Protein AF-A0A8S0TJ21-F1 (afdb_monomer)

Structure (mmCIF, N/CA/C/O backbone):
data_AF-A0A8S0TJ21-F1
#
_entry.id   AF-A0A8S0TJ21-F1
#
loop_
_atom_site.group_PDB
_atom_site.id
_atom_site.type_symbol
_atom_site.label_atom_id
_atom_site.label_alt_id
_atom_site.label_comp_id
_atom_site.label_asym_id
_atom_site.label_entity_id
_atom_site.label_seq_id
_atom_site.pdbx_PDB_ins_code
_atom_site.Cartn_x
_atom_site.Cartn_y
_atom_site.Cartn_z
_atom_site.occupancy
_atom_site.B_iso_or_equiv
_atom_site.auth_seq_id
_atom_site.auth_comp_id
_atom_site.auth_asym_id
_atom_site.auth_atom_id
_atom_site.pdbx_PDB_model_num
ATOM 1 N N . MET A 1 1 ? -0.578 -26.290 17.311 1.00 53.50 1 MET A N 1
ATOM 2 C CA . MET A 1 1 ? -2.019 -26.282 16.979 1.00 53.50 1 MET A CA 1
ATOM 3 C C . MET A 1 1 ? -2.667 -27.636 17.236 1.00 53.50 1 MET A C 1
ATOM 5 O O . MET A 1 1 ? -3.526 -27.669 18.101 1.00 53.50 1 MET A O 1
ATOM 9 N N . ALA A 1 2 ? -2.191 -28.743 16.647 1.00 58.00 2 ALA A N 1
ATOM 10 C CA . ALA A 1 2 ? -2.696 -30.097 16.950 1.00 58.00 2 ALA A CA 1
ATOM 11 C C . ALA A 1 2 ? -2.722 -30.448 18.458 1.00 58.00 2 ALA A C 1
ATOM 13 O O . ALA A 1 2 ? -3.655 -31.076 18.941 1.00 58.00 2 ALA A O 1
ATOM 14 N N . GLU A 1 3 ? -1.736 -29.980 19.233 1.00 59.38 3 GLU A N 1
ATOM 15 C CA . GLU A 1 3 ? -1.714 -30.173 20.694 1.00 59.38 3 GLU A CA 1
ATOM 16 C C . GLU A 1 3 ? -2.837 -29.427 21.441 1.00 59.38 3 GLU A C 1
ATOM 18 O O . GLU A 1 3 ? -3.333 -29.936 22.439 1.00 59.38 3 GLU A O 1
ATOM 23 N N . ILE A 1 4 ? -3.242 -28.234 20.984 1.00 59.38 4 ILE A N 1
ATOM 24 C CA . ILE A 1 4 ? -4.300 -27.432 21.630 1.00 59.38 4 ILE A CA 1
ATOM 25 C C . ILE A 1 4 ? -5.657 -28.104 21.422 1.00 59.38 4 ILE A C 1
ATOM 27 O O . ILE A 1 4 ? -6.419 -28.273 22.369 1.00 59.38 4 ILE A O 1
ATOM 31 N N . GLU A 1 5 ? -5.923 -28.532 20.191 1.00 58.12 5 GLU A N 1
ATOM 32 C CA . GLU A 1 5 ? -7.154 -29.223 19.811 1.00 58.12 5 GLU A CA 1
ATOM 33 C C . GLU A 1 5 ? -7.263 -30.597 20.487 1.00 58.12 5 GLU A C 1
ATOM 35 O O . GLU A 1 5 ? -8.323 -30.963 20.986 1.00 58.12 5 GLU A O 1
ATOM 40 N N . SER A 1 6 ? -6.141 -31.316 20.623 1.00 67.81 6 SER A N 1
ATOM 41 C CA . SER A 1 6 ? -6.075 -32.565 21.389 1.00 67.81 6 SER A CA 1
ATOM 42 C C . SER A 1 6 ? -6.416 -32.365 22.868 1.00 67.81 6 SER A C 1
ATOM 44 O O . SER A 1 6 ? -7.160 -33.167 23.425 1.00 67.81 6 SER A O 1
ATOM 46 N N . ILE A 1 7 ? -5.895 -31.313 23.512 1.00 66.00 7 ILE A N 1
ATOM 47 C CA . ILE A 1 7 ? -6.175 -31.027 24.930 1.00 66.00 7 ILE A CA 1
ATOM 48 C C . ILE A 1 7 ? -7.625 -30.560 25.113 1.00 66.00 7 ILE A C 1
ATOM 50 O O . ILE A 1 7 ? -8.283 -30.984 26.060 1.00 66.00 7 ILE A O 1
ATOM 54 N N . ALA A 1 8 ? -8.145 -29.729 24.203 1.00 62.47 8 ALA A N 1
ATOM 55 C CA . ALA A 1 8 ? -9.540 -29.290 24.226 1.00 62.47 8 ALA A CA 1
ATOM 56 C C . ALA A 1 8 ? -10.514 -30.466 24.041 1.00 62.47 8 ALA A C 1
ATOM 58 O O . ALA A 1 8 ? -11.491 -30.565 24.781 1.00 62.47 8 ALA A O 1
ATOM 59 N N . ASN A 1 9 ? -10.215 -31.396 23.127 1.00 64.94 9 ASN A N 1
ATOM 60 C CA . ASN A 1 9 ? -10.995 -32.621 22.952 1.00 64.94 9 ASN A CA 1
ATOM 61 C C . ASN A 1 9 ? -10.909 -33.540 24.175 1.00 64.94 9 ASN A C 1
ATOM 63 O O . ASN A 1 9 ? -11.941 -34.025 24.628 1.00 64.94 9 ASN A O 1
ATOM 67 N N . GLU A 1 10 ? -9.725 -33.748 24.763 1.00 68.19 10 GLU A N 1
ATOM 68 C CA . GLU A 1 10 ? -9.590 -34.518 26.011 1.00 68.19 10 GLU A CA 1
ATOM 69 C C . GLU A 1 10 ? -10.404 -33.895 27.158 1.00 68.19 10 GLU A C 1
ATOM 71 O O . GLU A 1 10 ? -11.095 -34.607 27.888 1.00 68.19 10 GLU A O 1
ATOM 76 N N . ALA A 1 11 ? -10.375 -32.565 27.294 1.00 67.94 11 ALA A N 1
ATOM 77 C CA . ALA A 1 11 ? -11.152 -31.840 28.295 1.00 67.94 11 ALA A CA 1
ATOM 78 C C . ALA A 1 11 ? -12.664 -31.942 28.039 1.00 67.94 11 ALA A C 1
ATOM 80 O O . ALA A 1 11 ? -13.433 -32.170 28.971 1.00 67.94 11 ALA A O 1
ATOM 81 N N . GLY A 1 12 ? -13.090 -31.818 26.779 1.00 63.00 12 GLY A N 1
ATOM 82 C CA . GLY A 1 12 ? -14.484 -31.966 26.366 1.00 63.00 12 GLY A CA 1
ATOM 83 C C . GLY A 1 12 ? -15.019 -33.377 26.609 1.00 63.00 12 GLY A C 1
ATOM 84 O O . GLY A 1 12 ? -16.102 -33.530 27.167 1.00 63.00 12 GLY A O 1
ATOM 85 N N . ILE A 1 13 ? -14.237 -34.411 26.281 1.00 67.19 13 ILE A N 1
ATOM 86 C CA . ILE A 1 13 ? -14.570 -35.819 26.552 1.00 67.19 13 ILE A CA 1
ATOM 87 C C . ILE A 1 13 ? -14.679 -36.067 28.059 1.00 67.19 13 ILE A C 1
ATOM 89 O O . ILE A 1 13 ? -15.610 -36.741 28.504 1.00 67.19 13 ILE A O 1
ATOM 93 N N . PHE A 1 14 ? -13.762 -35.506 28.853 1.00 69.06 14 PHE A N 1
ATOM 94 C CA . PHE A 1 14 ? -13.806 -35.605 30.310 1.00 69.06 14 PHE A CA 1
ATOM 95 C C . PHE A 1 14 ? -15.063 -34.945 30.893 1.00 69.06 14 PHE A C 1
ATOM 97 O O . PHE A 1 14 ? -15.784 -35.588 31.652 1.00 69.06 14 PHE A O 1
ATOM 104 N N . LEU A 1 15 ? -15.375 -33.707 30.494 1.00 64.75 15 LEU A N 1
ATOM 105 C CA . LEU A 1 15 ? -16.576 -32.991 30.941 1.00 64.75 15 LEU A CA 1
ATOM 106 C C . LEU A 1 15 ? -17.855 -33.706 30.501 1.00 64.75 15 LEU A C 1
ATOM 108 O O . LEU A 1 15 ? -18.778 -33.856 31.297 1.00 64.75 15 LEU A O 1
ATOM 112 N N . HIS A 1 16 ? -17.900 -34.203 29.264 1.00 65.44 16 HIS A N 1
ATOM 113 C CA . HIS A 1 16 ? -19.043 -34.958 28.768 1.00 65.44 16 HIS A CA 1
ATOM 114 C C . HIS A 1 16 ? -19.255 -36.244 29.578 1.00 65.44 16 HIS A C 1
ATOM 116 O O . HIS A 1 16 ? -20.370 -36.555 29.987 1.00 65.44 16 HIS A O 1
ATOM 122 N N . SER A 1 17 ? -18.175 -36.971 29.865 1.00 66.69 17 SER A N 1
ATOM 123 C CA . SER A 1 17 ? -18.223 -38.185 30.688 1.00 66.69 17 SER A CA 1
ATOM 124 C C . SER A 1 17 ? -18.607 -37.887 32.139 1.00 66.69 17 SER A C 1
ATOM 126 O O . SER A 1 17 ? -19.263 -38.700 32.774 1.00 66.69 17 SER A O 1
ATOM 128 N N . PHE A 1 18 ? -18.229 -36.723 32.668 1.00 66.50 18 PHE A N 1
ATOM 129 C CA . PHE A 1 18 ? -18.562 -36.3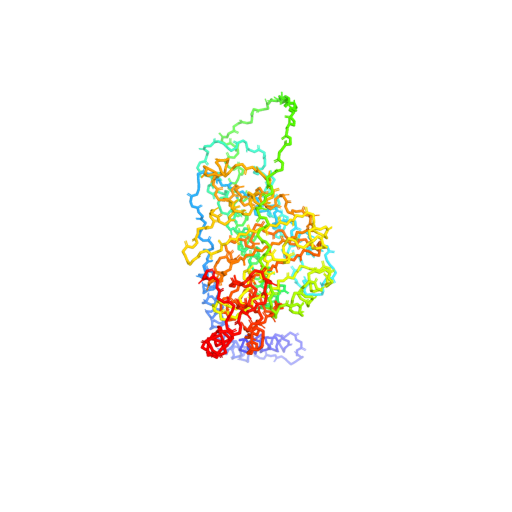06 34.028 1.00 66.50 18 PHE A CA 1
ATOM 130 C C . PHE A 1 18 ? -20.033 -35.894 34.181 1.00 66.50 18 PHE A C 1
ATOM 132 O O . PHE A 1 18 ? -20.670 -36.260 35.164 1.00 66.50 18 PHE A O 1
ATOM 139 N N . PHE A 1 19 ? -20.578 -35.141 33.220 1.00 60.53 19 PHE A N 1
ATOM 140 C CA . PHE A 1 19 ? -21.940 -34.603 33.309 1.00 60.53 19 PHE A CA 1
ATOM 141 C C . PHE A 1 19 ? -23.017 -35.515 32.712 1.00 60.53 19 PHE A C 1
ATOM 143 O O . PHE A 1 19 ? -24.170 -35.426 33.132 1.00 60.53 19 PHE A O 1
ATOM 150 N N . PHE A 1 20 ? -22.674 -36.370 31.741 1.00 62.91 20 PHE A N 1
ATOM 151 C CA . PHE A 1 20 ? -23.665 -37.107 30.947 1.00 62.91 20 PHE A CA 1
ATOM 152 C C . PHE A 1 20 ? -23.492 -38.631 30.949 1.00 62.91 20 PHE A C 1
ATOM 154 O O . PHE A 1 20 ? -24.367 -39.324 30.430 1.00 62.91 20 PHE A O 1
ATOM 161 N N . ALA A 1 21 ? -22.422 -39.188 31.533 1.00 60.91 21 ALA A N 1
ATOM 162 C CA . ALA A 1 21 ? -22.348 -40.635 31.731 1.00 60.91 21 ALA A CA 1
ATOM 163 C C . ALA A 1 21 ? -23.133 -41.036 32.991 1.00 60.91 21 ALA A C 1
ATOM 165 O O . ALA A 1 21 ? -22.921 -40.499 34.074 1.00 60.91 21 ALA A O 1
ATOM 166 N N . THR A 1 22 ? -24.043 -41.998 32.846 1.00 54.09 22 THR A N 1
ATOM 167 C CA . THR A 1 22 ? -24.952 -42.487 33.900 1.00 54.09 22 THR A CA 1
ATOM 168 C C . THR A 1 22 ? -24.270 -43.315 34.992 1.00 54.09 22 THR A C 1
ATOM 170 O O . THR A 1 22 ? -24.900 -43.642 35.997 1.00 54.09 22 THR A O 1
ATOM 173 N N . ASP A 1 23 ? -22.995 -43.659 34.817 1.00 56.41 23 ASP A N 1
ATOM 174 C CA . ASP A 1 23 ? -22.225 -44.392 35.812 1.00 56.41 23 ASP A CA 1
ATOM 175 C C . ASP A 1 23 ? -21.609 -43.412 36.807 1.00 56.41 23 ASP A C 1
ATOM 177 O O . ASP A 1 23 ? -20.805 -42.566 36.425 1.00 56.41 23 ASP A O 1
ATOM 181 N N . LEU A 1 24 ? -21.963 -43.560 38.089 1.00 55.12 24 LEU A N 1
ATOM 182 C CA . LEU A 1 24 ? -21.346 -42.886 39.236 1.00 55.12 24 LEU A CA 1
ATOM 183 C C . LEU A 1 24 ? -19.815 -42.868 39.091 1.00 55.12 24 LEU A C 1
ATOM 185 O O . LEU A 1 24 ? -19.124 -43.834 39.442 1.00 55.12 24 LEU A O 1
ATOM 189 N N . VAL A 1 25 ? -19.277 -41.771 38.557 1.00 55.53 25 VAL A N 1
ATOM 190 C CA . VAL A 1 25 ? -17.840 -41.570 38.422 1.00 55.53 25 VAL A CA 1
ATOM 191 C C . VAL A 1 25 ? -17.284 -41.488 39.842 1.00 55.53 25 VAL A C 1
ATOM 193 O O . VAL A 1 25 ? -17.475 -40.500 40.540 1.00 55.53 25 VAL A O 1
ATOM 196 N N . ARG A 1 26 ? -16.656 -42.573 40.312 1.00 59.22 26 ARG A N 1
ATOM 197 C CA . ARG A 1 26 ? -16.052 -42.635 41.652 1.00 59.22 26 ARG A CA 1
ATOM 198 C C . ARG A 1 26 ? -15.007 -41.520 41.785 1.00 59.22 26 ARG A C 1
ATOM 200 O O . ARG A 1 26 ? -14.168 -41.390 40.896 1.00 59.22 26 ARG A O 1
ATOM 207 N N . ASP A 1 27 ? -15.006 -40.799 42.908 1.00 58.28 27 ASP A N 1
ATOM 208 C CA . ASP A 1 27 ? -14.138 -39.636 43.190 1.00 58.28 27 ASP A CA 1
ATOM 209 C C . ASP A 1 27 ? -12.660 -39.814 42.790 1.00 58.28 27 ASP A C 1
ATOM 211 O O . ASP A 1 27 ? -12.021 -38.886 42.296 1.00 58.28 27 ASP A O 1
ATOM 215 N N . TRP A 1 28 ? -12.103 -41.021 42.934 1.00 58.34 28 TRP A N 1
ATOM 216 C CA . TRP A 1 28 ? -10.707 -41.296 42.579 1.00 58.34 28 TRP A CA 1
ATOM 217 C C . TRP A 1 28 ? -10.423 -41.233 41.066 1.00 58.34 28 TRP A C 1
ATOM 219 O O . TRP A 1 28 ? -9.338 -40.807 40.682 1.00 58.34 28 TRP A O 1
ATOM 229 N N . LYS A 1 29 ? -11.389 -41.579 40.199 1.00 63.69 29 LYS A N 1
ATOM 230 C CA . LYS A 1 29 ? -11.244 -41.459 38.733 1.00 63.69 29 LYS A CA 1
ATOM 231 C C . LYS A 1 29 ? -11.265 -40.001 38.277 1.00 63.69 29 LYS A C 1
ATOM 233 O O . LYS A 1 29 ? -10.591 -39.649 37.313 1.00 63.69 29 LYS A O 1
ATOM 238 N N . ILE A 1 30 ? -12.016 -39.150 38.981 1.00 65.81 30 ILE A N 1
ATOM 239 C CA . ILE A 1 30 ? -12.027 -37.697 38.758 1.00 65.81 30 ILE A CA 1
ATOM 240 C C . ILE A 1 30 ? -10.676 -37.115 39.157 1.00 65.81 30 ILE A C 1
ATOM 242 O O . ILE A 1 30 ? -10.076 -36.378 38.379 1.00 65.81 30 ILE A O 1
ATOM 246 N N . ALA A 1 31 ? -10.169 -37.487 40.335 1.00 69.88 31 ALA A N 1
ATOM 247 C CA . ALA A 1 31 ? -8.860 -37.047 40.803 1.00 69.88 31 ALA A CA 1
ATOM 248 C C . ALA A 1 31 ? -7.735 -37.471 39.844 1.00 69.88 31 ALA A C 1
ATOM 250 O O . ALA A 1 31 ? -6.866 -36.661 39.529 1.00 69.88 31 ALA A O 1
ATOM 251 N N . GLU A 1 32 ? -7.778 -38.699 39.325 1.00 74.19 32 GLU A N 1
ATOM 252 C CA . GLU A 1 32 ? -6.797 -39.207 38.363 1.00 74.19 32 GLU A CA 1
ATOM 253 C C . GLU A 1 32 ? -6.872 -38.464 37.019 1.00 74.19 32 GLU A C 1
ATOM 255 O O . GLU A 1 32 ? -5.859 -37.949 36.542 1.00 74.19 32 GLU A O 1
ATOM 260 N N . ALA A 1 33 ? -8.068 -38.300 36.447 1.00 70.88 33 ALA A N 1
ATOM 261 C CA . ALA A 1 33 ? -8.246 -37.564 35.197 1.00 70.88 33 ALA A CA 1
ATOM 262 C C . ALA A 1 33 ? -7.849 -36.082 35.325 1.00 70.88 33 ALA A C 1
ATOM 264 O O . ALA A 1 33 ? -7.155 -35.548 34.456 1.00 70.88 33 ALA A O 1
ATOM 265 N N . LEU A 1 34 ? -8.205 -35.426 36.436 1.00 74.38 34 LEU A N 1
ATOM 266 C CA . LEU A 1 34 ? -7.764 -34.063 36.738 1.00 74.38 34 LEU A CA 1
ATOM 267 C C . LEU A 1 34 ? -6.248 -33.991 36.949 1.00 74.38 34 LEU A C 1
ATOM 269 O O . LEU A 1 34 ? -5.635 -33.022 36.505 1.00 74.38 34 LEU A O 1
ATOM 273 N N . SER A 1 35 ? -5.621 -35.007 37.553 1.00 78.94 35 SER A N 1
ATOM 274 C CA . SER A 1 35 ? -4.162 -35.049 37.736 1.00 78.94 35 SER A CA 1
ATOM 275 C C . SER A 1 35 ? -3.398 -35.098 36.407 1.00 78.94 35 SER A C 1
ATOM 277 O O . SER A 1 35 ? -2.283 -34.587 36.328 1.00 78.94 35 SER A O 1
ATOM 279 N N . VAL A 1 36 ? -4.018 -35.635 35.348 1.00 76.38 36 VAL A N 1
ATOM 280 C CA . VAL A 1 36 ? -3.468 -35.674 33.983 1.00 76.38 36 VAL A CA 1
ATOM 281 C C . VAL A 1 36 ? -3.810 -34.405 33.193 1.00 76.38 36 VAL A C 1
ATOM 283 O O . VAL A 1 36 ? -2.950 -33.859 32.497 1.00 76.38 36 VAL A O 1
ATOM 286 N N . LEU A 1 37 ? -5.042 -33.900 33.310 1.00 74.81 37 LEU A N 1
ATOM 287 C CA . LEU A 1 37 ? -5.516 -32.724 32.572 1.00 74.81 37 LEU A CA 1
ATOM 288 C C . LEU A 1 37 ? -4.926 -31.406 33.094 1.00 74.81 37 LEU A C 1
ATOM 290 O O . LEU A 1 37 ? -4.538 -30.564 32.283 1.00 74.81 37 LEU A O 1
ATOM 294 N N . LEU A 1 38 ? -4.805 -31.210 34.415 1.00 76.31 38 LEU A N 1
ATOM 295 C CA . LEU A 1 38 ? -4.295 -29.952 34.988 1.00 76.31 38 LEU A CA 1
ATOM 296 C C . LEU A 1 38 ? -2.886 -29.589 34.487 1.00 76.31 38 LEU A C 1
ATOM 298 O O . LEU A 1 38 ? -2.680 -28.440 34.086 1.00 76.31 38 LEU A O 1
ATOM 302 N N . PRO A 1 39 ? -1.898 -30.507 34.496 1.00 80.06 39 PRO A N 1
ATOM 303 C CA . PRO A 1 39 ? -0.562 -30.217 33.983 1.00 80.06 39 PRO A CA 1
ATOM 304 C C . PRO A 1 39 ? -0.564 -29.888 32.487 1.00 80.06 39 PRO A C 1
ATOM 306 O O . PRO A 1 39 ? 0.121 -28.949 32.076 1.00 80.06 39 PRO A O 1
ATOM 309 N N . LYS A 1 40 ? -1.369 -30.598 31.680 1.00 74.75 40 LYS A N 1
ATOM 310 C CA . LYS A 1 40 ? -1.531 -30.312 30.244 1.00 74.75 40 LYS A CA 1
ATOM 311 C C . LYS A 1 40 ? -2.118 -28.916 30.018 1.00 74.75 40 LYS A C 1
ATOM 313 O O . LYS A 1 40 ? -1.582 -28.161 29.208 1.00 74.75 40 LYS A O 1
ATOM 318 N N . PHE A 1 41 ? -3.136 -28.531 30.792 1.00 69.19 41 PHE A N 1
ATOM 319 C CA . PHE A 1 41 ? -3.707 -27.182 30.771 1.00 69.19 41 PHE A CA 1
ATOM 320 C C . PHE A 1 41 ? -2.696 -26.109 31.178 1.00 69.19 41 PHE A C 1
ATOM 322 O O . PHE A 1 41 ? -2.580 -25.105 30.483 1.00 69.19 41 PHE A O 1
ATOM 329 N N . LYS A 1 42 ? -1.922 -26.317 32.252 1.00 73.56 42 LYS A N 1
ATOM 330 C CA . LYS A 1 42 ? -0.868 -25.371 32.670 1.00 73.56 42 LYS A CA 1
ATOM 331 C C . LYS A 1 42 ? 0.201 -25.199 31.590 1.00 73.56 42 LYS A C 1
ATOM 333 O O . LYS A 1 42 ? 0.594 -24.078 31.282 1.00 73.56 42 LYS A O 1
ATOM 338 N N . MET A 1 43 ? 0.642 -26.295 30.971 1.00 69.81 43 MET A N 1
ATOM 339 C CA . MET A 1 43 ? 1.616 -26.246 29.878 1.00 69.81 43 MET A CA 1
ATOM 340 C C . MET A 1 43 ? 1.049 -25.530 28.644 1.00 69.81 43 MET A C 1
ATOM 342 O O . MET A 1 43 ? 1.751 -24.752 27.999 1.00 69.81 43 MET A O 1
ATOM 346 N N . MET A 1 44 ? -0.229 -25.753 28.330 1.00 66.31 44 MET A N 1
ATOM 347 C CA . MET A 1 44 ? -0.937 -25.044 27.268 1.00 66.31 44 MET A CA 1
ATOM 348 C C . MET A 1 44 ? -1.088 -23.551 27.583 1.00 66.31 44 MET A C 1
ATOM 350 O O . MET A 1 44 ? -0.822 -22.736 26.706 1.00 66.31 44 MET A O 1
ATOM 354 N N . GLN A 1 45 ? -1.430 -23.176 28.818 1.00 63.50 45 GLN A N 1
ATOM 355 C CA . GLN A 1 45 ? -1.489 -21.780 29.264 1.00 63.50 45 GLN A CA 1
ATOM 356 C C . GLN A 1 45 ? -0.137 -21.079 29.102 1.00 63.50 45 GLN A C 1
ATOM 358 O O . GLN A 1 45 ? -0.094 -19.983 28.551 1.00 63.50 45 GLN A O 1
ATOM 363 N N . GLU A 1 46 ? 0.970 -21.715 29.492 1.00 69.88 46 GLU A N 1
ATOM 364 C CA . GLU A 1 46 ? 2.319 -21.166 29.291 1.00 69.88 46 GLU A CA 1
ATOM 365 C C . GLU A 1 46 ? 2.692 -21.060 27.805 1.00 69.88 46 GLU A C 1
ATOM 367 O O . GLU A 1 46 ? 3.253 -20.052 27.374 1.00 69.88 46 GLU A O 1
ATOM 372 N N . LYS A 1 47 ? 2.327 -22.049 26.977 1.00 64.00 47 LYS A N 1
ATOM 373 C CA . LYS A 1 47 ? 2.529 -21.991 25.518 1.00 64.00 47 LYS A CA 1
ATOM 374 C C . LYS A 1 47 ? 1.707 -20.873 24.870 1.00 64.00 47 LYS A C 1
ATOM 376 O O . LYS A 1 47 ? 2.252 -20.131 24.056 1.00 64.00 47 LYS A O 1
ATOM 381 N N . ILE A 1 48 ? 0.434 -20.720 25.243 1.00 62.84 48 ILE A N 1
ATOM 382 C CA . ILE A 1 48 ? -0.443 -19.632 24.782 1.00 62.84 48 ILE A CA 1
ATOM 383 C C . ILE A 1 48 ? 0.123 -18.292 25.232 1.00 62.84 48 ILE A C 1
ATOM 385 O O . ILE A 1 48 ? 0.243 -17.391 24.412 1.00 62.84 48 ILE A O 1
ATOM 389 N N . LYS A 1 49 ? 0.524 -18.162 26.499 1.00 64.62 49 LYS A N 1
ATOM 390 C CA . LYS A 1 49 ? 1.131 -16.948 27.048 1.00 64.62 49 LYS A CA 1
ATOM 391 C C . LYS A 1 49 ? 2.408 -16.588 26.299 1.00 64.62 49 LYS A C 1
ATOM 393 O O . LYS A 1 49 ? 2.543 -15.453 25.859 1.00 64.62 49 LYS A O 1
ATOM 398 N N . LYS A 1 50 ? 3.305 -17.551 26.070 1.00 64.88 50 LYS A N 1
ATOM 399 C CA . LYS A 1 50 ? 4.528 -17.355 25.282 1.00 64.88 50 LYS A CA 1
ATOM 400 C C . LYS A 1 50 ? 4.210 -16.933 23.851 1.00 64.88 50 LYS A C 1
ATOM 402 O O . LYS A 1 50 ? 4.793 -15.968 23.380 1.00 64.88 50 LYS A O 1
ATOM 407 N N . HIS A 1 51 ? 3.263 -17.596 23.189 1.00 60.34 51 HIS A N 1
ATOM 408 C CA . HIS A 1 51 ? 2.841 -17.247 21.832 1.00 60.34 51 HIS A CA 1
ATOM 409 C C . HIS A 1 51 ? 2.207 -15.850 21.770 1.00 60.34 51 HIS A C 1
ATOM 411 O O . HIS A 1 51 ? 2.582 -15.048 20.924 1.00 60.34 51 HIS A O 1
ATOM 417 N N . CYS A 1 52 ? 1.326 -15.513 22.714 1.00 56.91 52 CYS A N 1
ATOM 418 C CA . CYS A 1 52 ? 0.724 -14.187 22.826 1.00 56.91 52 CYS A CA 1
ATOM 419 C C . CYS A 1 52 ? 1.777 -13.113 23.099 1.00 56.91 52 CYS A C 1
ATOM 421 O O . CYS A 1 52 ? 1.704 -12.060 22.486 1.00 56.91 52 CYS A O 1
ATOM 423 N N . ILE A 1 53 ? 2.770 -13.373 23.957 1.00 56.69 53 ILE A N 1
ATOM 424 C CA . ILE A 1 53 ? 3.908 -12.471 24.190 1.00 56.69 53 ILE A CA 1
ATOM 425 C C . ILE A 1 53 ? 4.726 -12.308 22.905 1.00 56.69 53 ILE A C 1
ATOM 427 O O . ILE A 1 53 ? 5.054 -11.190 22.536 1.00 56.69 53 ILE A O 1
ATOM 431 N N . THR A 1 54 ? 5.021 -13.392 22.185 1.00 52.88 54 THR A N 1
ATOM 432 C CA . THR A 1 54 ? 5.739 -13.327 20.904 1.00 52.88 54 THR A CA 1
ATOM 433 C C . THR A 1 54 ? 4.968 -12.522 19.854 1.00 52.88 54 THR A C 1
ATOM 435 O O . THR A 1 54 ? 5.587 -11.735 19.151 1.00 52.88 54 THR A O 1
ATOM 438 N N . VAL A 1 55 ? 3.638 -12.650 19.782 1.00 47.00 55 VAL A N 1
ATOM 439 C CA . VAL A 1 55 ? 2.790 -11.868 18.862 1.00 47.00 55 VAL A CA 1
ATOM 440 C C . VAL A 1 55 ? 2.574 -10.428 19.331 1.00 47.00 55 VAL A C 1
ATOM 442 O O . VAL A 1 55 ? 2.469 -9.531 18.509 1.00 47.00 55 VAL A O 1
ATOM 445 N N . SER A 1 56 ? 2.566 -10.166 20.635 1.00 47.41 56 SER A N 1
ATOM 446 C CA . SER A 1 56 ? 2.580 -8.798 21.172 1.00 47.41 56 SER A CA 1
ATOM 447 C C . SER A 1 56 ? 3.938 -8.103 21.002 1.00 47.41 56 SER A C 1
ATOM 449 O O . SER A 1 56 ? 3.994 -6.882 21.059 1.00 47.41 56 SER A O 1
ATOM 451 N N . ASN A 1 57 ? 5.009 -8.878 20.790 1.00 45.38 57 ASN A N 1
ATOM 452 C CA . ASN A 1 57 ? 6.367 -8.402 20.516 1.00 45.38 57 ASN A CA 1
ATOM 453 C C . ASN A 1 57 ? 6.733 -8.426 19.018 1.00 45.38 57 ASN A C 1
ATOM 455 O O . ASN A 1 57 ? 7.816 -7.956 18.664 1.00 45.38 57 ASN A O 1
ATOM 459 N N . LEU A 1 58 ? 5.876 -8.964 18.131 1.00 44.28 58 LEU A N 1
ATOM 460 C CA . LEU A 1 58 ? 5.912 -8.596 16.707 1.00 44.28 58 LEU A CA 1
ATOM 461 C C . LEU A 1 58 ? 5.803 -7.078 16.670 1.00 44.28 58 LEU A C 1
ATOM 463 O O . LEU A 1 58 ? 5.028 -6.572 17.476 1.00 44.28 58 LEU A O 1
ATOM 467 N N . PRO A 1 59 ? 6.584 -6.373 15.827 1.00 38.59 59 PRO A N 1
ATOM 468 C CA . PRO A 1 59 ? 6.797 -4.942 15.951 1.00 38.59 59 PRO A CA 1
ATOM 469 C C . PRO A 1 59 ? 5.446 -4.257 16.093 1.00 38.59 59 PRO A C 1
ATOM 471 O O . PRO A 1 59 ? 4.731 -4.041 15.116 1.00 38.59 59 PRO A O 1
ATOM 474 N N . SER A 1 60 ? 5.088 -3.953 17.344 1.00 41.06 60 SER A N 1
ATOM 475 C CA . SER A 1 60 ? 4.095 -2.957 17.661 1.00 41.06 60 SER A CA 1
ATOM 476 C C . SER A 1 60 ? 4.619 -1.775 16.891 1.00 41.06 60 SER A C 1
ATOM 478 O O . SER A 1 60 ? 5.752 -1.374 17.170 1.00 41.06 60 SER A O 1
ATOM 480 N N . VAL A 1 61 ? 3.890 -1.354 15.856 1.00 42.97 61 VAL A N 1
ATOM 481 C CA . VAL A 1 61 ? 4.189 -0.165 15.064 1.00 42.97 61 VAL A CA 1
ATOM 482 C C . VAL A 1 61 ? 4.605 0.877 16.081 1.00 42.97 61 VAL A C 1
ATOM 484 O O . VAL A 1 61 ? 3.763 1.358 16.835 1.00 42.97 61 VAL A O 1
ATOM 487 N N . THR A 1 62 ? 5.919 1.068 16.236 1.00 40.34 62 THR A N 1
ATOM 488 C CA . THR A 1 62 ? 6.471 1.885 17.308 1.00 40.34 62 THR A CA 1
ATOM 489 C C . THR A 1 62 ? 5.982 3.250 16.949 1.00 40.34 62 THR A C 1
ATOM 491 O O . THR A 1 62 ? 6.403 3.816 15.937 1.00 40.34 62 THR A O 1
ATOM 494 N N . THR A 1 63 ? 4.969 3.689 17.681 1.00 45.44 63 THR A N 1
ATOM 495 C CA . THR A 1 63 ? 4.249 4.867 17.285 1.00 45.44 63 THR A CA 1
ATOM 496 C C . THR A 1 63 ? 5.223 6.031 17.324 1.00 45.44 63 THR A C 1
ATOM 498 O O . THR A 1 63 ? 6.052 6.125 18.238 1.00 45.44 63 THR A O 1
ATOM 501 N N . PRO A 1 64 ? 5.203 6.902 16.306 1.00 41.97 64 PRO A N 1
ATOM 502 C CA . PRO A 1 64 ? 6.035 8.083 16.336 1.00 41.97 64 PRO A CA 1
ATOM 503 C C . PRO A 1 64 ? 5.640 8.879 17.575 1.00 41.97 64 PRO A C 1
ATOM 505 O O . PRO A 1 64 ? 4.456 9.104 17.844 1.00 41.97 64 PRO A O 1
ATOM 508 N N . ASN A 1 65 ? 6.639 9.282 18.348 1.00 40.53 65 ASN A N 1
ATOM 509 C CA . ASN A 1 65 ? 6.449 10.166 19.482 1.00 40.53 65 ASN A CA 1
ATOM 510 C C . ASN A 1 65 ? 6.217 11.584 18.920 1.00 40.53 65 ASN A C 1
ATOM 512 O O . ASN A 1 65 ? 7.145 12.382 18.840 1.00 40.53 65 ASN A O 1
ATOM 516 N N . THR A 1 66 ? 5.014 11.846 18.405 1.00 42.31 66 THR A N 1
ATOM 517 C CA . THR A 1 66 ? 4.601 13.143 17.847 1.00 42.31 66 THR A CA 1
ATOM 518 C C . THR A 1 66 ? 3.976 14.040 18.910 1.00 42.31 66 THR A C 1
ATOM 520 O O . THR A 1 66 ? 3.468 13.558 19.928 1.00 42.31 66 THR A O 1
ATOM 523 N N . ALA A 1 67 ? 4.041 15.356 18.688 1.00 40.94 67 ALA A N 1
ATOM 524 C CA . ALA A 1 67 ? 3.510 16.365 19.603 1.00 40.94 67 ALA A CA 1
ATOM 525 C C . ALA A 1 67 ? 1.978 16.490 19.497 1.00 40.94 67 ALA A C 1
ATOM 527 O O . ALA A 1 67 ? 1.338 16.933 20.449 1.00 40.94 67 ALA A O 1
ATOM 528 N N . LEU A 1 68 ? 1.388 16.051 18.376 1.00 49.09 68 LEU A N 1
ATOM 529 C CA . LEU A 1 68 ? -0.054 15.903 18.190 1.00 49.09 68 LEU A CA 1
ATOM 530 C C . LEU A 1 68 ? -0.403 14.420 17.975 1.00 49.09 68 LEU A C 1
ATOM 532 O O . LEU A 1 68 ? 0.136 13.741 17.099 1.00 49.09 68 LEU A O 1
ATOM 536 N N . VAL A 1 69 ? -1.315 13.891 18.793 1.00 57.91 69 VAL A N 1
ATOM 537 C CA . VAL A 1 69 ? -1.768 12.497 18.684 1.00 57.91 69 VAL A CA 1
ATOM 538 C C . VAL A 1 69 ? -2.969 12.440 17.745 1.00 57.91 69 VAL A C 1
ATOM 540 O O . VAL A 1 69 ? -4.091 12.751 18.135 1.00 57.91 69 VAL A O 1
ATOM 543 N N . SER A 1 70 ? -2.744 12.051 16.489 1.00 64.62 70 SER A N 1
ATOM 544 C CA . SER A 1 70 ? -3.840 11.776 15.554 1.00 64.62 70 SER A CA 1
ATOM 545 C C . SER A 1 70 ? -4.537 10.464 15.926 1.00 64.62 70 SER A C 1
ATOM 547 O O . SER A 1 70 ? -3.921 9.398 15.909 1.00 64.62 70 SER A O 1
ATOM 549 N N . ILE A 1 71 ? -5.834 10.534 16.237 1.00 74.25 71 ILE A N 1
ATOM 550 C CA . ILE A 1 71 ? -6.689 9.370 16.545 1.00 74.25 71 ILE A CA 1
ATOM 551 C C . ILE A 1 71 ? -7.497 8.874 15.343 1.00 74.25 71 ILE A C 1
ATOM 553 O O . ILE A 1 71 ? -8.387 8.045 15.493 1.00 74.25 71 ILE A O 1
ATOM 557 N N . PHE A 1 72 ? -7.174 9.339 14.136 1.00 74.06 72 PHE A N 1
ATOM 558 C CA . PHE A 1 72 ? -7.878 8.973 12.906 1.00 74.06 72 PHE A CA 1
ATOM 559 C C . PHE A 1 72 ? -7.971 7.445 12.681 1.00 74.06 72 PHE A C 1
ATOM 561 O O . PHE A 1 72 ? -8.976 6.946 12.174 1.00 74.06 72 PHE A O 1
ATOM 568 N N . ILE A 1 73 ? -6.953 6.677 13.088 1.00 75.06 73 ILE A N 1
ATOM 569 C CA . ILE A 1 73 ? -6.989 5.208 12.993 1.00 75.06 73 ILE A CA 1
ATOM 570 C C . ILE A 1 73 ? -8.168 4.607 13.770 1.00 75.06 73 ILE A C 1
ATOM 572 O O . ILE A 1 73 ? -8.734 3.612 13.328 1.00 75.06 73 ILE A O 1
ATOM 576 N N . VAL A 1 74 ? -8.575 5.229 14.881 1.00 84.44 74 VAL A N 1
ATOM 577 C CA . VAL A 1 74 ? -9.729 4.798 15.677 1.00 84.44 74 VAL A CA 1
ATOM 578 C C . VAL A 1 74 ? -10.997 4.892 14.832 1.00 84.44 74 VAL A C 1
ATOM 580 O O . VAL A 1 74 ? -11.740 3.921 14.763 1.00 84.44 74 VAL A O 1
ATOM 583 N N . ASP A 1 75 ? -11.186 5.996 14.104 1.00 82.75 75 ASP A N 1
ATOM 584 C CA . ASP A 1 75 ? -12.325 6.175 13.193 1.00 82.75 75 ASP A CA 1
ATOM 585 C C . ASP A 1 75 ? -12.311 5.124 12.072 1.00 82.75 75 ASP A C 1
ATOM 587 O O . ASP A 1 75 ? -13.322 4.484 11.793 1.00 82.75 75 ASP A O 1
ATOM 591 N N . SER A 1 76 ? -11.143 4.864 11.473 1.00 78.94 76 SER A N 1
ATOM 592 C CA . SER A 1 76 ? -11.028 3.833 10.433 1.00 78.94 76 SER A CA 1
ATOM 593 C C . SER A 1 76 ? -11.296 2.418 10.956 1.00 78.94 76 SER A C 1
ATOM 595 O O . SER A 1 76 ? -11.809 1.584 10.208 1.00 78.94 76 SER A O 1
ATOM 597 N N . VAL A 1 77 ? -10.900 2.113 12.193 1.00 85.12 77 VAL A N 1
ATOM 598 C CA . VAL A 1 77 ? -11.166 0.815 12.826 1.00 85.12 77 VAL A CA 1
ATOM 599 C C . VAL A 1 77 ? -12.642 0.687 13.162 1.00 85.12 77 VAL A C 1
ATOM 601 O O . VAL A 1 77 ? -13.212 -0.367 12.901 1.00 85.12 77 VAL A O 1
ATOM 604 N N . LEU A 1 78 ? -13.279 1.746 13.662 1.00 87.56 78 LEU A N 1
ATOM 605 C CA . LEU A 1 78 ? -14.719 1.774 13.914 1.00 87.56 78 LEU A CA 1
ATOM 606 C C . LEU A 1 78 ? -15.515 1.507 12.634 1.00 87.56 78 LEU A C 1
ATOM 608 O O . LEU A 1 78 ? -16.337 0.593 12.615 1.00 87.56 78 LEU A O 1
ATOM 612 N N . ASP A 1 79 ? -15.189 2.198 11.540 1.00 83.62 79 ASP A N 1
ATOM 613 C CA . ASP A 1 79 ? -15.776 1.940 10.220 1.00 83.62 79 ASP A CA 1
ATOM 614 C C . ASP A 1 79 ? -15.623 0.473 9.800 1.00 83.62 79 ASP A C 1
ATOM 616 O O . ASP A 1 79 ? -16.559 -0.156 9.296 1.00 83.62 79 ASP A O 1
ATOM 620 N N . TYR A 1 80 ? -14.423 -0.082 9.988 1.00 81.75 80 TYR A N 1
ATOM 621 C CA . TYR A 1 80 ? -14.117 -1.441 9.565 1.00 81.75 80 TYR A CA 1
ATOM 622 C C . TYR A 1 80 ? -14.846 -2.490 10.410 1.00 81.75 80 TYR A C 1
ATOM 624 O O . TYR A 1 80 ? -15.446 -3.413 9.858 1.00 81.75 80 TYR A O 1
ATOM 632 N N . LEU A 1 81 ? -14.859 -2.320 11.733 1.00 87.12 81 LEU A N 1
ATOM 633 C CA . LEU A 1 81 ? -15.625 -3.148 12.662 1.00 87.12 81 LEU A CA 1
ATOM 634 C C . LEU A 1 81 ? -17.119 -3.090 12.332 1.00 87.12 81 LEU A C 1
ATOM 636 O O . LEU A 1 81 ? -17.752 -4.135 12.222 1.00 87.12 81 LEU A O 1
ATOM 640 N N . ASN A 1 82 ? -17.670 -1.900 12.085 1.00 87.44 82 ASN A N 1
ATOM 641 C CA . ASN A 1 82 ? -19.069 -1.735 11.704 1.00 87.44 82 ASN A CA 1
ATOM 642 C C . ASN A 1 82 ? -19.389 -2.449 10.379 1.00 87.44 82 ASN A C 1
ATOM 644 O O . ASN A 1 82 ? -20.409 -3.129 10.255 1.00 87.44 82 ASN A O 1
ATOM 648 N N . HIS A 1 83 ? -18.495 -2.371 9.389 1.00 83.06 83 HIS A N 1
ATOM 649 C CA . HIS A 1 83 ? -18.641 -3.141 8.154 1.00 83.06 83 HIS A CA 1
ATOM 650 C C . HIS A 1 83 ? -18.634 -4.657 8.422 1.00 83.06 83 HIS A C 1
ATOM 652 O O . HIS A 1 83 ? -19.436 -5.380 7.830 1.00 83.06 83 HIS A O 1
ATOM 658 N N . LEU A 1 84 ? -17.763 -5.156 9.307 1.00 82.19 84 LEU A N 1
ATOM 659 C CA . LEU A 1 84 ? -17.733 -6.574 9.684 1.00 82.19 84 LEU A CA 1
ATOM 660 C C . LEU A 1 84 ? -19.025 -6.993 10.393 1.00 82.19 84 LEU A C 1
ATOM 662 O O . LEU A 1 84 ? -19.642 -7.967 9.973 1.00 82.19 84 LEU A O 1
ATOM 666 N N . ILE A 1 85 ? -19.499 -6.226 11.376 1.00 85.44 85 ILE A N 1
ATOM 667 C CA . ILE A 1 85 ? -20.755 -6.485 12.105 1.00 85.44 85 ILE A CA 1
ATOM 668 C C . ILE A 1 85 ? -21.941 -6.618 11.137 1.00 85.44 85 ILE A C 1
ATOM 670 O O . ILE A 1 85 ? -22.785 -7.507 11.292 1.00 85.44 85 ILE A O 1
ATOM 674 N N . ASN A 1 86 ? -21.980 -5.776 10.104 1.00 82.06 86 ASN A N 1
ATOM 675 C CA . ASN A 1 86 ? -23.042 -5.772 9.098 1.00 82.06 86 ASN A CA 1
ATOM 676 C C . ASN A 1 86 ? -22.817 -6.762 7.941 1.00 82.06 86 ASN A C 1
ATOM 678 O O . ASN A 1 86 ? -23.699 -6.942 7.096 1.00 82.06 86 ASN A O 1
ATOM 682 N N . SER A 1 87 ? -21.660 -7.422 7.880 1.00 77.94 87 SER A N 1
ATOM 683 C CA . SER A 1 87 ? -21.365 -8.412 6.845 1.00 77.94 87 SER A CA 1
ATOM 684 C C . SER A 1 87 ? -22.116 -9.730 7.087 1.00 77.94 87 SER A C 1
ATOM 686 O O . SER A 1 87 ? -22.465 -10.089 8.213 1.00 77.94 87 SER A O 1
ATOM 688 N N . ARG A 1 88 ? -22.374 -10.471 6.001 1.00 70.56 88 ARG A N 1
ATOM 689 C CA . ARG A 1 88 ? -22.968 -11.823 6.038 1.00 70.56 88 ARG A CA 1
ATOM 690 C C . ARG A 1 88 ? -21.906 -12.933 6.032 1.00 70.56 88 ARG A C 1
ATOM 692 O O . ARG A 1 88 ? -22.233 -14.078 5.720 1.00 70.56 88 ARG A O 1
ATOM 699 N N . ASP A 1 89 ? -20.646 -12.598 6.306 1.00 69.06 89 ASP A N 1
ATOM 700 C CA . ASP A 1 89 ? -19.551 -13.562 6.257 1.00 69.06 89 ASP A CA 1
ATOM 701 C C . ASP A 1 89 ? -19.666 -14.580 7.393 1.00 69.06 89 ASP A C 1
ATOM 703 O O . ASP A 1 89 ? -19.824 -14.226 8.559 1.00 69.06 89 ASP A O 1
ATOM 707 N N . ARG A 1 90 ? -19.578 -15.870 7.043 1.00 64.06 90 ARG A N 1
ATOM 708 C CA . ARG A 1 90 ? -19.681 -16.971 8.014 1.00 64.06 90 ARG A CA 1
ATOM 709 C C . ARG A 1 90 ? -18.490 -17.041 8.964 1.00 64.06 90 ARG A C 1
ATOM 711 O O . ARG A 1 90 ? -18.643 -17.584 10.047 1.00 64.06 90 ARG A O 1
ATOM 718 N N . LEU A 1 91 ? -17.342 -16.499 8.554 1.00 63.97 91 LEU A N 1
ATOM 719 C CA . LEU A 1 91 ? -16.105 -16.535 9.332 1.00 63.97 91 LEU A CA 1
ATOM 720 C C . LEU A 1 91 ? -16.300 -15.847 10.685 1.00 63.97 91 LEU A C 1
ATOM 722 O O . LEU A 1 91 ? -16.032 -16.436 11.713 1.00 63.97 91 LEU A O 1
ATOM 726 N N . ILE A 1 92 ? -16.891 -14.654 10.701 1.00 69.31 92 ILE A N 1
ATOM 727 C CA . ILE A 1 92 ? -17.001 -13.835 11.914 1.00 69.31 92 ILE A CA 1
ATOM 728 C C . ILE A 1 92 ? -18.155 -14.224 12.851 1.00 69.31 92 ILE A C 1
ATOM 730 O O . ILE A 1 92 ? -18.347 -13.542 13.853 1.00 69.31 92 ILE A O 1
ATOM 734 N N . VAL A 1 93 ? -18.965 -15.243 12.534 1.00 75.62 93 VAL A N 1
ATOM 735 C CA . VAL A 1 93 ? -20.207 -15.541 13.280 1.00 75.62 93 VAL A CA 1
ATOM 736 C C . VAL A 1 93 ? -19.914 -15.819 14.752 1.00 75.62 93 VAL A C 1
ATOM 738 O O . VAL A 1 93 ? -20.564 -15.236 15.616 1.00 75.62 93 VAL A O 1
ATOM 741 N N . ASP A 1 94 ? -18.888 -16.622 15.026 1.00 72.88 94 ASP A N 1
ATOM 742 C CA . ASP A 1 94 ? -18.543 -17.053 16.385 1.00 72.88 94 ASP A CA 1
ATOM 743 C C . ASP A 1 94 ? -17.856 -15.955 17.212 1.00 72.88 94 ASP A C 1
ATOM 745 O O . ASP A 1 94 ? -17.807 -16.032 18.440 1.00 72.88 94 ASP A O 1
ATOM 749 N N . VAL A 1 95 ? -17.340 -14.914 16.546 1.00 77.12 95 VAL A N 1
ATOM 750 C CA . VAL A 1 95 ? -16.652 -13.775 17.177 1.00 77.12 95 VAL A CA 1
ATOM 751 C C . VAL A 1 95 ? -17.442 -12.462 17.086 1.00 77.12 95 VAL A C 1
ATOM 753 O O . VAL A 1 95 ? -16.943 -11.397 17.463 1.00 77.12 95 VAL A O 1
ATOM 756 N N . LYS A 1 96 ? -18.674 -12.507 16.564 1.00 83.50 96 LYS A N 1
ATOM 757 C CA . LYS A 1 96 ? -19.463 -11.315 16.225 1.00 83.50 96 LYS A CA 1
ATOM 758 C C . LYS A 1 96 ? -19.796 -10.469 17.450 1.00 83.50 96 LYS A C 1
ATOM 760 O O . LYS A 1 96 ? -19.650 -9.251 17.397 1.00 83.50 96 LYS A O 1
ATOM 765 N N . ASP A 1 97 ? -20.177 -11.103 18.553 1.00 84.94 97 ASP A N 1
ATOM 766 C CA . ASP A 1 97 ? -20.532 -10.407 19.794 1.00 84.94 97 ASP A CA 1
ATOM 767 C C . ASP A 1 97 ? -19.326 -9.672 20.397 1.00 84.94 97 ASP A C 1
ATOM 769 O O . ASP A 1 97 ? -19.449 -8.544 20.884 1.00 84.94 97 ASP A O 1
ATOM 773 N N . GLN A 1 98 ? -18.130 -10.266 20.310 1.00 83.12 98 GLN A N 1
ATOM 774 C CA . GLN A 1 98 ? -16.893 -9.626 20.757 1.00 83.12 98 GLN A CA 1
ATOM 775 C C . GLN A 1 98 ? -16.516 -8.446 19.851 1.00 83.12 98 GLN A C 1
ATOM 777 O O . GLN A 1 98 ? -16.088 -7.414 20.365 1.00 83.12 98 GLN A O 1
ATOM 782 N N . ILE A 1 99 ? -16.702 -8.567 18.529 1.00 85.38 99 ILE A N 1
ATOM 783 C CA . ILE A 1 99 ? -16.495 -7.465 17.571 1.00 85.38 99 ILE A CA 1
ATOM 784 C C . ILE A 1 99 ? -17.452 -6.307 17.879 1.00 85.38 99 ILE A C 1
ATOM 786 O O . ILE A 1 99 ? -17.006 -5.162 17.948 1.00 85.38 99 ILE A O 1
ATOM 790 N N . THR A 1 100 ? -18.737 -6.592 18.112 1.00 88.50 100 THR A N 1
ATOM 791 C CA . THR A 1 100 ? -19.736 -5.578 18.487 1.00 88.50 100 THR A CA 1
ATOM 792 C C . THR A 1 100 ? -19.361 -4.885 19.793 1.00 88.50 100 THR A C 1
ATOM 794 O O . THR A 1 100 ? -19.316 -3.659 19.840 1.00 88.50 100 THR A O 1
ATOM 797 N N . THR A 1 101 ? -18.992 -5.649 20.824 1.00 87.81 101 THR A N 1
ATOM 798 C CA . THR A 1 101 ? -18.584 -5.082 22.120 1.00 87.81 101 THR A CA 1
ATOM 799 C C . THR A 1 101 ? -17.341 -4.198 21.976 1.00 87.81 101 THR A C 1
ATOM 801 O O . THR A 1 101 ? -17.278 -3.110 22.542 1.00 87.81 101 THR A O 1
ATOM 804 N N . LEU A 1 102 ? -16.341 -4.639 21.203 1.00 88.31 102 LEU A N 1
ATOM 805 C CA . LEU A 1 102 ? -15.137 -3.849 20.943 1.00 88.31 102 LEU A CA 1
ATOM 806 C C . LEU A 1 102 ? -15.462 -2.556 20.186 1.00 88.31 102 LEU A C 1
ATOM 808 O O . LEU A 1 102 ? -14.914 -1.508 20.521 1.00 88.31 102 LEU A O 1
ATOM 812 N N . HIS A 1 103 ? -16.357 -2.621 19.199 1.00 91.94 103 HIS A N 1
ATOM 813 C CA . HIS A 1 103 ? -16.824 -1.451 18.461 1.00 91.94 103 HIS A CA 1
ATOM 814 C C . HIS A 1 103 ? -17.516 -0.438 19.383 1.00 91.94 103 HIS A C 1
ATOM 816 O O . HIS A 1 103 ? -17.150 0.732 19.367 1.00 91.94 103 HIS A O 1
ATOM 822 N N . GLU A 1 104 ? -18.470 -0.871 20.210 1.00 89.44 104 GLU A N 1
ATOM 823 C CA . GLU A 1 104 ? -19.186 0.002 21.155 1.00 89.44 104 GLU A CA 1
ATOM 824 C C . GLU A 1 104 ? -18.236 0.680 22.151 1.00 89.44 104 GLU A C 1
ATOM 826 O O . GLU A 1 104 ? -18.321 1.887 22.386 1.00 89.44 104 GLU A O 1
ATOM 831 N N . GLU A 1 105 ? -17.289 -0.082 22.698 1.00 87.88 105 GLU A N 1
ATOM 832 C CA . GLU A 1 105 ? -16.300 0.415 23.652 1.00 87.88 105 GLU A CA 1
ATOM 833 C C . GLU A 1 105 ? -15.346 1.433 23.004 1.00 87.88 105 GLU A C 1
ATOM 835 O O . GLU A 1 105 ? -15.137 2.522 23.548 1.00 87.88 105 GLU A O 1
ATOM 840 N N . LEU A 1 106 ? -14.790 1.125 21.825 1.00 88.19 106 LEU A N 1
ATOM 841 C CA . LEU A 1 106 ? -13.937 2.061 21.085 1.00 88.19 106 LEU A CA 1
ATOM 842 C C . LEU A 1 106 ? -14.709 3.320 20.673 1.00 88.19 106 LEU A C 1
ATOM 844 O O . LEU A 1 106 ? -14.162 4.420 20.755 1.00 88.19 106 LEU A O 1
ATOM 848 N N . HIS A 1 107 ? -15.973 3.170 20.269 1.00 88.31 107 HIS A N 1
ATOM 849 C CA . HIS A 1 107 ? -16.828 4.281 19.866 1.00 88.31 107 HIS A CA 1
ATOM 850 C C . HIS A 1 107 ? -17.074 5.224 21.043 1.00 88.31 107 HIS A C 1
ATOM 852 O O . HIS A 1 107 ? -16.933 6.433 20.887 1.00 88.31 107 HIS A O 1
ATOM 858 N N . PHE A 1 108 ? -17.367 4.684 22.231 1.00 86.19 108 PHE A N 1
ATOM 859 C CA . PHE A 1 108 ? -17.535 5.483 23.445 1.00 86.19 108 PHE A CA 1
ATOM 860 C C . PHE A 1 108 ? -16.277 6.297 23.771 1.00 86.19 108 PHE A C 1
ATOM 862 O O . PHE A 1 108 ? -16.351 7.513 23.968 1.00 86.19 108 PHE A O 1
ATOM 869 N N . SER A 1 109 ? -15.110 5.640 23.807 1.00 85.69 109 SER A N 1
ATOM 870 C CA . SER A 1 109 ? -13.840 6.324 24.076 1.00 85.69 109 SER A CA 1
ATOM 871 C C . SER A 1 109 ? -13.582 7.409 23.030 1.00 85.69 109 SER A C 1
ATOM 873 O O . SER A 1 109 ? -13.192 8.522 23.371 1.00 85.69 109 SER A O 1
ATOM 875 N N . ARG A 1 110 ? -13.863 7.122 21.753 1.00 84.38 110 ARG A N 1
ATOM 876 C CA . ARG A 1 110 ? -13.680 8.060 20.644 1.00 84.38 110 ARG A CA 1
ATOM 877 C C . ARG A 1 110 ? -14.613 9.272 20.703 1.00 84.38 110 ARG A C 1
ATOM 879 O O . ARG A 1 110 ? -14.141 10.375 20.419 1.00 84.38 110 ARG A O 1
ATOM 886 N N . SER A 1 111 ? -15.888 9.086 21.056 1.00 81.62 111 SER A N 1
ATOM 887 C CA . SER A 1 111 ? -16.873 10.172 21.174 1.00 81.62 111 SER A CA 1
ATOM 888 C C . SER A 1 111 ? -16.580 11.086 22.357 1.00 81.62 111 SER A C 1
ATOM 890 O O . SER A 1 111 ? -16.753 12.292 22.275 1.00 81.62 111 SER A O 1
ATOM 892 N N . PHE A 1 112 ? -16.062 10.534 23.455 1.00 73.94 112 PHE A N 1
ATOM 893 C CA . PHE A 1 112 ? -15.667 11.353 24.599 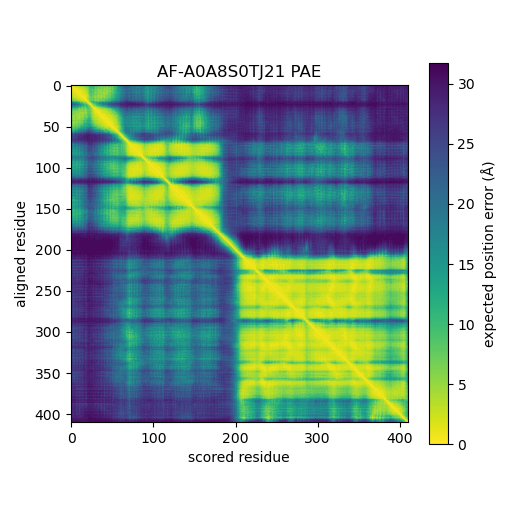1.00 73.94 112 PHE A CA 1
ATOM 894 C C . PHE A 1 112 ? -14.498 12.295 24.263 1.00 73.94 112 PHE A C 1
ATOM 896 O O . PHE A 1 112 ? -14.383 13.380 24.825 1.00 73.94 112 PHE A O 1
ATOM 903 N N . LEU A 1 113 ? -13.642 11.882 23.325 1.00 71.12 113 LEU A N 1
ATOM 904 C CA . LEU A 1 113 ? -12.462 12.624 22.888 1.00 71.12 113 LEU A CA 1
ATOM 905 C C . LEU A 1 113 ? -12.743 13.637 21.767 1.00 71.12 113 LEU A C 1
ATOM 907 O O . LEU A 1 113 ? -11.909 14.508 21.541 1.00 71.12 113 LEU A O 1
ATOM 911 N N . SER A 1 114 ? -13.876 13.548 21.053 1.00 61.53 114 SER A N 1
ATOM 912 C CA . SER A 1 114 ? -14.277 14.578 20.075 1.00 61.53 114 SER A CA 1
ATOM 913 C C . SER A 1 114 ? -14.759 15.875 20.720 1.00 61.53 114 SER A C 1
ATOM 915 O O . SER A 1 114 ? -14.736 16.907 20.058 1.00 61.53 114 SER A O 1
ATOM 917 N N . ASP A 1 115 ? -15.155 15.823 21.992 1.00 54.56 115 ASP A N 1
ATOM 918 C CA . ASP A 1 115 ? -15.764 16.944 22.718 1.00 54.56 115 ASP A CA 1
ATOM 919 C C . ASP A 1 115 ? -14.736 17.806 23.473 1.00 54.56 115 ASP A C 1
ATOM 921 O O . ASP A 1 115 ? -15.111 18.668 24.265 1.00 54.56 115 ASP A O 1
ATOM 925 N N . ILE A 1 116 ? -13.438 17.550 23.286 1.00 55.69 116 ILE A N 1
ATOM 926 C CA . ILE A 1 116 ? -12.365 18.212 24.030 1.00 55.69 116 ILE A CA 1
ATOM 927 C C . ILE A 1 116 ? -11.492 18.975 23.036 1.00 55.69 116 ILE A C 1
ATOM 929 O O . ILE A 1 116 ? -10.856 18.371 22.170 1.00 55.69 116 ILE A O 1
ATOM 933 N N . GLU A 1 117 ? -11.434 20.304 23.157 1.00 49.88 117 GLU A N 1
ATOM 934 C CA . GLU A 1 117 ? -10.412 21.096 22.474 1.00 49.88 117 GLU A CA 1
ATOM 935 C C . GLU A 1 117 ? -9.044 20.669 23.014 1.00 49.88 117 GLU A C 1
ATOM 937 O O . GLU A 1 117 ? -8.636 21.020 24.120 1.00 49.88 117 GLU A O 1
ATOM 942 N N . VAL A 1 118 ? -8.351 19.822 22.249 1.00 56.62 118 VAL A N 1
ATOM 943 C CA . VAL A 1 118 ? -7.042 19.282 22.619 1.00 56.62 118 VAL A CA 1
ATOM 944 C C . VAL A 1 118 ? -6.021 20.411 22.584 1.00 56.62 118 VAL A C 1
ATOM 946 O O . VAL A 1 118 ? -5.364 20.633 21.568 1.00 56.62 118 VAL A O 1
ATOM 949 N N . GLN A 1 119 ? -5.848 21.104 23.706 1.00 52.00 119 GLN A N 1
ATOM 950 C CA . GLN A 1 119 ? -4.647 21.881 23.970 1.00 52.00 119 GLN A CA 1
ATOM 951 C C . GLN A 1 119 ? -4.151 21.631 25.404 1.00 52.00 119 GLN A C 1
ATOM 953 O O . GLN A 1 119 ? -4.680 22.158 26.370 1.00 52.00 119 GLN A O 1
ATOM 958 N N . GLN A 1 120 ? -3.057 20.858 25.486 1.00 55.09 120 GLN A N 1
ATOM 959 C CA . GLN A 1 120 ? -2.059 20.822 26.574 1.00 55.09 120 GLN A CA 1
ATOM 960 C C . GLN A 1 120 ? -2.252 19.900 27.801 1.00 55.09 120 GLN A C 1
ATOM 962 O O . GLN A 1 120 ? -1.424 19.973 28.708 1.00 55.09 120 GLN A O 1
ATOM 967 N N . ASP A 1 121 ? -3.204 18.959 27.828 1.00 67.88 121 ASP A N 1
ATOM 968 C CA . ASP A 1 121 ? -3.273 17.963 28.919 1.00 67.88 121 ASP A CA 1
ATOM 969 C C . ASP A 1 121 ? -2.439 16.696 28.619 1.00 67.88 121 ASP A C 1
ATOM 971 O O . ASP A 1 121 ? -2.694 15.951 27.668 1.00 67.88 121 ASP A O 1
ATOM 975 N N . ARG A 1 122 ? -1.424 16.440 29.456 1.00 72.50 122 ARG A N 1
ATOM 976 C CA . ARG A 1 122 ? -0.511 15.292 29.339 1.00 72.50 122 ARG A CA 1
ATOM 977 C C . ARG A 1 122 ? -1.214 13.945 29.545 1.00 72.50 122 ARG A C 1
ATOM 979 O O . ARG A 1 122 ? -0.836 12.981 28.880 1.00 72.50 122 ARG A O 1
ATOM 986 N N . GLU A 1 123 ? -2.190 13.861 30.443 1.00 74.62 123 GLU A N 1
ATOM 987 C CA . GLU A 1 123 ? -2.931 12.627 30.738 1.00 74.62 123 GLU A CA 1
ATOM 988 C C . GLU A 1 123 ? -3.896 12.290 29.600 1.00 74.62 123 GLU A C 1
ATOM 990 O O . GLU A 1 123 ? -3.987 11.135 29.175 1.00 74.62 123 GLU A O 1
ATOM 995 N N . LEU A 1 124 ? -4.532 13.313 29.021 1.00 74.00 124 LEU A N 1
ATOM 996 C CA . LEU A 1 124 ? -5.362 13.158 27.828 1.00 74.00 124 LEU A CA 1
ATOM 997 C C . LEU A 1 124 ? -4.531 12.707 26.620 1.00 74.00 124 LEU A C 1
ATOM 999 O O . LEU A 1 124 ? -4.928 11.788 25.906 1.00 74.00 124 LEU A O 1
ATOM 1003 N N . ILE A 1 125 ? -3.357 13.313 26.406 1.00 72.88 125 ILE A N 1
ATOM 1004 C CA . ILE A 1 125 ? -2.416 12.909 25.349 1.00 72.88 125 ILE A CA 1
ATOM 1005 C C . ILE A 1 125 ? -2.011 11.439 25.509 1.00 72.88 125 ILE A C 1
ATOM 1007 O O . ILE A 1 125 ? -1.945 10.714 24.517 1.00 72.88 125 ILE A O 1
ATOM 1011 N N . GLU A 1 126 ? -1.765 10.980 26.735 1.00 77.81 126 GLU A N 1
ATOM 1012 C CA . GLU A 1 126 ? -1.433 9.579 26.997 1.00 77.81 126 GLU A CA 1
ATOM 1013 C C . GLU A 1 126 ? -2.620 8.647 26.706 1.00 77.81 126 GLU A C 1
ATOM 1015 O O . GLU A 1 126 ? -2.451 7.636 26.023 1.00 77.81 126 GLU A O 1
ATOM 1020 N N . CYS A 1 127 ? -3.839 9.021 27.107 1.00 79.00 127 CYS A N 1
ATOM 1021 C CA . CYS A 1 127 ? -5.056 8.279 26.759 1.00 79.00 127 CYS A CA 1
ATOM 1022 C C . CYS A 1 127 ? -5.269 8.201 25.237 1.00 79.00 127 CYS A C 1
ATOM 1024 O O . CYS A 1 127 ? -5.610 7.140 24.712 1.00 79.00 127 CYS A O 1
ATOM 1026 N N . LEU A 1 128 ? -5.017 9.298 24.510 1.00 77.38 128 LEU A N 1
ATOM 1027 C CA . LEU A 1 128 ? -5.081 9.339 23.046 1.00 77.38 128 LEU A CA 1
ATOM 1028 C C . LEU A 1 128 ? -4.069 8.374 22.419 1.00 77.38 128 LEU A C 1
ATOM 1030 O O . LEU A 1 128 ? -4.411 7.662 21.472 1.00 77.38 128 LEU A O 1
ATOM 1034 N N . LYS A 1 129 ? -2.837 8.317 22.946 1.00 76.25 129 LYS A N 1
ATOM 1035 C CA . LYS A 1 129 ? -1.812 7.371 22.477 1.00 76.25 129 LYS A CA 1
ATOM 1036 C C . LYS A 1 129 ? -2.255 5.937 22.723 1.00 76.25 129 LYS A C 1
ATOM 1038 O O . LYS A 1 129 ? -2.239 5.143 21.791 1.00 76.25 129 LYS A O 1
ATOM 1043 N N . GLN A 1 130 ? -2.721 5.622 23.928 1.00 82.31 130 GLN A N 1
ATOM 1044 C CA . GLN A 1 130 ? -3.185 4.277 24.272 1.00 82.31 130 GLN A CA 1
ATOM 1045 C C . GLN A 1 130 ? -4.365 3.831 23.404 1.00 82.31 130 GLN A C 1
ATOM 1047 O O . GLN A 1 130 ? -4.381 2.695 22.930 1.00 82.31 130 GLN A O 1
ATOM 1052 N N . LEU A 1 131 ? -5.326 4.722 23.144 1.00 83.94 131 LEU A N 1
ATOM 1053 C CA . LEU A 1 131 ? -6.476 4.420 22.293 1.00 83.94 131 LEU A CA 1
ATOM 1054 C C . LEU A 1 131 ? -6.059 4.201 20.832 1.00 83.94 131 LEU A C 1
ATOM 1056 O O . LEU A 1 131 ? -6.515 3.260 20.184 1.00 83.94 131 LEU A O 1
ATOM 1060 N N . ARG A 1 132 ? -5.162 5.048 20.317 1.00 80.25 132 ARG A N 1
ATOM 1061 C CA . ARG A 1 132 ? -4.585 4.921 18.974 1.00 80.25 132 ARG A CA 1
ATOM 1062 C C . ARG A 1 132 ? -3.817 3.606 18.821 1.00 80.25 132 ARG A C 1
ATOM 1064 O O . ARG A 1 132 ? -4.009 2.896 17.837 1.00 80.25 132 ARG A O 1
ATOM 1071 N N . ASP A 1 133 ? -2.976 3.269 19.791 1.00 77.75 133 ASP A N 1
ATOM 1072 C CA . ASP A 1 133 ? -2.160 2.055 19.785 1.00 77.75 133 ASP A CA 1
ATOM 1073 C C . ASP A 1 133 ? -3.053 0.804 19.856 1.00 77.75 133 ASP A C 1
ATOM 1075 O O . ASP A 1 133 ? -2.835 -0.162 19.122 1.00 77.75 133 ASP A O 1
ATOM 1079 N N . LEU A 1 134 ? -4.127 0.857 20.650 1.00 84.12 134 LEU A N 1
ATOM 1080 C CA . LEU A 1 134 ? -5.140 -0.193 20.707 1.00 84.12 134 LEU A CA 1
ATOM 1081 C C . LEU A 1 134 ? -5.883 -0.370 19.374 1.00 84.12 134 LEU A C 1
ATOM 1083 O O . LEU A 1 134 ? -6.139 -1.501 18.952 1.00 84.12 134 LEU A O 1
ATOM 1087 N N . ALA A 1 135 ? -6.214 0.729 18.693 1.00 82.38 135 ALA A N 1
ATOM 1088 C CA . ALA A 1 135 ? -6.822 0.688 17.367 1.00 82.38 135 ALA A CA 1
ATOM 1089 C C . ALA A 1 135 ? -5.864 0.086 16.323 1.00 82.38 135 ALA A C 1
ATOM 1091 O O . ALA A 1 135 ? -6.291 -0.753 15.531 1.00 82.38 135 ALA A O 1
ATOM 1092 N N . TYR A 1 136 ? -4.565 0.408 16.359 1.00 74.31 136 TYR A N 1
ATOM 1093 C CA . TYR A 1 136 ? -3.570 -0.254 15.503 1.00 74.31 136 TYR A CA 1
ATOM 1094 C C . TYR A 1 136 ? -3.499 -1.764 15.753 1.00 74.31 136 TYR A C 1
ATOM 1096 O O . TYR A 1 136 ? -3.516 -2.550 14.804 1.00 74.31 136 TYR A O 1
ATOM 1104 N N . GLU A 1 137 ? -3.455 -2.173 17.023 1.00 78.56 137 GLU A N 1
ATOM 1105 C CA . GLU A 1 137 ? -3.442 -3.585 17.422 1.00 78.56 137 GLU A CA 1
ATOM 1106 C C . GLU A 1 137 ? -4.705 -4.311 16.922 1.00 78.56 137 GLU A C 1
ATOM 1108 O O . GLU A 1 137 ? -4.640 -5.442 16.433 1.00 78.56 137 GLU A O 1
ATOM 1113 N N . THR A 1 138 ? -5.847 -3.623 16.988 1.00 83.19 138 THR A N 1
ATOM 1114 C CA . THR A 1 138 ? -7.144 -4.109 16.508 1.00 83.19 138 THR A CA 1
ATOM 1115 C C . THR A 1 138 ? -7.167 -4.276 14.992 1.00 83.19 138 THR A C 1
ATOM 1117 O O . THR A 1 138 ? -7.504 -5.364 14.524 1.00 83.19 138 THR A O 1
ATOM 1120 N N . ASP A 1 139 ? -6.770 -3.256 14.214 1.00 79.31 139 ASP A N 1
ATOM 1121 C CA . ASP A 1 139 ? -6.705 -3.369 12.749 1.00 79.31 139 ASP A CA 1
ATOM 1122 C C . ASP A 1 139 ? -5.808 -4.547 12.363 1.00 79.31 139 ASP A C 1
ATOM 1124 O O . ASP A 1 139 ? -6.221 -5.417 11.598 1.00 79.31 139 ASP A O 1
ATOM 1128 N N . TYR A 1 140 ? -4.607 -4.632 12.939 1.00 73.56 140 TYR A N 1
ATOM 1129 C CA . TYR A 1 140 ? -3.642 -5.676 12.607 1.00 73.56 140 TYR A CA 1
ATOM 1130 C C . TYR A 1 140 ? -4.210 -7.093 12.785 1.00 73.56 140 TYR A C 1
ATOM 1132 O O . TYR A 1 140 ? -4.217 -7.872 11.828 1.00 73.56 140 TYR A O 1
ATOM 1140 N N . ILE A 1 141 ? -4.745 -7.411 13.972 1.00 74.81 141 ILE A N 1
ATOM 1141 C CA . ILE A 1 141 ? -5.257 -8.758 14.279 1.00 74.81 141 ILE A CA 1
ATOM 1142 C C . ILE A 1 141 ? -6.463 -9.118 13.410 1.00 74.81 141 ILE A C 1
ATOM 1144 O O . ILE A 1 141 ? -6.573 -10.256 12.954 1.00 74.81 141 ILE A O 1
ATOM 1148 N N . ILE A 1 142 ? -7.350 -8.160 13.140 1.00 78.25 142 ILE A N 1
ATOM 1149 C CA . ILE A 1 142 ? -8.535 -8.414 12.315 1.00 78.25 142 ILE A CA 1
ATOM 1150 C C . ILE A 1 142 ? -8.147 -8.728 10.875 1.00 78.25 142 ILE A C 1
ATOM 1152 O O . ILE A 1 142 ? -8.732 -9.623 10.271 1.00 78.25 142 ILE A O 1
ATOM 1156 N N . ASN A 1 143 ? -7.160 -8.033 10.307 1.00 69.00 143 ASN A N 1
ATOM 1157 C CA . ASN A 1 143 ? -6.729 -8.339 8.941 1.00 69.00 143 ASN A CA 1
ATOM 1158 C C . ASN A 1 143 ? -6.094 -9.728 8.835 1.00 69.00 143 ASN A C 1
ATOM 1160 O O . ASN A 1 143 ? -6.365 -10.433 7.869 1.00 69.00 143 ASN A O 1
ATOM 1164 N N . TRP A 1 144 ? -5.295 -10.131 9.826 1.00 69.56 144 TRP A N 1
ATOM 1165 C CA . TRP A 1 144 ? -4.746 -11.488 9.904 1.00 69.56 144 TRP A CA 1
ATOM 1166 C C . TRP A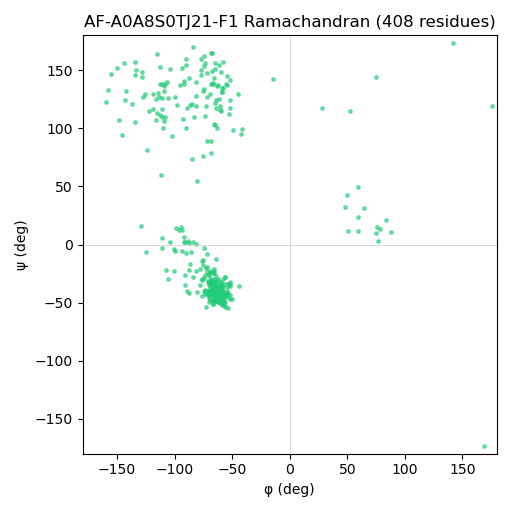 1 144 ? -5.839 -12.555 10.006 1.00 69.56 144 TRP A C 1
ATOM 1168 O O . TRP A 1 144 ? -5.768 -13.593 9.352 1.00 69.56 144 TRP A O 1
ATOM 1178 N N . TYR A 1 145 ? -6.889 -12.284 10.778 1.00 72.94 145 TYR A N 1
ATOM 1179 C CA . TYR A 1 145 ? -8.031 -13.184 10.871 1.00 72.94 145 TYR A CA 1
ATOM 1180 C C .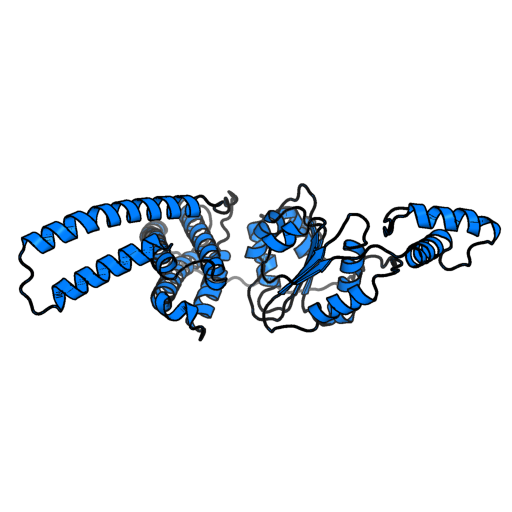 TYR A 1 145 ? -8.803 -13.324 9.565 1.00 72.94 145 TYR A C 1
ATOM 1182 O O . TYR A 1 145 ? -9.067 -14.436 9.121 1.00 72.94 145 TYR A O 1
ATOM 1190 N N . VAL A 1 146 ? -9.130 -12.200 8.925 1.00 68.25 146 VAL A N 1
ATOM 1191 C CA . VAL A 1 146 ? -9.846 -12.199 7.643 1.00 68.25 146 VAL A CA 1
ATOM 1192 C C . VAL A 1 146 ? -9.027 -12.897 6.549 1.00 68.25 146 VAL A C 1
ATOM 1194 O O . VAL A 1 146 ? -9.608 -13.518 5.666 1.00 68.25 146 VAL A O 1
ATOM 1197 N N . ALA A 1 147 ? -7.693 -12.863 6.637 1.00 64.06 147 ALA A N 1
ATOM 1198 C CA . ALA A 1 147 ? -6.791 -13.616 5.764 1.00 64.06 147 ALA A CA 1
ATOM 1199 C C . ALA A 1 147 ? -6.734 -15.133 6.064 1.00 64.06 147 ALA A C 1
ATOM 1201 O O . ALA A 1 147 ? -6.050 -15.869 5.357 1.00 64.06 147 ALA A O 1
ATOM 1202 N N . GLY A 1 148 ? -7.435 -15.619 7.096 1.00 63.84 148 GLY A N 1
ATOM 1203 C CA . GLY A 1 148 ? -7.442 -17.030 7.498 1.00 63.84 148 GLY A CA 1
ATOM 1204 C C . GLY A 1 148 ? -6.180 -17.478 8.243 1.00 63.84 148 GLY A C 1
ATOM 1205 O O . GLY A 1 148 ? -5.943 -18.675 8.386 1.00 63.84 148 GLY A O 1
ATOM 1206 N N . GLU A 1 149 ? -5.361 -16.539 8.720 1.00 55.22 149 GLU A N 1
ATOM 1207 C CA . GLU A 1 149 ? -4.080 -16.827 9.382 1.00 55.22 149 GLU A CA 1
ATOM 1208 C C . GLU A 1 149 ? -4.221 -17.000 10.907 1.00 55.22 149 GLU A C 1
ATOM 1210 O O . GLU A 1 149 ? -3.269 -17.375 11.594 1.00 55.22 149 GLU A O 1
ATOM 1215 N N . VAL A 1 150 ? -5.412 -16.735 11.454 1.00 61.72 150 VAL A N 1
ATOM 1216 C CA . VAL A 1 150 ? -5.707 -16.725 12.894 1.00 61.72 150 VAL A CA 1
ATOM 1217 C C . VAL A 1 150 ? -7.016 -17.470 13.171 1.00 61.72 150 VAL A C 1
ATOM 1219 O O . VAL A 1 150 ? -7.942 -17.421 12.374 1.00 61.72 150 VAL A O 1
ATOM 1222 N N . PHE A 1 151 ? -7.097 -18.153 14.315 1.00 66.50 151 PHE A N 1
ATOM 1223 C CA . PHE A 1 151 ? -8.272 -18.927 14.740 1.00 66.50 151 PHE A CA 1
ATOM 1224 C C . PHE A 1 151 ? -9.211 -18.110 15.640 1.00 66.50 151 PHE A C 1
ATOM 1226 O O . PHE A 1 151 ? -8.744 -17.269 16.412 1.00 66.50 151 PHE A O 1
ATOM 1233 N N . ASP A 1 152 ? -10.507 -18.432 15.635 1.00 67.62 152 ASP A N 1
ATOM 1234 C CA . ASP A 1 152 ? -11.563 -17.708 16.369 1.00 67.62 152 ASP A CA 1
ATOM 1235 C C . ASP A 1 152 ? -11.250 -17.515 17.859 1.00 67.62 152 ASP A C 1
ATOM 1237 O O . ASP A 1 152 ? -11.382 -16.416 18.400 1.00 67.62 152 ASP A O 1
ATOM 1241 N N . TRP A 1 153 ? -10.742 -18.560 18.525 1.00 66.75 153 TRP A N 1
ATOM 1242 C CA . TRP A 1 153 ? -10.396 -18.511 19.951 1.00 66.75 153 TRP A CA 1
ATOM 1243 C C . TRP A 1 153 ? -9.308 -17.474 20.265 1.00 66.75 153 TRP A C 1
ATOM 1245 O O . TRP A 1 153 ? -9.303 -16.884 21.348 1.00 66.75 153 TRP A O 1
ATOM 1255 N N . TYR A 1 154 ? -8.389 -17.230 19.325 1.00 68.06 154 TYR A N 1
ATOM 1256 C CA . TYR A 1 154 ? -7.333 -16.239 19.494 1.00 68.06 154 TYR A CA 1
ATOM 1257 C C . TYR A 1 154 ? -7.900 -14.819 19.410 1.00 68.06 154 TYR A C 1
ATOM 1259 O O . TYR A 1 154 ? -7.525 -13.973 20.224 1.00 68.06 154 TYR A O 1
ATOM 1267 N N . LEU A 1 155 ? -8.849 -14.554 18.502 1.00 71.31 155 LEU A N 1
ATOM 1268 C CA . LEU A 1 155 ? -9.549 -13.264 18.493 1.00 71.31 155 LEU A CA 1
ATOM 1269 C C . LEU A 1 155 ? -10.412 -13.079 19.722 1.00 71.31 155 LEU A C 1
ATOM 1271 O O . LEU A 1 155 ? -10.352 -12.012 20.319 1.00 71.31 155 LEU A O 1
ATOM 1275 N N . ALA A 1 156 ? -11.159 -14.101 20.140 1.00 70.44 156 ALA A N 1
ATOM 1276 C CA . ALA A 1 156 ? -11.972 -14.020 21.348 1.00 70.44 156 ALA A CA 1
ATOM 1277 C C . ALA A 1 156 ? -11.118 -13.620 22.566 1.00 70.44 156 ALA A C 1
ATOM 1279 O O . ALA A 1 156 ? -11.495 -12.728 23.333 1.00 70.44 156 ALA A O 1
ATOM 1280 N N . LEU A 1 157 ? -9.920 -14.202 22.701 1.00 70.50 157 LEU A N 1
ATOM 1281 C CA . LEU A 1 157 ? -8.958 -13.846 23.745 1.00 70.50 157 LEU A CA 1
ATOM 1282 C C . LEU A 1 157 ? -8.430 -12.407 23.584 1.00 70.50 157 LEU A C 1
ATOM 1284 O O . LEU A 1 157 ? -8.395 -11.644 24.553 1.00 70.50 157 LEU A O 1
ATOM 1288 N N . ARG A 1 158 ? -8.008 -12.018 22.373 1.00 77.88 158 ARG A N 1
ATOM 1289 C CA . ARG A 1 158 ? -7.399 -10.700 22.124 1.00 77.88 158 ARG A CA 1
ATOM 1290 C C . ARG A 1 158 ? -8.405 -9.565 22.212 1.00 77.88 158 ARG A C 1
ATOM 1292 O O . ARG A 1 158 ? -8.102 -8.571 22.859 1.00 77.88 158 ARG A O 1
ATOM 1299 N N . PHE A 1 159 ? -9.605 -9.724 21.669 1.00 80.56 159 PHE A N 1
ATOM 1300 C CA . PHE A 1 159 ? -10.680 -8.748 21.821 1.00 80.56 159 PHE A CA 1
ATOM 1301 C C . PHE A 1 159 ? -11.098 -8.591 23.272 1.00 80.56 159 PHE A C 1
ATOM 1303 O O . PHE A 1 159 ? -11.275 -7.462 23.710 1.00 80.56 159 PHE A O 1
ATOM 1310 N N . SER A 1 160 ? -11.154 -9.673 24.052 1.00 75.50 160 SER A N 1
ATOM 1311 C CA . SER A 1 160 ? -11.404 -9.561 25.495 1.00 75.50 160 SER A CA 1
ATOM 1312 C C . SER A 1 160 ? -10.346 -8.690 26.183 1.00 75.50 160 SER A C 1
ATOM 1314 O O . SER A 1 160 ? -10.686 -7.808 26.969 1.00 75.50 160 SER A O 1
ATOM 1316 N N . ASN A 1 161 ? -9.068 -8.875 25.837 1.00 76.12 161 ASN A N 1
ATOM 1317 C CA . ASN A 1 161 ? -7.984 -8.023 26.325 1.00 76.12 161 ASN A CA 1
ATOM 1318 C C . ASN A 1 161 ? -8.121 -6.572 25.827 1.00 76.12 161 ASN A C 1
ATOM 1320 O O . ASN A 1 161 ? -7.910 -5.639 26.593 1.00 76.12 161 ASN A O 1
ATOM 1324 N N . PHE A 1 162 ? -8.507 -6.358 24.567 1.00 82.19 162 PHE A N 1
ATOM 1325 C CA . PHE A 1 162 ? -8.681 -5.016 24.001 1.00 82.19 162 PHE A CA 1
ATOM 1326 C C . PHE A 1 162 ? -9.829 -4.261 24.651 1.00 82.19 162 PHE A C 1
ATOM 1328 O O . PHE A 1 162 ? -9.661 -3.109 25.033 1.00 82.19 162 PHE A O 1
ATOM 1335 N N . ILE A 1 163 ? -10.956 -4.935 24.860 1.00 80.88 163 ILE A N 1
ATOM 1336 C CA . ILE A 1 163 ? -12.103 -4.415 25.597 1.00 80.88 163 ILE A CA 1
ATOM 1337 C C . ILE A 1 163 ? -11.674 -4.028 27.015 1.00 80.88 163 ILE A C 1
ATOM 1339 O O . ILE A 1 163 ? -12.014 -2.945 27.479 1.00 80.88 163 ILE A O 1
ATOM 1343 N N . GLN A 1 164 ? -10.894 -4.868 27.704 1.00 79.25 164 GLN A N 1
ATOM 1344 C CA . GLN A 1 164 ? -10.382 -4.539 29.038 1.00 79.25 164 GLN A CA 1
ATOM 1345 C C . GLN A 1 164 ? -9.441 -3.327 29.020 1.00 79.25 164 GLN A C 1
ATOM 1347 O O . GLN A 1 164 ? -9.641 -2.409 29.812 1.00 79.25 164 GLN A O 1
ATOM 1352 N N . LYS A 1 165 ? -8.469 -3.280 28.099 1.00 82.31 165 LYS A N 1
ATOM 1353 C CA . LYS A 1 165 ? -7.578 -2.120 27.921 1.00 82.31 165 LYS A CA 1
ATOM 1354 C C . LYS A 1 165 ? -8.376 -0.842 27.644 1.00 82.31 165 LYS A C 1
ATOM 1356 O O . LYS A 1 165 ? -8.140 0.169 28.296 1.00 82.31 165 LYS A O 1
ATOM 1361 N N . ASN A 1 166 ? -9.357 -0.892 26.741 1.00 84.12 166 ASN A N 1
ATOM 1362 C CA . ASN A 1 166 ? -10.198 0.262 26.435 1.00 84.12 166 ASN A CA 1
ATOM 1363 C C . ASN A 1 166 ? -11.058 0.688 27.629 1.00 84.12 166 ASN A C 1
ATOM 1365 O O . ASN A 1 166 ? -11.207 1.879 27.861 1.00 84.12 166 ASN A O 1
ATOM 1369 N N . LYS A 1 167 ? -11.581 -0.254 28.424 1.00 84.06 167 LYS A N 1
ATOM 1370 C CA . LYS A 1 167 ? -12.319 0.065 29.656 1.00 84.06 167 LYS A CA 1
ATOM 1371 C C . LYS A 1 167 ? -11.456 0.809 30.674 1.00 84.06 167 LYS A C 1
ATOM 1373 O O . LYS A 1 167 ? -11.978 1.675 31.367 1.00 84.06 167 LYS A O 1
ATOM 1378 N N . LEU A 1 168 ? -10.158 0.505 30.762 1.00 82.50 168 LEU A N 1
ATOM 1379 C CA . LEU A 1 168 ? -9.235 1.265 31.613 1.00 82.50 168 LEU A CA 1
ATOM 1380 C C . LEU A 1 168 ? -9.103 2.714 31.128 1.00 82.50 168 LEU A C 1
ATOM 1382 O O . LEU A 1 168 ? -9.262 3.625 31.934 1.00 82.50 168 LEU A O 1
ATOM 1386 N N . ILE A 1 169 ? -8.915 2.920 29.819 1.00 81.38 169 ILE A N 1
ATOM 1387 C CA . ILE A 1 169 ? -8.894 4.261 29.205 1.00 81.38 169 ILE A CA 1
ATOM 1388 C C . ILE A 1 169 ? -10.217 4.977 29.496 1.00 81.38 169 ILE A C 1
ATOM 1390 O O . ILE A 1 169 ? -10.237 6.081 30.028 1.00 81.38 169 ILE A O 1
ATOM 1394 N N . ARG A 1 170 ? -11.340 4.305 29.228 1.00 82.19 170 ARG A N 1
ATOM 1395 C CA . ARG A 1 170 ? -12.693 4.809 29.452 1.00 82.19 170 ARG A CA 1
ATOM 1396 C C . ARG A 1 170 ? -12.924 5.275 30.881 1.00 82.19 170 ARG A C 1
ATOM 1398 O O . ARG A 1 170 ? -13.562 6.298 31.075 1.00 82.19 170 ARG A O 1
ATOM 1405 N N . ASN A 1 171 ? -12.458 4.519 31.869 1.00 82.38 171 ASN A N 1
ATOM 1406 C CA . ASN A 1 171 ? -12.668 4.857 33.272 1.00 82.38 171 ASN A CA 1
ATOM 1407 C C . ASN A 1 171 ? -11.784 6.032 33.724 1.00 82.38 171 ASN A C 1
ATOM 1409 O O . ASN A 1 171 ? -12.190 6.754 34.626 1.00 82.38 171 ASN A O 1
ATOM 1413 N N . ALA A 1 172 ? -10.631 6.255 33.084 1.00 78.81 172 ALA A N 1
ATOM 1414 C CA . ALA A 1 172 ? -9.773 7.413 33.346 1.00 78.81 172 ALA A CA 1
ATOM 1415 C C . ALA A 1 172 ? -10.323 8.718 32.728 1.00 78.81 172 ALA A C 1
ATOM 1417 O O . ALA A 1 172 ? -10.122 9.803 33.267 1.00 78.81 172 ALA A O 1
ATOM 1418 N N . LEU A 1 173 ? -11.064 8.629 31.616 1.00 73.75 173 LEU A N 1
ATOM 1419 C CA . LEU A 1 173 ? -11.572 9.792 30.874 1.00 73.75 173 LEU A CA 1
ATOM 1420 C C . LEU A 1 173 ? -12.506 10.734 31.687 1.00 73.75 173 LEU A C 1
ATOM 1422 O O . LEU A 1 173 ? -12.321 11.952 31.609 1.00 73.75 173 LEU A O 1
ATOM 1426 N N . PRO A 1 174 ? -13.486 10.249 32.483 1.00 68.25 174 PRO A N 1
ATOM 1427 C CA . PRO A 1 174 ? -14.336 11.101 33.319 1.00 68.25 174 PRO A CA 1
ATOM 1428 C C . PRO A 1 174 ? -13.586 11.880 34.401 1.00 68.25 174 PRO A C 1
ATOM 1430 O O . PRO A 1 174 ? -13.951 13.023 34.671 1.00 68.25 174 PRO A O 1
ATOM 1433 N N . GLU A 1 175 ? -12.548 11.290 35.001 1.00 66.75 175 GLU A N 1
ATOM 1434 C CA . GLU A 1 175 ? -11.732 11.951 36.032 1.00 66.75 175 GLU A CA 1
ATOM 1435 C C . GLU A 1 175 ? -10.982 13.157 35.444 1.00 66.75 175 GLU A C 1
ATOM 1437 O O . GLU A 1 175 ? -10.934 14.224 36.056 1.00 66.75 175 GLU A O 1
ATOM 1442 N N . ILE A 1 176 ? -10.509 13.029 34.201 1.00 65.19 176 ILE A N 1
ATOM 1443 C CA . ILE A 1 176 ? -9.835 14.102 33.455 1.00 65.19 176 ILE A CA 1
ATOM 1444 C C . ILE A 1 176 ? -10.822 15.233 33.092 1.00 65.19 176 ILE A C 1
ATOM 1446 O O . ILE A 1 176 ? -10.489 16.416 33.215 1.00 65.19 176 ILE A O 1
ATOM 1450 N N . LYS A 1 177 ? -12.065 14.891 32.708 1.00 58.28 177 LYS A N 1
ATOM 1451 C CA . LYS A 1 177 ? -13.122 15.861 32.339 1.00 58.28 177 LYS A CA 1
ATOM 1452 C C . LYS A 1 177 ? -13.667 16.653 33.535 1.00 58.28 177 LYS A C 1
ATOM 1454 O O . LYS A 1 177 ? -14.035 17.810 33.373 1.00 58.28 177 LYS A O 1
ATOM 1459 N N . LEU A 1 178 ? -13.699 16.071 34.736 1.00 55.69 178 LEU A N 1
ATOM 1460 C CA . LEU A 1 178 ? -14.150 16.753 35.962 1.00 55.69 178 LEU A CA 1
ATOM 1461 C C . LEU A 1 178 ? -13.176 17.837 36.454 1.00 55.69 178 LEU A C 1
ATOM 1463 O O . LEU A 1 178 ? -13.610 18.798 37.086 1.00 55.69 178 LEU A O 1
ATOM 1467 N N . ASN A 1 179 ? -11.888 17.721 36.125 1.00 55.19 179 ASN A N 1
ATOM 1468 C CA . ASN A 1 179 ? -10.875 18.723 36.472 1.00 55.19 179 ASN A CA 1
ATOM 1469 C C . ASN A 1 179 ? -10.921 19.980 35.583 1.00 55.19 179 ASN A C 1
ATOM 1471 O O . ASN A 1 179 ? -10.334 21.000 35.936 1.00 55.19 179 ASN A O 1
ATOM 1475 N N . HIS A 1 180 ? -11.636 19.929 34.456 1.00 56.62 180 HIS A N 1
ATOM 1476 C CA . HIS A 1 180 ? -11.668 20.984 33.445 1.00 56.62 180 HIS A CA 1
ATOM 1477 C C . HIS A 1 180 ? -13.118 21.421 33.214 1.00 56.62 180 HIS A C 1
ATOM 1479 O O . HIS A 1 180 ? -13.791 20.947 32.302 1.00 56.62 180 HIS A O 1
ATOM 1485 N N . GLY A 1 181 ? -13.612 22.295 34.098 1.00 43.69 181 GLY A N 1
ATOM 1486 C CA . GLY A 1 181 ? -14.966 22.847 34.044 1.00 43.69 181 GLY A CA 1
ATOM 1487 C C . GLY A 1 181 ? -15.363 23.302 32.636 1.00 43.69 181 GLY A C 1
ATOM 1488 O O . GLY A 1 181 ? -14.629 24.029 31.971 1.00 43.69 181 GLY A O 1
ATOM 1489 N N . ILE A 1 182 ? -16.533 22.845 32.197 1.00 42.22 182 ILE A N 1
ATOM 1490 C CA . ILE A 1 182 ? -17.121 23.133 30.889 1.00 42.22 182 ILE A CA 1
ATOM 1491 C C . ILE A 1 182 ? -17.444 24.629 30.805 1.00 42.22 182 ILE A C 1
ATOM 1493 O O . ILE A 1 182 ? -18.246 25.128 31.593 1.00 42.22 182 ILE A O 1
ATOM 1497 N N . HIS A 1 183 ? -16.869 25.321 29.823 1.00 37.28 183 HIS A N 1
ATOM 1498 C CA . HIS A 1 183 ? -17.425 26.569 29.311 1.00 37.28 183 HIS A CA 1
ATOM 1499 C C . HIS A 1 183 ? -17.940 26.334 27.889 1.00 37.28 183 HIS A C 1
ATOM 1501 O O . HIS A 1 183 ? -17.162 26.134 26.961 1.00 37.28 183 HIS A O 1
ATOM 1507 N N . ASP A 1 184 ? -19.266 26.357 27.749 1.00 37.69 184 ASP A N 1
ATOM 1508 C CA . ASP A 1 184 ? -19.961 26.597 26.484 1.00 37.69 184 ASP A CA 1
ATOM 1509 C C . ASP A 1 184 ? -19.611 28.000 25.963 1.00 37.69 184 ASP A C 1
ATOM 1511 O O . ASP A 1 184 ? -19.638 28.938 26.762 1.00 37.69 184 ASP A O 1
ATOM 1515 N N . LEU A 1 185 ? -19.347 28.156 24.654 1.00 26.97 185 LEU A N 1
ATOM 1516 C CA . LEU A 1 185 ? -19.880 29.240 23.797 1.00 26.97 185 LEU A CA 1
ATOM 1517 C C . LEU A 1 185 ? -19.316 29.227 22.354 1.00 26.97 185 LEU A C 1
ATOM 1519 O O . LEU A 1 185 ? -18.127 29.402 22.121 1.00 26.97 185 LEU A O 1
ATOM 1523 N N . GLU A 1 186 ? -20.260 29.070 21.420 1.00 27.39 186 GLU A N 1
ATOM 1524 C CA . GLU A 1 186 ? -20.462 29.742 20.119 1.00 27.39 186 GLU A CA 1
ATOM 1525 C C . GLU A 1 186 ? -19.374 29.858 19.020 1.00 27.39 186 GLU A C 1
ATOM 1527 O O . GLU A 1 186 ? -18.407 30.605 19.095 1.00 27.39 186 GLU A O 1
ATOM 1532 N N . VAL A 1 187 ? -19.699 29.184 17.903 1.00 36.28 187 VAL A N 1
ATOM 1533 C CA . VAL A 1 187 ? -19.817 29.656 16.500 1.00 36.28 187 VAL A CA 1
ATOM 1534 C C . VAL A 1 187 ? -18.963 30.856 16.053 1.00 36.28 187 VAL A C 1
ATOM 1536 O O . VAL A 1 187 ? -19.227 32.003 16.401 1.00 36.28 187 VAL A O 1
ATOM 1539 N N . GLY A 1 188 ? -18.070 30.601 15.087 1.00 23.88 188 GLY A N 1
ATOM 1540 C CA . GLY A 1 188 ? -17.459 31.616 14.225 1.00 23.88 188 GLY A CA 1
ATOM 1541 C C . GLY A 1 188 ? -17.272 31.103 12.791 1.00 23.88 188 GLY A C 1
ATOM 1542 O O . GLY A 1 188 ? -16.680 30.049 12.568 1.00 23.88 188 GLY A O 1
ATOM 1543 N N . GLU A 1 189 ? -17.826 31.838 11.827 1.00 24.33 189 GLU A N 1
ATOM 1544 C CA . GLU A 1 189 ? -17.912 31.522 10.396 1.00 24.33 189 GLU A CA 1
ATOM 1545 C C . GLU A 1 189 ? -16.559 31.523 9.655 1.00 24.33 189 GLU A C 1
ATOM 1547 O O . GLU A 1 189 ? -15.655 32.308 9.936 1.00 24.33 189 GLU A O 1
ATOM 1552 N N . SER A 1 190 ? -16.455 30.677 8.624 1.00 27.30 190 SER A N 1
ATOM 1553 C CA . SER A 1 190 ? -15.358 30.655 7.645 1.00 27.30 190 SER A CA 1
ATOM 1554 C C . SER A 1 190 ? -15.724 31.457 6.385 1.00 27.30 190 SER A C 1
ATOM 1556 O O . SER A 1 190 ? -16.818 31.258 5.850 1.00 27.30 190 SER A O 1
ATOM 1558 N N . PRO A 1 191 ? -14.809 32.275 5.821 1.00 27.19 191 PRO A N 1
ATOM 1559 C CA . PRO A 1 191 ? -14.972 32.818 4.476 1.00 27.19 191 PRO A CA 1
ATOM 1560 C C . PRO A 1 191 ? -14.415 31.886 3.388 1.00 27.19 191 PRO A C 1
ATOM 1562 O O . PRO A 1 191 ? -13.375 31.245 3.548 1.00 27.19 191 PRO A O 1
ATOM 1565 N N . ARG A 1 192 ? -15.130 31.870 2.259 1.00 26.27 192 ARG A N 1
ATOM 1566 C CA . ARG A 1 192 ? -14.889 31.105 1.028 1.00 26.27 192 ARG A CA 1
ATOM 1567 C C . ARG A 1 192 ? -14.006 31.839 0.001 1.00 26.27 192 ARG A C 1
ATOM 1569 O O . ARG A 1 192 ? -14.036 33.062 -0.064 1.00 26.27 192 ARG A O 1
ATOM 1576 N N . GLU A 1 193 ? -13.431 31.012 -0.891 1.00 26.03 193 GLU A N 1
ATOM 1577 C CA . GLU A 1 193 ? -13.044 31.249 -2.308 1.00 26.03 193 GLU A CA 1
ATOM 1578 C C . GLU A 1 193 ? -11.780 32.117 -2.571 1.00 26.03 193 GLU A C 1
ATOM 1580 O O . GLU A 1 193 ? -11.472 33.021 -1.814 1.00 26.03 193 GLU A O 1
ATOM 1585 N N . VAL A 1 194 ? -10.917 31.890 -3.581 1.00 23.94 194 VAL A N 1
ATOM 1586 C CA . VAL A 1 194 ? -11.128 31.538 -5.002 1.00 23.94 194 VAL A CA 1
ATOM 1587 C C . VAL A 1 194 ? -9.906 30.793 -5.603 1.00 23.94 194 VAL A C 1
ATOM 1589 O O . VAL A 1 194 ? -8.752 31.072 -5.290 1.00 23.94 194 VAL A O 1
ATOM 1592 N N . SER A 1 195 ? -10.225 29.878 -6.526 1.00 29.44 195 SER A N 1
ATOM 1593 C CA . SER A 1 195 ? -9.485 29.316 -7.677 1.00 29.44 195 SER A CA 1
ATOM 1594 C C . SER A 1 195 ? -8.202 30.007 -8.194 1.00 29.44 195 SER A C 1
ATOM 1596 O O . SER A 1 195 ? -8.176 31.212 -8.423 1.00 29.44 195 SER A O 1
ATOM 1598 N N . SER A 1 196 ? -7.211 29.203 -8.609 1.00 24.11 196 SER A N 1
ATOM 1599 C CA . SER A 1 196 ? -6.633 29.327 -9.963 1.00 24.11 196 SER A CA 1
ATOM 1600 C C . SER A 1 196 ? -5.940 28.036 -10.425 1.00 24.11 196 SER A C 1
ATOM 1602 O O . SER A 1 196 ? -5.196 27.380 -9.699 1.00 24.11 196 SER A O 1
ATOM 1604 N N . GLN A 1 197 ? -6.255 27.659 -11.663 1.00 35.09 197 GLN A N 1
ATOM 1605 C CA . GLN A 1 197 ? -5.759 26.506 -12.408 1.00 35.09 197 GLN A CA 1
ATOM 1606 C C . GLN A 1 197 ? -4.332 26.752 -12.907 1.00 35.09 197 GLN A C 1
ATOM 1608 O O . GLN A 1 197 ? -4.120 27.748 -13.588 1.00 35.09 197 GLN A O 1
ATOM 1613 N N . VAL A 1 198 ? -3.407 25.803 -12.710 1.00 25.61 198 VAL A N 1
ATOM 1614 C CA . VAL A 1 198 ? -2.287 25.569 -13.644 1.00 25.61 198 VAL A CA 1
ATOM 1615 C C . VAL A 1 198 ? -1.918 24.081 -13.629 1.00 25.61 198 VAL A C 1
ATOM 1617 O O . VAL A 1 198 ? -1.325 23.567 -12.684 1.00 25.61 198 VAL A O 1
ATOM 1620 N N . THR A 1 199 ? -2.268 23.382 -14.705 1.00 33.31 199 THR A N 1
ATOM 1621 C CA . THR A 1 199 ? -1.786 22.041 -15.058 1.00 33.31 199 THR A CA 1
ATOM 1622 C C . THR A 1 199 ? -0.270 22.055 -15.252 1.00 33.31 199 THR A C 1
ATOM 1624 O O . THR A 1 199 ? 0.223 22.664 -16.201 1.00 33.31 199 THR A O 1
ATOM 1627 N N . LYS A 1 200 ? 0.478 21.342 -14.402 1.00 30.17 200 LYS A N 1
ATOM 1628 C CA . LYS A 1 200 ? 1.872 20.969 -14.684 1.00 30.17 200 LYS A CA 1
ATOM 1629 C C . LYS A 1 200 ? 1.922 19.508 -15.111 1.00 30.17 200 LYS A C 1
ATOM 1631 O O . LYS A 1 200 ? 1.990 18.596 -14.296 1.00 30.17 200 LYS A O 1
ATOM 1636 N N . SER A 1 201 ? 1.865 19.309 -16.423 1.00 30.92 201 SER A N 1
ATOM 1637 C CA . SER A 1 201 ? 2.170 18.042 -17.076 1.00 30.92 201 SER A CA 1
ATOM 1638 C C . SER A 1 201 ? 3.623 17.649 -16.804 1.00 30.92 201 SER A C 1
ATOM 1640 O O . SER A 1 201 ? 4.543 18.409 -17.114 1.00 30.92 201 SER A O 1
ATOM 1642 N N . ILE A 1 202 ? 3.825 16.446 -16.267 1.00 38.44 202 ILE A N 1
ATOM 1643 C CA . ILE A 1 202 ? 5.123 15.765 -16.272 1.00 38.44 202 ILE A CA 1
ATOM 1644 C C . ILE A 1 202 ? 5.545 15.606 -17.746 1.00 38.44 202 ILE A C 1
ATOM 1646 O O . ILE A 1 202 ? 4.698 15.234 -18.563 1.00 38.44 202 ILE A O 1
ATOM 1650 N N . PRO A 1 203 ? 6.804 15.894 -18.127 1.00 28.45 203 PRO A N 1
ATOM 1651 C CA . PRO A 1 203 ? 7.229 15.794 -19.516 1.00 28.45 203 PRO A CA 1
ATOM 1652 C C . PRO A 1 203 ? 7.050 14.355 -20.000 1.00 28.45 203 PRO A C 1
ATOM 1654 O O . PRO A 1 203 ? 7.651 13.427 -19.455 1.00 28.45 203 PRO A O 1
ATOM 1657 N N . ILE A 1 204 ? 6.220 14.174 -21.026 1.00 36.28 204 ILE A N 1
ATOM 1658 C CA . ILE A 1 204 ? 6.112 12.915 -21.758 1.00 36.28 204 ILE A CA 1
ATOM 1659 C C . ILE A 1 204 ? 7.398 12.793 -22.573 1.00 36.28 204 ILE A C 1
ATOM 1661 O O . ILE A 1 204 ? 7.489 13.258 -23.706 1.00 36.28 204 ILE A O 1
ATOM 1665 N N . VAL A 1 205 ? 8.423 12.194 -21.974 1.00 36.53 205 VAL A N 1
ATOM 1666 C CA . VAL A 1 205 ? 9.441 11.521 -22.771 1.00 36.53 205 VAL A CA 1
ATOM 1667 C C . VAL A 1 205 ? 8.764 10.251 -23.252 1.00 36.53 205 VAL A C 1
ATOM 1669 O O . VAL A 1 205 ? 8.397 9.389 -22.451 1.00 36.53 205 VAL A O 1
ATOM 1672 N N . ASP A 1 206 ? 8.503 10.191 -24.552 1.00 43.34 206 ASP A N 1
ATOM 1673 C CA . ASP A 1 206 ? 7.943 9.021 -25.212 1.00 43.34 206 ASP A CA 1
ATOM 1674 C C . ASP A 1 206 ? 9.006 7.909 -25.173 1.00 43.34 206 ASP A C 1
ATOM 1676 O O . ASP A 1 206 ? 9.787 7.714 -26.106 1.00 43.34 206 ASP A O 1
ATOM 1680 N N . ASP A 1 207 ? 9.124 7.253 -24.013 1.00 57.38 207 ASP A N 1
ATOM 1681 C CA . ASP A 1 207 ? 10.099 6.198 -23.771 1.00 57.38 207 ASP A CA 1
ATOM 1682 C C . ASP A 1 207 ? 9.827 5.080 -24.776 1.00 57.38 207 ASP A C 1
ATOM 1684 O O . ASP A 1 207 ? 8.775 4.425 -24.754 1.00 57.38 207 ASP A O 1
ATOM 1688 N N . ILE A 1 208 ? 10.782 4.857 -25.674 1.00 62.75 208 ILE A N 1
ATOM 1689 C CA . ILE A 1 208 ? 10.771 3.737 -26.607 1.00 62.75 208 ILE A CA 1
ATOM 1690 C C . ILE A 1 208 ? 10.550 2.448 -25.806 1.00 62.75 208 ILE A C 1
ATOM 1692 O O . ILE A 1 208 ? 11.366 2.078 -24.962 1.00 62.75 208 ILE A O 1
ATOM 1696 N N . ILE A 1 209 ? 9.437 1.758 -26.071 1.00 66.44 209 ILE A N 1
ATOM 1697 C CA . ILE A 1 209 ? 9.195 0.417 -25.539 1.00 66.44 209 ILE A CA 1
ATOM 1698 C C . ILE A 1 209 ? 9.245 -0.568 -26.685 1.00 66.44 209 ILE A C 1
ATOM 1700 O O . ILE A 1 209 ? 8.389 -0.557 -27.569 1.00 66.44 209 ILE A O 1
ATOM 1704 N N . VAL A 1 210 ? 10.220 -1.461 -26.589 1.00 73.81 210 VAL A N 1
ATOM 1705 C CA . VAL A 1 210 ? 10.302 -2.679 -27.382 1.00 73.81 210 VAL A CA 1
ATOM 1706 C C . VAL A 1 210 ? 10.102 -3.865 -26.437 1.00 73.81 210 VAL A C 1
ATOM 1708 O O . VAL A 1 210 ? 10.585 -3.848 -25.299 1.00 73.81 210 VAL A O 1
ATOM 1711 N N . GLY A 1 211 ? 9.320 -4.847 -26.886 1.00 75.62 211 GLY A N 1
ATOM 1712 C CA . GLY A 1 211 ? 9.124 -6.116 -26.183 1.00 75.62 211 GLY A CA 1
ATOM 1713 C C . GLY A 1 211 ? 8.436 -6.038 -24.822 1.00 75.62 211 GLY A C 1
ATOM 1714 O O . GLY A 1 211 ? 8.800 -6.797 -23.937 1.00 75.62 211 GLY A O 1
ATOM 1715 N N . LEU A 1 212 ? 7.528 -5.076 -24.594 1.00 84.62 212 LEU A N 1
ATOM 1716 C CA . LEU A 1 212 ? 6.649 -5.062 -23.402 1.00 84.62 212 LEU A CA 1
ATOM 1717 C C . LEU A 1 212 ? 5.164 -4.871 -23.754 1.00 84.62 212 LEU A C 1
ATOM 1719 O O . LEU A 1 212 ? 4.368 -4.433 -22.922 1.00 84.62 212 LEU A O 1
ATOM 1723 N N . LYS A 1 213 ? 4.788 -5.067 -25.024 1.00 87.69 213 LYS A N 1
ATOM 1724 C CA . LYS A 1 213 ? 3.419 -4.784 -25.485 1.00 87.69 213 LYS A CA 1
ATOM 1725 C C . LYS A 1 213 ? 2.422 -5.760 -24.866 1.00 87.69 213 LYS A C 1
ATOM 1727 O O . LYS A 1 213 ? 1.375 -5.324 -24.384 1.00 87.69 213 LYS A O 1
ATOM 1732 N N . ASP A 1 214 ? 2.777 -7.037 -24.827 1.00 89.50 214 ASP A N 1
ATOM 1733 C CA . ASP A 1 214 ? 1.915 -8.093 -24.305 1.00 89.50 214 ASP A CA 1
ATOM 1734 C C . ASP A 1 214 ? 1.791 -7.995 -22.783 1.00 89.50 214 ASP A C 1
ATOM 1736 O O . ASP A 1 214 ? 0.684 -8.051 -22.246 1.00 89.50 214 ASP A O 1
ATOM 1740 N N . GLU A 1 215 ? 2.895 -7.719 -22.087 1.00 93.19 215 GLU A N 1
ATOM 1741 C CA . GLU A 1 215 ? 2.938 -7.481 -20.643 1.00 93.19 215 GLU A CA 1
ATOM 1742 C C . GLU A 1 215 ? 2.120 -6.248 -20.270 1.00 93.19 215 GLU A C 1
ATOM 1744 O O . GLU A 1 215 ? 1.314 -6.307 -19.338 1.00 93.19 215 GLU A O 1
ATOM 1749 N N . LYS A 1 216 ? 2.267 -5.145 -21.024 1.00 93.44 216 LYS A N 1
ATOM 1750 C CA . LYS A 1 216 ? 1.437 -3.948 -20.844 1.00 93.44 216 LYS A CA 1
ATOM 1751 C C . LYS A 1 216 ? -0.033 -4.314 -20.971 1.00 93.44 216 LYS A C 1
ATOM 1753 O O . LYS A 1 216 ? -0.802 -4.009 -20.067 1.00 93.44 216 LYS A O 1
ATOM 1758 N N . MET A 1 217 ? -0.425 -4.973 -22.060 1.00 93.62 217 MET A N 1
ATOM 1759 C CA . MET A 1 217 ? -1.825 -5.308 -22.316 1.00 93.62 217 MET A CA 1
ATOM 1760 C C . MET A 1 217 ? -2.387 -6.273 -21.261 1.00 93.62 217 MET A C 1
ATOM 1762 O O . MET A 1 217 ? -3.544 -6.146 -20.856 1.00 93.62 217 MET A O 1
ATOM 1766 N N . ASN A 1 218 ? -1.574 -7.213 -20.775 1.00 95.19 218 ASN A N 1
ATOM 1767 C CA . ASN A 1 218 ? -1.959 -8.142 -19.720 1.00 95.19 218 ASN A CA 1
ATOM 1768 C C . ASN A 1 218 ? -2.187 -7.432 -18.380 1.00 95.19 218 ASN A C 1
ATOM 1770 O O . ASN A 1 218 ? -3.253 -7.578 -17.782 1.00 95.19 218 ASN A O 1
ATOM 1774 N N . ILE A 1 219 ? -1.228 -6.619 -17.934 1.00 95.94 219 ILE A N 1
ATOM 1775 C CA . ILE A 1 219 ? -1.337 -5.886 -16.666 1.00 95.94 219 ILE A CA 1
ATOM 1776 C C . ILE A 1 219 ? -2.446 -4.835 -16.748 1.00 95.94 219 ILE A C 1
ATOM 1778 O O . ILE A 1 219 ? -3.232 -4.689 -15.818 1.00 95.94 219 ILE A O 1
ATOM 1782 N N . GLN A 1 220 ? -2.587 -4.152 -17.882 1.00 95.06 220 GLN A N 1
ATOM 1783 C CA . GLN A 1 220 ? -3.693 -3.228 -18.129 1.00 95.06 220 GLN A CA 1
ATOM 1784 C C . GLN A 1 220 ? -5.048 -3.929 -17.992 1.00 95.06 220 GLN A C 1
ATOM 1786 O O . GLN A 1 220 ? -5.971 -3.384 -17.389 1.00 95.06 220 GLN A O 1
ATOM 1791 N N . ARG A 1 221 ? -5.168 -5.173 -18.470 1.00 94.06 221 ARG A N 1
ATOM 1792 C CA . ARG A 1 221 ? -6.373 -5.978 -18.259 1.00 94.06 221 ARG A CA 1
ATOM 1793 C C . ARG A 1 221 ? -6.610 -6.274 -16.778 1.00 94.06 221 ARG A C 1
ATOM 1795 O O . ARG A 1 221 ? -7.749 -6.151 -16.359 1.00 94.06 221 ARG A O 1
ATOM 1802 N N . GLN A 1 222 ? -5.578 -6.608 -16.001 1.00 94.06 222 GLN A N 1
ATOM 1803 C CA . GLN A 1 222 ? -5.684 -6.835 -14.546 1.00 94.06 222 GLN A CA 1
ATOM 1804 C C . GLN A 1 222 ? -6.079 -5.555 -13.779 1.00 94.06 222 GLN A C 1
ATOM 1806 O O . GLN A 1 222 ? -6.812 -5.599 -12.788 1.00 94.06 222 GLN A O 1
ATOM 1811 N N . LEU A 1 223 ? -5.620 -4.391 -14.249 1.00 94.12 223 LEU A N 1
ATOM 1812 C CA . LEU A 1 223 ? -5.981 -3.097 -13.670 1.00 94.12 223 LEU A CA 1
ATOM 1813 C C . LEU A 1 223 ? -7.452 -2.755 -13.927 1.00 94.12 223 LEU A C 1
ATOM 1815 O O . LEU A 1 223 ? -8.162 -2.377 -13.001 1.00 94.12 223 LEU A O 1
ATOM 1819 N N . LEU A 1 224 ? -7.909 -2.913 -15.170 1.00 91.75 224 LEU A N 1
ATOM 1820 C CA . LEU A 1 224 ? -9.242 -2.483 -15.610 1.00 91.75 224 LEU A CA 1
ATOM 1821 C C . LEU A 1 224 ? -10.334 -3.536 -15.397 1.00 91.75 224 LEU A C 1
ATOM 1823 O O . LEU A 1 224 ? -11.523 -3.216 -15.386 1.00 91.75 224 LEU A O 1
ATOM 1827 N N . ARG A 1 225 ? -9.947 -4.808 -15.288 1.00 83.31 225 ARG A N 1
ATOM 1828 C CA . ARG A 1 225 ? -10.843 -5.953 -15.119 1.00 83.31 225 ARG A CA 1
ATOM 1829 C C . ARG A 1 225 ? -10.376 -6.751 -13.916 1.00 83.31 225 ARG A C 1
ATOM 1831 O O . ARG A 1 225 ? -9.221 -7.139 -13.820 1.00 83.31 225 ARG A O 1
ATOM 1838 N N . GLY A 1 226 ? -11.281 -7.005 -12.989 1.00 72.62 226 GLY A N 1
ATOM 1839 C CA . GLY A 1 226 ? -10.996 -7.819 -11.822 1.00 72.62 226 GLY A CA 1
ATOM 1840 C C . GLY A 1 226 ? -12.118 -7.708 -10.802 1.00 72.62 226 GLY A C 1
ATOM 1841 O O . GLY A 1 226 ? -13.152 -7.103 -11.097 1.00 72.62 226 GLY A O 1
ATOM 1842 N N . PRO A 1 227 ? -11.921 -8.294 -9.620 1.00 75.50 227 PRO A N 1
ATOM 1843 C CA . PRO A 1 227 ? -12.964 -8.377 -8.616 1.00 75.50 227 PRO A CA 1
ATOM 1844 C C . PRO A 1 227 ? -13.320 -7.002 -8.036 1.00 75.50 227 PRO A C 1
ATOM 1846 O O . PRO A 1 227 ? -12.576 -6.025 -8.182 1.00 75.50 227 PRO A O 1
ATOM 1849 N N . ASP A 1 228 ? -14.466 -6.959 -7.350 1.00 72.44 228 ASP A N 1
ATOM 1850 C CA . ASP A 1 228 ? -14.992 -5.767 -6.669 1.00 72.44 228 ASP A CA 1
ATOM 1851 C C . ASP A 1 228 ? -14.114 -5.307 -5.496 1.00 72.44 228 ASP A C 1
ATOM 1853 O O . ASP A 1 228 ? -14.135 -4.137 -5.103 1.00 72.44 228 ASP A O 1
ATOM 1857 N N . HIS A 1 229 ? -13.291 -6.214 -4.967 1.00 76.56 229 HIS A N 1
ATOM 1858 C CA . HIS A 1 229 ? -12.303 -5.910 -3.944 1.00 76.56 229 HIS A CA 1
ATOM 1859 C C . HIS A 1 229 ? -10.993 -5.365 -4.540 1.00 76.56 229 HIS A C 1
ATOM 1861 O O . HIS A 1 229 ? -10.759 -5.337 -5.753 1.00 76.56 229 HIS A O 1
ATOM 1867 N N . ARG A 1 230 ? -10.135 -4.868 -3.650 1.00 81.69 230 ARG A N 1
ATOM 1868 C CA . ARG A 1 230 ? -8.858 -4.249 -4.010 1.00 81.69 230 ARG A CA 1
ATOM 1869 C C . ARG A 1 230 ? -7.804 -5.313 -4.264 1.00 81.69 230 ARG A C 1
ATOM 1871 O O . ARG A 1 230 ? -7.704 -6.248 -3.484 1.00 81.69 230 ARG A O 1
ATOM 1878 N N . GLN A 1 231 ? -6.968 -5.120 -5.277 1.00 89.88 231 GLN A N 1
ATOM 1879 C CA . GLN A 1 231 ? -5.933 -6.088 -5.638 1.00 89.88 231 GLN A CA 1
ATOM 1880 C C . GLN A 1 231 ? -4.559 -5.427 -5.751 1.00 89.88 231 GLN A C 1
ATOM 1882 O O . GLN A 1 231 ? -4.450 -4.280 -6.200 1.00 89.88 231 GLN A O 1
ATOM 1887 N N . ILE A 1 232 ? -3.522 -6.160 -5.340 1.00 94.12 232 ILE A N 1
ATOM 1888 C CA . ILE A 1 232 ? -2.122 -5.779 -5.531 1.00 94.12 232 ILE A CA 1
ATOM 1889 C C . ILE A 1 232 ? -1.573 -6.546 -6.730 1.00 94.12 232 ILE A C 1
ATOM 1891 O O . ILE A 1 232 ? -1.682 -7.768 -6.810 1.00 94.12 232 ILE A O 1
ATOM 1895 N N . ILE A 1 233 ? -0.999 -5.807 -7.670 1.00 96.31 233 ILE A N 1
ATOM 1896 C CA . ILE A 1 233 ? -0.353 -6.328 -8.866 1.00 96.31 233 ILE A CA 1
ATOM 1897 C C . ILE A 1 233 ? 1.129 -5.994 -8.757 1.00 96.31 233 ILE A C 1
ATOM 1899 O O . ILE A 1 233 ? 1.500 -4.851 -8.503 1.00 96.31 233 ILE A O 1
ATOM 1903 N N . PHE A 1 234 ? 1.983 -6.983 -8.972 1.00 96.94 234 PHE A N 1
ATOM 1904 C CA . PHE A 1 234 ? 3.426 -6.828 -8.934 1.00 96.94 234 PHE A CA 1
ATOM 1905 C C . PHE A 1 234 ? 4.017 -6.922 -10.332 1.00 96.94 234 PHE A C 1
ATOM 1907 O O . PHE A 1 234 ? 3.654 -7.806 -11.107 1.00 96.94 234 PHE A O 1
ATOM 1914 N N . ILE A 1 235 ? 4.974 -6.045 -10.623 1.00 97.00 235 ILE A N 1
ATOM 1915 C CA . ILE A 1 235 ? 5.901 -6.161 -11.747 1.00 97.00 235 ILE A CA 1
ATOM 1916 C C . ILE A 1 235 ? 7.269 -6.507 -11.164 1.00 97.00 235 ILE A C 1
ATOM 1918 O O . ILE A 1 235 ? 7.905 -5.673 -10.514 1.00 97.00 235 ILE A O 1
ATOM 1922 N N . THR A 1 236 ? 7.732 -7.733 -11.388 1.00 94.75 236 THR A N 1
ATOM 1923 C CA . THR A 1 236 ? 9.003 -8.227 -10.845 1.00 94.75 236 THR A CA 1
ATOM 1924 C C . THR A 1 236 ? 10.013 -8.527 -11.946 1.00 94.75 236 THR A C 1
ATOM 1926 O O . THR A 1 236 ? 9.677 -8.577 -13.127 1.00 94.75 236 THR A O 1
ATOM 1929 N N . GLY A 1 237 ? 11.287 -8.659 -11.575 1.00 88.12 237 GLY A N 1
ATOM 1930 C CA . GLY A 1 237 ? 12.349 -9.059 -12.497 1.00 88.12 237 GLY A CA 1
ATOM 1931 C C . GLY A 1 237 ? 13.664 -8.326 -12.262 1.00 88.12 237 GLY A C 1
ATOM 1932 O O . GLY A 1 237 ? 13.748 -7.370 -11.484 1.00 88.12 237 GLY A O 1
ATOM 1933 N N . MET A 1 238 ? 14.702 -8.749 -12.977 1.00 84.31 238 MET A N 1
ATOM 1934 C CA . MET A 1 238 ? 16.063 -8.231 -12.830 1.00 84.31 238 MET A CA 1
ATOM 1935 C C . MET A 1 238 ? 16.168 -6.707 -13.069 1.00 84.31 238 MET A C 1
ATOM 1937 O O . MET A 1 238 ? 15.294 -6.088 -13.701 1.00 84.31 238 MET A O 1
ATOM 1941 N N . PRO A 1 239 ? 17.212 -6.046 -12.533 1.00 82.94 239 PRO A N 1
ATOM 1942 C CA . PRO A 1 239 ? 17.528 -4.659 -12.874 1.00 82.94 239 PRO A CA 1
ATOM 1943 C C . PRO A 1 239 ? 17.605 -4.469 -14.394 1.00 82.94 239 PRO A C 1
ATOM 1945 O O . PRO A 1 239 ? 18.078 -5.350 -15.095 1.00 82.94 239 PRO A O 1
ATOM 1948 N N . GLY A 1 240 ? 17.124 -3.342 -14.919 1.00 81.31 240 GLY A N 1
ATOM 1949 C CA . GLY A 1 240 ? 17.196 -3.070 -16.360 1.00 81.31 240 GLY A CA 1
ATOM 1950 C C . GLY A 1 240 ? 16.201 -3.842 -17.235 1.00 81.31 240 GLY A C 1
ATOM 1951 O O . GLY A 1 240 ? 16.311 -3.775 -18.447 1.00 81.31 240 GLY A O 1
ATOM 1952 N N . LEU A 1 241 ? 15.205 -4.546 -16.682 1.00 86.25 241 LEU A N 1
ATOM 1953 C CA . LEU A 1 241 ? 14.134 -5.163 -17.490 1.00 86.25 241 LEU A CA 1
ATOM 1954 C C . LEU A 1 241 ? 12.979 -4.217 -17.849 1.00 86.25 241 LEU A C 1
ATOM 1956 O O . LEU A 1 241 ? 12.029 -4.644 -18.496 1.00 86.25 241 LEU A O 1
ATOM 1960 N N . GLY A 1 242 ? 13.044 -2.941 -17.457 1.00 88.50 242 GLY A N 1
ATOM 1961 C CA . GLY A 1 242 ? 12.028 -1.941 -17.809 1.00 88.50 242 GLY A CA 1
ATOM 1962 C C . GLY A 1 242 ? 10.792 -1.906 -16.903 1.00 88.50 242 GLY A C 1
ATOM 1963 O O . GLY A 1 242 ? 9.770 -1.370 -17.317 1.00 88.50 242 GLY A O 1
ATOM 1964 N N . LYS A 1 243 ? 10.870 -2.423 -15.667 1.00 92.88 243 LYS A N 1
ATOM 1965 C CA . LYS A 1 243 ? 9.751 -2.433 -14.697 1.00 92.88 243 LYS A CA 1
ATOM 1966 C C . LYS A 1 243 ? 9.146 -1.043 -14.463 1.00 92.88 243 LYS A C 1
ATOM 1968 O O . LYS A 1 243 ? 7.957 -0.847 -14.691 1.00 92.88 243 LYS A O 1
ATOM 1973 N N . THR A 1 244 ? 9.984 -0.072 -14.094 1.00 91.12 244 THR A N 1
ATOM 1974 C CA . THR A 1 244 ? 9.591 1.333 -13.910 1.00 91.12 244 THR A CA 1
ATOM 1975 C C . THR A 1 244 ? 9.007 1.926 -15.189 1.00 91.12 244 THR A C 1
ATOM 1977 O O . THR A 1 244 ? 7.995 2.616 -15.146 1.00 91.12 244 THR A O 1
ATOM 1980 N N . THR A 1 245 ? 9.606 1.637 -16.349 1.00 90.25 245 THR A N 1
ATOM 1981 C CA . THR A 1 245 ? 9.117 2.126 -17.647 1.00 90.25 245 THR A CA 1
ATOM 1982 C C . THR A 1 245 ? 7.723 1.572 -17.960 1.00 90.25 245 THR A C 1
ATOM 1984 O O . THR A 1 245 ? 6.844 2.323 -18.378 1.00 90.25 245 THR A O 1
ATOM 1987 N N . LEU A 1 246 ? 7.481 0.284 -17.699 1.00 93.19 246 LEU A N 1
ATOM 1988 C CA . LEU A 1 246 ? 6.167 -0.333 -17.872 1.00 93.19 246 LEU A CA 1
ATOM 1989 C C . LEU A 1 246 ? 5.127 0.264 -16.920 1.00 93.19 246 LEU A C 1
ATOM 1991 O O . LEU A 1 246 ? 4.043 0.640 -17.360 1.00 93.19 246 LEU A O 1
ATOM 1995 N N . ALA A 1 247 ? 5.476 0.408 -15.640 1.00 94.75 247 ALA A N 1
ATOM 1996 C CA . ALA A 1 247 ? 4.610 1.029 -14.645 1.00 94.75 247 ALA A CA 1
ATOM 1997 C C . ALA A 1 247 ? 4.253 2.475 -15.029 1.00 94.75 247 ALA A C 1
ATOM 1999 O O . ALA A 1 247 ? 3.076 2.827 -15.016 1.00 94.75 247 ALA A O 1
ATOM 2000 N N . LYS A 1 248 ? 5.226 3.285 -15.475 1.00 92.31 248 LYS A N 1
ATOM 2001 C CA . LYS A 1 248 ? 4.987 4.654 -15.970 1.00 92.31 248 LYS A CA 1
ATOM 2002 C C . LYS A 1 248 ? 4.027 4.674 -17.157 1.00 92.31 248 LYS A C 1
ATOM 2004 O O . LYS A 1 248 ? 3.140 5.521 -17.215 1.00 92.31 248 LYS A O 1
ATOM 2009 N N . LYS A 1 249 ? 4.167 3.735 -18.099 1.00 90.50 249 LYS A N 1
ATOM 2010 C CA . LYS A 1 249 ? 3.254 3.648 -19.248 1.00 90.50 249 LYS A CA 1
ATOM 2011 C C . LYS A 1 249 ? 1.847 3.224 -18.879 1.00 90.50 249 LYS A C 1
ATOM 2013 O O . LYS A 1 249 ? 0.927 3.665 -19.550 1.00 90.50 249 LYS A O 1
ATOM 2018 N N . LEU A 1 250 ? 1.682 2.372 -17.872 1.00 94.38 250 LEU A N 1
ATOM 2019 C CA . LEU A 1 250 ? 0.365 2.015 -17.347 1.00 94.38 250 LEU A CA 1
ATOM 2020 C C . LEU A 1 250 ? -0.258 3.202 -16.608 1.00 94.38 250 LEU A C 1
ATOM 2022 O O . LEU A 1 250 ? -1.422 3.501 -16.827 1.00 94.38 250 LEU A O 1
ATOM 2026 N N . TYR A 1 251 ? 0.529 3.908 -15.796 1.00 93.25 251 TYR A N 1
ATOM 2027 C CA . TYR A 1 251 ? 0.089 5.090 -15.056 1.00 93.25 251 TYR A CA 1
ATOM 2028 C C . TYR A 1 251 ? -0.373 6.235 -15.961 1.00 93.25 251 TYR A C 1
ATOM 2030 O O . TYR A 1 251 ? -1.403 6.848 -15.704 1.00 93.25 251 TYR A O 1
ATOM 2038 N N . ASN A 1 252 ? 0.355 6.479 -17.052 1.00 89.75 252 ASN A N 1
ATOM 2039 C CA . ASN A 1 252 ? 0.027 7.515 -18.032 1.00 89.75 252 ASN A CA 1
ATOM 2040 C C . ASN A 1 252 ? -0.939 7.036 -19.133 1.00 89.75 252 ASN A C 1
ATOM 2042 O O . ASN A 1 252 ? -1.226 7.790 -20.062 1.00 89.75 252 ASN A O 1
ATOM 2046 N N . ASP A 1 253 ? -1.408 5.785 -19.090 1.00 90.94 253 ASP A N 1
ATOM 2047 C CA . ASP A 1 253 ? -2.357 5.282 -20.081 1.00 90.94 253 ASP A CA 1
ATOM 2048 C C . ASP A 1 253 ? -3.733 5.913 -19.846 1.00 90.94 253 ASP A C 1
ATOM 2050 O O . ASP A 1 253 ? -4.282 5.827 -18.750 1.00 90.94 253 ASP A O 1
ATOM 2054 N N . SER A 1 254 ? -4.317 6.517 -20.880 1.00 90.50 254 SER A N 1
ATOM 2055 C CA . SER A 1 254 ? -5.596 7.225 -20.765 1.00 90.50 254 SER A CA 1
ATOM 2056 C C . SER A 1 254 ? -6.735 6.326 -20.288 1.00 90.50 254 SER A C 1
ATOM 2058 O O . SER A 1 254 ? -7.599 6.778 -19.542 1.00 90.50 254 SER A O 1
ATOM 2060 N N . SER A 1 255 ? -6.740 5.045 -20.666 1.00 91.69 255 SER A N 1
ATOM 2061 C CA . SER A 1 255 ? -7.772 4.111 -20.208 1.00 91.69 255 SER A CA 1
ATOM 2062 C C . SER A 1 255 ? -7.635 3.777 -18.723 1.00 91.69 255 SER A C 1
ATOM 2064 O O . SER A 1 255 ? -8.648 3.595 -18.054 1.00 91.69 255 SER A O 1
ATOM 2066 N N . VAL A 1 256 ? -6.403 3.731 -18.204 1.00 92.19 256 VAL A N 1
ATOM 2067 C CA . VAL A 1 256 ? -6.122 3.544 -16.777 1.00 92.19 256 VAL A CA 1
ATOM 2068 C C . VAL A 1 256 ? -6.477 4.822 -16.036 1.00 92.19 256 VAL A C 1
ATOM 2070 O O . VAL A 1 256 ? -7.309 4.780 -15.139 1.00 92.19 256 VAL A O 1
ATOM 2073 N N . PHE A 1 257 ? -5.940 5.965 -16.460 1.00 89.06 257 PHE A N 1
ATOM 2074 C CA . PHE A 1 257 ? -6.189 7.255 -15.825 1.00 89.06 257 PHE A CA 1
ATOM 2075 C C . PHE A 1 257 ? -7.687 7.573 -15.705 1.00 89.06 257 PHE A C 1
ATOM 2077 O O . PHE A 1 257 ? -8.148 7.958 -14.638 1.00 89.06 257 PHE A O 1
ATOM 2084 N N . ASN A 1 258 ? -8.469 7.326 -16.760 1.00 89.88 258 ASN A N 1
ATOM 2085 C CA . ASN A 1 258 ? -9.913 7.581 -16.760 1.00 89.88 258 ASN A CA 1
ATOM 2086 C C . ASN A 1 258 ? -10.728 6.549 -15.961 1.00 89.88 258 ASN A C 1
ATOM 2088 O O . ASN A 1 258 ? -11.916 6.761 -15.723 1.00 89.88 258 ASN A O 1
ATOM 2092 N N . HIS A 1 259 ? -10.140 5.409 -15.589 1.00 92.88 259 HIS A N 1
ATOM 2093 C CA . HIS A 1 259 ? -10.841 4.367 -14.841 1.00 92.88 259 HIS A CA 1
ATOM 2094 C C . HIS A 1 259 ? -10.860 4.620 -13.329 1.00 92.88 259 HIS A C 1
ATOM 2096 O O . HIS A 1 259 ? -11.781 4.142 -12.662 1.00 92.88 259 HIS A O 1
ATOM 2102 N N . PHE A 1 260 ? -9.857 5.325 -12.795 1.00 92.69 260 PHE A N 1
ATOM 2103 C CA . PHE A 1 260 ? -9.672 5.578 -11.363 1.00 92.69 260 PHE A CA 1
ATOM 2104 C C . PHE A 1 260 ? -9.911 7.057 -11.035 1.00 92.69 260 PHE A C 1
ATOM 2106 O O . PHE A 1 260 ? -9.422 7.940 -11.729 1.00 92.69 260 PHE A O 1
ATOM 2113 N N . ASP A 1 261 ? -10.600 7.335 -9.929 1.00 92.00 261 ASP A N 1
ATOM 2114 C CA . ASP A 1 261 ? -10.858 8.701 -9.448 1.00 92.00 261 ASP A CA 1
ATOM 2115 C C . ASP A 1 261 ? -9.574 9.396 -8.970 1.00 92.00 261 ASP A C 1
ATOM 2117 O O . ASP A 1 261 ? -9.465 10.624 -8.977 1.00 92.00 261 ASP A O 1
ATOM 2121 N N . LYS A 1 262 ? -8.616 8.599 -8.481 1.00 92.25 262 LYS A N 1
ATOM 2122 C CA . LYS A 1 262 ? -7.330 9.055 -7.947 1.00 92.25 262 LYS A CA 1
ATOM 2123 C C . LYS A 1 262 ? -6.213 8.151 -8.446 1.00 92.25 262 LYS A C 1
ATOM 2125 O O . LYS A 1 262 ? -6.220 6.960 -8.154 1.00 92.25 262 LYS A O 1
ATOM 2130 N N . CYS A 1 263 ? -5.236 8.723 -9.139 1.00 92.62 263 CYS A N 1
ATOM 2131 C CA . CYS A 1 263 ? -3.994 8.046 -9.501 1.00 92.62 263 CYS A CA 1
ATOM 2132 C C . CYS A 1 263 ? -2.848 8.645 -8.685 1.00 92.62 263 CYS A C 1
ATOM 2134 O O . CYS A 1 263 ? -2.755 9.865 -8.566 1.00 92.62 263 CYS A O 1
ATOM 2136 N N . LEU A 1 264 ? -2.022 7.788 -8.091 1.00 94.69 264 LEU A N 1
ATOM 2137 C CA . LEU A 1 264 ? -0.910 8.176 -7.238 1.00 94.69 264 LEU A CA 1
ATOM 2138 C C . LEU A 1 264 ? 0.354 7.412 -7.589 1.00 94.69 264 LEU A C 1
ATOM 2140 O O . LEU A 1 264 ? 0.297 6.242 -7.971 1.00 94.69 264 LEU A O 1
ATOM 2144 N N . TRP A 1 265 ? 1.496 8.051 -7.367 1.00 94.94 265 TRP A N 1
ATOM 2145 C CA . TRP A 1 265 ? 2.802 7.456 -7.605 1.00 94.94 265 TRP A CA 1
ATOM 2146 C C . TRP A 1 265 ? 3.799 7.883 -6.530 1.00 94.94 265 TRP A C 1
ATOM 2148 O O . TRP A 1 265 ? 3.959 9.075 -6.278 1.00 94.94 265 TRP A O 1
ATOM 2158 N N . CYS A 1 266 ? 4.537 6.929 -5.966 1.00 94.69 266 CYS A N 1
ATOM 2159 C CA . CYS A 1 266 ? 5.753 7.205 -5.203 1.00 94.69 266 CYS A CA 1
ATOM 2160 C C . CYS A 1 266 ? 6.889 6.253 -5.602 1.00 94.69 266 CYS A C 1
ATOM 2162 O O . CYS A 1 266 ? 6.665 5.168 -6.146 1.00 94.69 266 CYS A O 1
ATOM 2164 N N . VAL A 1 267 ? 8.128 6.681 -5.355 1.00 92.50 267 VAL A N 1
ATOM 2165 C CA . VAL A 1 267 ? 9.336 5.884 -5.604 1.00 92.50 267 VAL A CA 1
ATOM 2166 C C . VAL A 1 267 ? 9.950 5.508 -4.262 1.00 92.50 267 VAL A C 1
ATOM 2168 O O . VAL A 1 267 ? 10.229 6.371 -3.433 1.00 92.50 267 VAL A O 1
ATOM 2171 N N . VAL A 1 268 ? 10.176 4.217 -4.047 1.00 91.06 268 VAL A N 1
ATOM 2172 C CA . VAL A 1 268 ? 10.747 3.676 -2.816 1.00 91.06 268 VAL A CA 1
ATOM 2173 C C . VAL A 1 268 ? 12.259 3.560 -2.980 1.00 91.06 268 VAL A C 1
ATOM 2175 O O . VAL A 1 268 ? 12.772 2.706 -3.698 1.00 91.06 268 VAL A O 1
ATOM 2178 N N . SER A 1 269 ? 13.004 4.432 -2.306 1.00 84.69 269 SER A N 1
ATOM 2179 C CA . SER A 1 269 ? 14.460 4.297 -2.223 1.00 84.69 269 SER A CA 1
ATOM 2180 C C . SER A 1 269 ? 14.858 3.166 -1.261 1.00 84.69 269 SER A C 1
ATOM 2182 O O . SER A 1 269 ? 14.073 2.734 -0.417 1.00 84.69 269 SER A O 1
ATOM 2184 N N . GLN A 1 270 ? 16.101 2.680 -1.352 1.00 81.50 270 GLN A N 1
ATOM 2185 C CA . GLN A 1 270 ? 16.617 1.648 -0.433 1.00 81.50 270 GLN A CA 1
ATOM 2186 C C . GLN A 1 270 ? 16.548 2.072 1.041 1.00 81.50 270 GLN A C 1
ATOM 2188 O O . GLN A 1 270 ? 16.279 1.252 1.917 1.00 81.50 270 GLN A O 1
ATOM 2193 N N . THR A 1 271 ? 16.793 3.356 1.300 1.00 87.25 271 THR A N 1
ATOM 2194 C CA . THR A 1 271 ? 16.692 4.004 2.610 1.00 87.25 271 THR A CA 1
ATOM 2195 C C . THR A 1 271 ? 15.515 4.978 2.591 1.00 87.25 271 THR A C 1
ATOM 2197 O O . THR A 1 271 ? 15.699 6.194 2.705 1.00 87.25 271 THR A O 1
ATOM 2200 N N . TYR A 1 272 ? 14.312 4.457 2.339 1.00 87.19 272 TYR A N 1
ATOM 2201 C CA . TYR A 1 272 ? 13.105 5.278 2.287 1.00 87.19 272 TYR A CA 1
ATOM 2202 C C . TYR A 1 272 ? 12.791 5.894 3.657 1.00 87.19 272 TYR A C 1
ATOM 2204 O O . TYR A 1 272 ? 13.178 5.381 4.706 1.00 87.19 272 TYR A O 1
ATOM 2212 N N . GLN A 1 273 ? 12.055 7.003 3.634 1.00 88.25 273 GLN A N 1
ATOM 2213 C CA . GLN A 1 273 ? 11.449 7.597 4.821 1.00 88.25 273 GLN A CA 1
ATOM 2214 C C . GLN A 1 273 ? 9.937 7.598 4.625 1.00 88.25 273 GLN A C 1
ATOM 2216 O O . GLN A 1 273 ? 9.458 8.083 3.599 1.00 88.25 273 GLN A O 1
ATOM 2221 N N . ARG A 1 274 ? 9.180 7.094 5.606 1.00 89.81 274 ARG A N 1
ATOM 2222 C CA . ARG A 1 274 ? 7.708 7.050 5.561 1.00 89.81 274 ARG A CA 1
ATOM 2223 C C . ARG A 1 274 ? 7.102 8.410 5.202 1.00 89.81 274 ARG A C 1
ATOM 2225 O O . ARG A 1 274 ? 6.293 8.491 4.281 1.00 89.81 274 ARG A O 1
ATOM 2232 N N . LYS A 1 275 ? 7.576 9.486 5.844 1.00 90.69 275 LYS A N 1
ATOM 2233 C CA . LYS A 1 275 ? 7.191 10.869 5.531 1.00 90.69 275 LYS A CA 1
ATOM 2234 C C . LYS A 1 275 ? 7.345 11.208 4.051 1.00 90.69 275 LYS A C 1
ATOM 2236 O O . LYS A 1 275 ? 6.432 11.763 3.452 1.00 90.69 275 LYS A O 1
ATOM 2241 N N . ARG A 1 276 ? 8.484 10.849 3.448 1.00 91.44 276 ARG A N 1
ATOM 2242 C CA . ARG A 1 276 ? 8.751 11.117 2.030 1.00 91.44 276 ARG A CA 1
ATOM 2243 C C . ARG A 1 276 ? 7.743 10.402 1.136 1.00 91.44 276 ARG A C 1
ATOM 2245 O O . ARG A 1 276 ? 7.206 11.030 0.235 1.00 91.44 276 ARG A O 1
ATOM 2252 N N . LEU A 1 277 ? 7.438 9.138 1.428 1.00 93.56 277 LEU A N 1
ATOM 2253 C CA . LEU A 1 277 ? 6.451 8.377 0.662 1.00 93.56 277 LEU A CA 1
ATOM 2254 C C . LEU A 1 277 ? 5.046 8.991 0.762 1.00 93.56 277 LEU A C 1
ATOM 2256 O O . LEU A 1 277 ? 4.364 9.109 -0.253 1.00 93.56 277 LEU A O 1
ATOM 2260 N N . LEU A 1 278 ? 4.626 9.419 1.958 1.00 93.25 278 LEU A N 1
ATOM 2261 C CA . LEU A 1 278 ? 3.343 10.104 2.159 1.00 93.25 278 LEU A CA 1
ATOM 2262 C C . LEU A 1 278 ? 3.271 11.422 1.382 1.00 93.25 278 LEU A C 1
ATOM 2264 O O . LEU A 1 278 ? 2.265 11.698 0.732 1.00 93.25 278 LEU A O 1
ATOM 2268 N N . ILE A 1 279 ? 4.346 12.213 1.419 1.00 92.06 279 ILE A N 1
ATOM 2269 C CA . ILE A 1 279 ? 4.450 13.469 0.671 1.00 92.06 279 ILE A CA 1
ATOM 2270 C C . ILE A 1 279 ? 4.390 13.211 -0.836 1.00 92.06 279 ILE A C 1
ATOM 2272 O O . ILE A 1 279 ? 3.610 13.867 -1.518 1.00 92.06 279 ILE A O 1
ATOM 2276 N N . ASP A 1 280 ? 5.154 12.248 -1.358 1.00 91.62 280 ASP A N 1
ATOM 2277 C CA . ASP A 1 280 ? 5.154 11.921 -2.789 1.00 91.62 280 ASP A CA 1
ATOM 2278 C C . ASP A 1 280 ? 3.741 11.513 -3.257 1.00 91.62 280 ASP A C 1
ATOM 2280 O O . ASP A 1 280 ? 3.248 12.007 -4.274 1.00 91.62 280 ASP A O 1
ATOM 2284 N N . LEU A 1 281 ? 3.041 10.690 -2.463 1.00 93.38 281 LEU A N 1
ATOM 2285 C CA . LEU A 1 281 ? 1.654 10.297 -2.721 1.00 93.38 281 LEU A CA 1
ATOM 2286 C C . LEU A 1 281 ? 0.695 11.500 -2.703 1.00 93.38 281 LEU A C 1
ATOM 2288 O O . LEU A 1 281 ? -0.100 11.663 -3.629 1.00 93.38 281 LEU A O 1
ATOM 2292 N N . LEU A 1 282 ? 0.775 12.377 -1.704 1.00 90.94 282 LEU A N 1
ATOM 2293 C CA . LEU A 1 282 ? -0.086 13.562 -1.620 1.00 90.94 282 LEU A CA 1
ATOM 2294 C C . LEU A 1 282 ? 0.172 14.553 -2.761 1.00 90.94 282 LEU A C 1
ATOM 2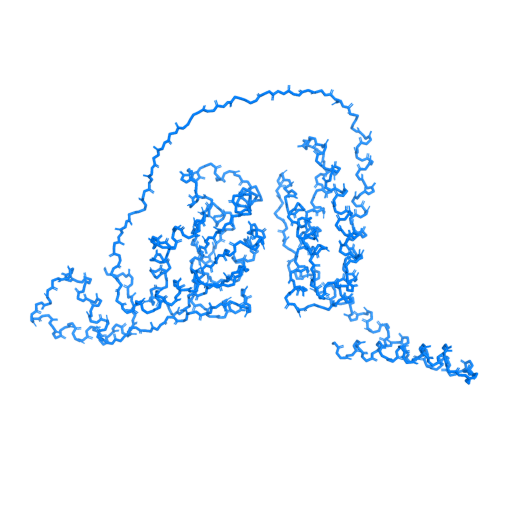296 O O . LEU A 1 282 ? -0.774 15.005 -3.406 1.00 90.94 282 LEU A O 1
ATOM 2300 N N . CYS A 1 283 ? 1.439 14.838 -3.064 1.00 87.69 283 CYS A N 1
ATOM 2301 C CA . CYS A 1 283 ? 1.834 15.708 -4.171 1.00 87.69 283 CYS A CA 1
ATOM 2302 C C . CYS A 1 283 ? 1.362 15.158 -5.524 1.00 87.69 283 CYS A C 1
ATOM 2304 O O . CYS A 1 283 ? 0.969 15.937 -6.393 1.00 87.69 283 CYS A O 1
ATOM 2306 N N . SER A 1 284 ? 1.335 13.828 -5.696 1.00 84.50 284 SER A N 1
ATOM 2307 C CA . SER A 1 284 ? 0.829 13.201 -6.924 1.00 84.50 284 SER A CA 1
ATOM 2308 C C . SER A 1 284 ? -0.675 13.423 -7.155 1.00 84.50 284 SER A C 1
ATOM 2310 O O . SER A 1 284 ? -1.121 13.394 -8.300 1.00 84.50 284 SER A O 1
ATOM 2312 N N . MET A 1 285 ? -1.450 13.712 -6.100 1.00 75.25 285 MET A N 1
ATOM 2313 C CA . MET A 1 285 ? -2.892 13.969 -6.193 1.00 75.25 285 MET A CA 1
ATOM 2314 C C . MET A 1 285 ? -3.258 15.436 -6.437 1.00 75.25 285 MET A C 1
ATOM 2316 O O . MET A 1 285 ? -4.263 15.706 -7.095 1.00 75.25 285 MET A O 1
ATOM 2320 N N . THR A 1 286 ? -2.557 16.375 -5.795 1.00 60.56 286 THR A N 1
ATOM 2321 C CA . THR A 1 286 ? -3.126 17.708 -5.526 1.00 60.56 286 THR A CA 1
ATOM 2322 C C . THR A 1 286 ? -2.500 18.854 -6.315 1.00 60.56 286 THR A C 1
ATOM 2324 O O . THR A 1 286 ? -2.975 19.978 -6.188 1.00 60.56 286 THR A O 1
ATOM 2327 N N . ASN A 1 287 ? -1.467 18.628 -7.138 1.00 58.00 287 ASN A N 1
ATOM 2328 C CA . ASN A 1 287 ? -0.630 19.704 -7.711 1.00 58.00 287 ASN A CA 1
ATOM 2329 C C . ASN A 1 287 ? -0.102 20.701 -6.648 1.00 58.00 287 ASN A C 1
ATOM 2331 O O . ASN A 1 287 ? 0.407 21.766 -7.002 1.00 58.00 287 ASN A O 1
ATOM 2335 N N . LEU A 1 288 ? -0.235 20.388 -5.353 1.00 63.50 288 LEU A N 1
ATOM 2336 C CA . LEU A 1 288 ? 0.202 21.250 -4.266 1.00 63.50 288 LEU A CA 1
ATOM 2337 C C . LEU A 1 288 ? 1.716 21.150 -4.126 1.00 63.50 288 LEU A C 1
ATOM 2339 O O . LEU A 1 288 ? 2.318 20.101 -4.357 1.00 63.50 288 LEU A O 1
ATOM 2343 N N . ASN A 1 289 ? 2.326 22.272 -3.756 1.00 68.81 289 ASN A N 1
ATOM 2344 C CA . ASN A 1 289 ? 3.757 22.327 -3.529 1.00 68.81 289 ASN A CA 1
ATOM 2345 C C . ASN A 1 289 ? 4.121 21.474 -2.305 1.00 68.81 289 ASN A C 1
ATOM 2347 O O . ASN A 1 289 ? 3.446 21.526 -1.275 1.00 68.81 289 ASN A O 1
ATOM 2351 N N . GLU A 1 290 ? 5.220 20.732 -2.419 1.00 78.62 290 GLU A N 1
ATOM 2352 C CA . GLU A 1 290 ? 5.778 19.881 -1.368 1.00 78.62 290 GLU A CA 1
ATOM 2353 C C . GLU A 1 290 ? 5.964 20.647 -0.048 1.00 78.62 290 GLU A C 1
ATOM 2355 O O . GLU A 1 290 ? 5.789 20.092 1.036 1.00 78.62 290 GLU A O 1
ATOM 2360 N N . ASP A 1 291 ? 6.264 21.945 -0.146 1.00 80.00 291 ASP A N 1
ATOM 2361 C CA . ASP A 1 291 ? 6.476 22.846 0.989 1.00 80.00 291 ASP A CA 1
ATOM 2362 C C . ASP A 1 291 ? 5.288 22.903 1.960 1.00 80.00 291 ASP A C 1
ATOM 2364 O O . ASP A 1 291 ? 5.498 23.064 3.162 1.00 80.00 291 ASP A O 1
ATOM 2368 N N . ASN A 1 292 ? 4.061 22.667 1.482 1.00 79.62 292 ASN A N 1
ATOM 2369 C CA . ASN A 1 292 ? 2.873 22.619 2.338 1.00 79.62 292 ASN A CA 1
ATOM 2370 C C . ASN A 1 292 ? 2.894 21.423 3.304 1.00 79.62 292 ASN A C 1
ATOM 2372 O O . ASN A 1 292 ? 2.263 21.464 4.355 1.00 79.62 292 ASN A O 1
ATOM 2376 N N . TYR A 1 293 ? 3.618 20.358 2.958 1.00 85.62 293 TYR A N 1
ATOM 2377 C CA . TYR A 1 293 ? 3.612 19.088 3.680 1.00 85.62 293 TYR A CA 1
ATOM 2378 C C . TYR A 1 293 ? 4.893 18.838 4.480 1.00 85.62 293 TYR A C 1
ATOM 2380 O O . TYR A 1 293 ? 4.878 18.072 5.444 1.00 85.62 293 TYR A O 1
ATOM 2388 N N . LYS A 1 294 ? 6.004 19.497 4.123 1.00 83.62 294 LYS A N 1
ATOM 2389 C CA . LYS A 1 294 ? 7.325 19.277 4.743 1.00 83.62 294 LYS A CA 1
ATOM 2390 C C . LYS A 1 294 ? 7.325 19.438 6.260 1.00 83.62 294 LYS A C 1
ATOM 2392 O O . LYS A 1 294 ? 8.003 18.674 6.945 1.00 83.62 294 LYS A O 1
ATOM 2397 N N . ASN A 1 295 ? 6.545 20.377 6.786 1.00 85.44 295 ASN A N 1
ATOM 2398 C CA . ASN A 1 295 ? 6.490 20.661 8.222 1.00 85.44 295 ASN A CA 1
ATOM 2399 C C . ASN A 1 295 ? 5.372 19.902 8.953 1.00 85.44 295 ASN A C 1
ATOM 2401 O O . ASN A 1 295 ? 5.314 19.953 10.176 1.00 85.44 295 ASN A O 1
ATOM 2405 N N . MET A 1 296 ? 4.506 19.179 8.235 1.00 85.56 296 MET A N 1
ATOM 2406 C CA . MET A 1 296 ? 3.450 18.379 8.856 1.00 85.56 296 MET A CA 1
ATOM 2407 C C . MET A 1 296 ? 4.013 17.084 9.442 1.00 85.56 296 MET A C 1
ATOM 2409 O O . MET A 1 296 ? 4.989 16.517 8.943 1.00 85.56 296 MET A O 1
ATOM 2413 N N . GLU A 1 297 ? 3.381 16.602 10.504 1.00 85.44 297 GLU A N 1
ATOM 2414 C CA . GLU A 1 297 ? 3.674 15.288 11.066 1.00 85.44 297 GLU A CA 1
ATOM 2415 C C . GLU A 1 297 ? 3.150 14.172 10.149 1.00 85.44 297 GLU A C 1
ATOM 2417 O O . GLU A 1 297 ? 2.115 14.318 9.494 1.00 85.44 297 GLU A O 1
ATOM 2422 N N . ASP A 1 298 ? 3.851 13.039 10.124 1.00 85.50 298 ASP A N 1
ATOM 2423 C CA . ASP A 1 298 ? 3.519 11.884 9.282 1.00 85.50 298 ASP A CA 1
ATOM 2424 C C . ASP A 1 298 ? 2.071 11.415 9.463 1.00 85.50 298 ASP A C 1
ATOM 2426 O O . ASP A 1 298 ? 1.392 11.130 8.481 1.00 85.50 298 ASP A O 1
ATOM 2430 N N . ASP A 1 299 ? 1.570 11.376 10.700 1.00 82.44 299 ASP A N 1
ATOM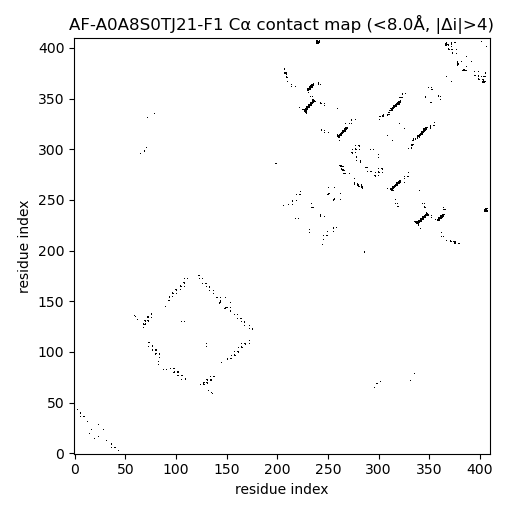 2431 C CA . ASP A 1 299 ? 0.205 10.921 10.971 1.00 82.44 299 ASP A CA 1
ATOM 2432 C C . ASP A 1 299 ? -0.840 11.887 10.398 1.00 82.44 299 ASP A C 1
ATOM 2434 O O . ASP A 1 299 ? -1.895 11.452 9.932 1.00 82.44 299 ASP A O 1
ATOM 2438 N N . LYS A 1 300 ? -0.531 13.191 10.352 1.00 84.00 300 LYS A N 1
ATOM 2439 C CA . LYS A 1 300 ? -1.401 14.178 9.707 1.00 84.00 300 LYS A CA 1
ATOM 2440 C C . LYS A 1 300 ? -1.393 14.018 8.192 1.00 84.00 300 LYS A C 1
ATOM 2442 O O . LYS A 1 300 ? -2.447 14.086 7.562 1.00 84.00 300 LYS A O 1
ATOM 2447 N N . LEU A 1 301 ? -0.223 13.766 7.606 1.00 89.81 301 LEU A N 1
ATOM 2448 C CA . LEU A 1 301 ? -0.096 13.467 6.178 1.00 89.81 301 LEU A CA 1
ATOM 2449 C C . LEU A 1 301 ? -0.877 12.200 5.811 1.00 89.81 301 LEU A C 1
ATOM 2451 O O . LEU A 1 301 ? -1.629 12.188 4.837 1.00 89.81 301 LEU A O 1
ATOM 2455 N N . GLY A 1 302 ? -0.754 11.157 6.627 1.00 88.56 302 GLY A N 1
ATOM 2456 C CA . GLY A 1 302 ? -1.491 9.912 6.472 1.00 88.56 302 GLY A CA 1
ATOM 2457 C C . GLY A 1 302 ? -3.008 10.081 6.589 1.00 88.56 302 GLY A C 1
ATOM 2458 O O . GLY A 1 302 ? -3.748 9.512 5.791 1.00 88.56 302 GLY A O 1
ATOM 2459 N N . GLU A 1 303 ? -3.485 10.916 7.516 1.00 85.62 303 GLU A N 1
ATOM 2460 C CA . GLU A 1 303 ? -4.907 11.264 7.632 1.00 85.62 303 GLU A 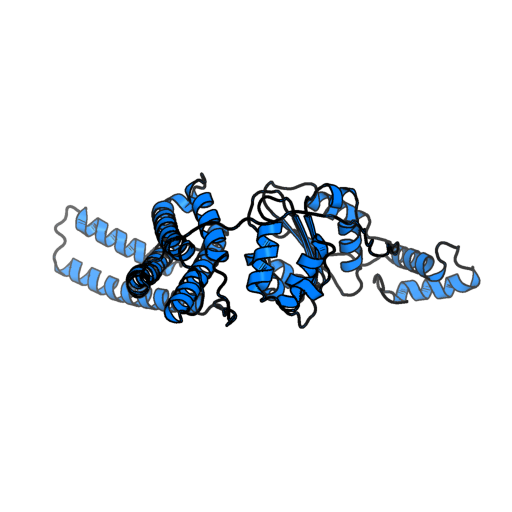CA 1
ATOM 2461 C C . GLU A 1 303 ? -5.426 11.969 6.367 1.00 85.62 303 GLU A C 1
ATOM 2463 O O . GLU A 1 303 ? -6.483 11.610 5.842 1.00 85.62 303 GLU A O 1
ATOM 2468 N N . ILE A 1 304 ? -4.682 12.954 5.846 1.00 88.19 304 ILE A N 1
ATOM 2469 C CA . ILE A 1 304 ? -5.044 13.660 4.606 1.00 88.19 304 ILE A CA 1
ATOM 2470 C C . ILE A 1 304 ? -5.103 12.670 3.438 1.00 88.19 304 ILE A C 1
ATOM 2472 O O . ILE A 1 304 ? -6.047 12.708 2.643 1.00 88.19 304 ILE A O 1
ATOM 2476 N N . LEU A 1 305 ? -4.123 11.766 3.349 1.00 92.62 305 LEU A N 1
ATOM 2477 C CA . LEU A 1 305 ? -4.071 10.734 2.318 1.00 92.62 305 LEU A CA 1
ATOM 2478 C C . LEU A 1 305 ? -5.290 9.812 2.408 1.00 92.62 305 LEU A C 1
ATOM 2480 O O . LEU A 1 305 ? -5.981 9.622 1.408 1.00 92.62 305 LEU A O 1
ATOM 2484 N N . TYR A 1 306 ? -5.601 9.300 3.600 1.00 91.12 306 TYR A N 1
ATOM 2485 C CA . TYR A 1 306 ? -6.752 8.425 3.804 1.00 91.12 306 TYR A CA 1
ATOM 2486 C C . TYR A 1 306 ? -8.054 9.115 3.405 1.00 91.12 306 TYR A C 1
ATOM 2488 O O . TYR A 1 306 ? -8.808 8.580 2.592 1.00 91.12 306 TYR A O 1
ATOM 2496 N N . LYS A 1 307 ? -8.309 10.320 3.930 1.00 86.19 307 LYS A N 1
ATOM 2497 C CA . LYS A 1 307 ? -9.532 11.085 3.634 1.00 86.19 307 LYS A CA 1
ATOM 2498 C C . LYS A 1 307 ? -9.678 11.373 2.141 1.00 86.19 307 LYS A C 1
ATOM 2500 O O . LYS A 1 307 ? -10.786 11.360 1.619 1.00 86.19 307 LYS A O 1
ATOM 2505 N N . SER A 1 308 ? -8.564 11.574 1.439 1.00 88.50 308 SER A N 1
ATOM 2506 C CA . SER A 1 308 ? -8.552 11.800 -0.012 1.00 88.50 308 SER A CA 1
ATOM 2507 C C . SER A 1 308 ? -8.867 10.543 -0.833 1.00 88.50 308 SER A C 1
ATOM 2509 O O . SER A 1 308 ? -9.281 10.656 -1.990 1.00 88.50 308 SER A O 1
ATOM 2511 N N . LEU A 1 309 ? -8.648 9.356 -0.261 1.00 92.00 309 LEU A N 1
ATOM 2512 C CA . LEU A 1 309 ? -8.850 8.053 -0.900 1.00 92.00 309 LEU A CA 1
ATOM 2513 C C . LEU A 1 309 ? -10.167 7.371 -0.505 1.00 92.00 309 LEU A C 1
ATOM 2515 O O . LEU A 1 309 ? -10.621 6.482 -1.227 1.00 92.00 309 LEU A O 1
ATOM 2519 N N . LYS A 1 310 ? -10.744 7.737 0.642 1.00 89.19 310 LYS A N 1
ATOM 2520 C CA . LYS A 1 310 ? -11.925 7.096 1.227 1.00 89.19 310 LYS A CA 1
ATOM 2521 C C . LYS A 1 310 ? -13.104 7.171 0.261 1.00 89.19 310 LYS A C 1
ATOM 2523 O O . LYS A 1 310 ? -13.363 8.225 -0.315 1.00 89.19 310 LYS A O 1
ATOM 2528 N N . GLU A 1 311 ? -13.767 6.034 0.050 1.00 86.19 311 GLU A N 1
ATOM 2529 C CA . GLU A 1 311 ? -14.901 5.865 -0.875 1.00 86.19 311 GLU A CA 1
ATOM 2530 C C . GLU A 1 311 ? -14.588 6.193 -2.347 1.00 86.19 311 GLU A C 1
ATOM 2532 O O . GLU A 1 311 ? -15.485 6.260 -3.189 1.00 86.19 311 GLU A O 1
ATOM 2537 N N . ARG A 1 312 ? -13.308 6.354 -2.699 1.00 89.12 312 ARG A N 1
ATOM 2538 C CA . ARG A 1 312 ? -12.852 6.572 -4.074 1.00 89.12 312 ARG A CA 1
ATOM 2539 C C . ARG A 1 312 ? -12.245 5.302 -4.646 1.00 89.12 312 ARG A C 1
ATOM 2541 O O . ARG A 1 312 ? -11.651 4.478 -3.940 1.00 89.12 312 ARG A O 1
ATOM 2548 N N . ARG A 1 313 ? -12.343 5.153 -5.963 1.00 93.12 313 ARG A N 1
ATOM 2549 C CA . ARG A 1 313 ? -11.584 4.153 -6.706 1.00 93.12 313 ARG A CA 1
ATOM 2550 C C . ARG A 1 313 ? -10.199 4.716 -7.001 1.00 93.12 313 ARG A C 1
ATOM 2552 O O . ARG A 1 313 ? -10.053 5.611 -7.827 1.00 93.12 313 ARG A O 1
ATOM 2559 N N . TYR A 1 314 ? -9.175 4.178 -6.353 1.00 95.00 314 TYR A N 1
ATOM 2560 C CA . TYR A 1 314 ? -7.805 4.670 -6.484 1.00 95.00 314 TYR A CA 1
ATOM 2561 C C . TYR A 1 314 ? -6.870 3.680 -7.176 1.00 95.00 314 TYR A C 1
ATOM 2563 O O . TYR A 1 314 ? -7.041 2.461 -7.091 1.00 95.00 314 TYR A O 1
ATOM 2571 N N . PHE A 1 315 ? -5.845 4.227 -7.821 1.00 96.25 315 PHE A N 1
ATOM 2572 C CA . PHE A 1 315 ? -4.714 3.512 -8.381 1.00 96.25 315 PHE A CA 1
ATOM 2573 C C . PHE A 1 315 ? -3.417 4.043 -7.775 1.00 96.25 315 PHE A C 1
ATOM 2575 O O . PHE A 1 315 ? -3.076 5.203 -7.974 1.00 96.25 315 PHE A O 1
ATOM 2582 N N . ILE A 1 316 ? -2.705 3.207 -7.019 1.00 96.88 316 ILE A N 1
ATOM 2583 C CA . ILE A 1 316 ? -1.445 3.592 -6.365 1.00 96.88 316 ILE A CA 1
ATOM 2584 C C . ILE A 1 316 ? -0.296 2.813 -6.987 1.00 96.88 316 ILE A C 1
ATOM 2586 O O . ILE A 1 316 ? -0.330 1.583 -7.005 1.00 96.88 316 ILE A O 1
ATOM 2590 N N . VAL A 1 317 ? 0.742 3.517 -7.427 1.00 97.69 317 VAL A N 1
ATOM 2591 C CA . VAL A 1 317 ? 2.002 2.914 -7.852 1.00 97.69 317 VAL A CA 1
ATOM 2592 C C . VAL A 1 317 ? 3.078 3.140 -6.798 1.00 97.69 317 VAL A C 1
ATOM 2594 O O . VAL A 1 317 ? 3.338 4.279 -6.416 1.00 97.69 317 VAL A O 1
ATOM 2597 N N . MET A 1 318 ? 3.717 2.057 -6.356 1.00 96.94 318 MET A N 1
ATOM 2598 C CA . MET A 1 318 ? 4.932 2.111 -5.537 1.00 96.94 318 MET A CA 1
ATOM 2599 C C . MET A 1 318 ? 6.081 1.483 -6.321 1.00 96.94 318 MET A C 1
ATOM 2601 O O . MET A 1 318 ? 6.119 0.268 -6.534 1.00 96.94 318 MET A O 1
ATOM 2605 N N . ASP A 1 319 ? 6.993 2.322 -6.794 1.00 95.69 319 ASP A N 1
ATOM 2606 C CA . ASP A 1 319 ? 8.086 1.908 -7.671 1.00 95.69 319 ASP A CA 1
ATOM 2607 C C . ASP A 1 319 ? 9.354 1.539 -6.884 1.00 95.69 319 ASP A C 1
ATOM 2609 O O . ASP A 1 319 ? 9.736 2.240 -5.955 1.00 95.69 319 ASP A O 1
ATOM 2613 N N . ASP A 1 320 ? 10.012 0.454 -7.291 1.00 93.00 320 ASP A N 1
ATOM 2614 C CA . ASP A 1 320 ? 11.263 -0.113 -6.769 1.00 93.00 320 ASP A CA 1
ATOM 2615 C C . ASP A 1 320 ? 11.199 -0.498 -5.278 1.00 93.00 320 ASP A C 1
ATOM 2617 O O . ASP A 1 320 ? 12.088 -0.173 -4.507 1.00 93.00 320 ASP A O 1
ATOM 2621 N N . ILE A 1 321 ? 10.169 -1.241 -4.848 1.00 93.38 321 ILE A N 1
ATOM 2622 C CA . ILE A 1 321 ? 10.079 -1.759 -3.472 1.00 93.38 321 ILE A CA 1
ATOM 2623 C C . ILE A 1 321 ? 11.221 -2.748 -3.197 1.00 93.38 321 ILE A C 1
ATOM 2625 O O . ILE A 1 321 ? 11.297 -3.831 -3.791 1.00 93.38 321 ILE A O 1
ATOM 2629 N N . TRP A 1 322 ? 12.075 -2.393 -2.236 1.00 89.12 322 TRP A N 1
ATOM 2630 C CA . TRP A 1 322 ? 13.209 -3.209 -1.786 1.00 89.12 322 TRP A CA 1
ATOM 2631 C C . TRP A 1 322 ? 12.866 -4.142 -0.631 1.00 89.12 322 TRP A C 1
ATOM 2633 O O . TRP A 1 322 ? 13.422 -5.238 -0.551 1.00 89.12 322 TRP A O 1
ATOM 2643 N N . LYS A 1 323 ? 11.983 -3.699 0.268 1.00 87.00 323 LYS A N 1
ATOM 2644 C CA . LYS A 1 323 ? 11.598 -4.427 1.475 1.00 87.00 323 LYS A CA 1
ATOM 2645 C C . LYS A 1 323 ? 10.113 -4.228 1.793 1.00 87.00 323 LYS A C 1
ATOM 2647 O O . LYS A 1 323 ? 9.516 -3.248 1.347 1.00 87.00 323 LYS A O 1
ATOM 2652 N N . VAL A 1 324 ? 9.533 -5.168 2.533 1.00 86.88 324 VAL A N 1
ATOM 2653 C CA . VAL A 1 324 ? 8.088 -5.242 2.831 1.00 86.88 324 VAL A CA 1
ATOM 2654 C C . VAL A 1 324 ? 7.634 -4.072 3.706 1.00 86.88 324 VAL A C 1
ATOM 2656 O O . VAL A 1 324 ? 6.530 -3.560 3.533 1.00 86.88 324 VAL A O 1
ATOM 2659 N N . GLU A 1 325 ? 8.530 -3.586 4.562 1.00 87.62 325 GLU A N 1
ATOM 2660 C CA . GLU A 1 325 ? 8.316 -2.506 5.523 1.00 87.62 325 GLU A CA 1
ATOM 2661 C C . GLU A 1 325 ? 7.817 -1.225 4.840 1.00 87.62 325 GLU A C 1
ATOM 2663 O O . GLU A 1 325 ? 6.955 -0.535 5.374 1.00 87.62 325 GLU A O 1
ATOM 2668 N N . ALA A 1 326 ? 8.260 -0.952 3.605 1.00 89.00 326 ALA A N 1
ATOM 2669 C CA . ALA A 1 326 ? 7.805 0.217 2.851 1.00 89.00 326 ALA A CA 1
ATOM 2670 C C . ALA A 1 326 ? 6.293 0.200 2.592 1.00 89.00 326 ALA A C 1
ATOM 2672 O O . ALA A 1 326 ? 5.651 1.250 2.579 1.00 89.00 326 ALA A O 1
ATOM 2673 N N . TRP A 1 327 ? 5.719 -0.987 2.374 1.00 91.81 327 TRP A N 1
ATOM 2674 C CA . TRP A 1 327 ? 4.274 -1.146 2.259 1.00 91.81 327 TRP A CA 1
ATOM 2675 C C . TRP A 1 327 ? 3.603 -1.185 3.632 1.00 91.81 327 TRP A C 1
ATOM 2677 O O . TRP A 1 327 ? 2.552 -0.567 3.804 1.00 91.81 327 TRP A O 1
ATOM 2687 N N . ASP A 1 328 ? 4.203 -1.864 4.611 1.00 85.88 328 ASP A N 1
ATOM 2688 C CA . ASP A 1 328 ? 3.649 -1.955 5.965 1.00 85.88 328 ASP A CA 1
ATOM 2689 C C . ASP A 1 328 ? 3.482 -0.587 6.635 1.00 85.88 328 ASP A C 1
ATOM 2691 O O . ASP A 1 328 ? 2.459 -0.352 7.277 1.00 85.88 328 ASP A O 1
ATOM 2695 N N . ASP A 1 329 ? 4.407 0.340 6.392 1.00 86.44 329 ASP A N 1
ATOM 2696 C CA . ASP A 1 329 ? 4.359 1.710 6.909 1.00 86.44 329 ASP A CA 1
ATOM 2697 C C . ASP A 1 329 ? 3.243 2.566 6.288 1.00 86.44 329 ASP A C 1
ATOM 2699 O O . ASP A 1 329 ? 2.836 3.579 6.862 1.00 86.44 329 ASP A O 1
ATOM 2703 N N . LEU A 1 330 ? 2.761 2.198 5.096 1.00 90.69 330 LEU A N 1
ATOM 2704 C CA . LEU A 1 330 ? 1.758 2.968 4.356 1.00 90.69 330 LEU A CA 1
ATOM 2705 C C . LEU A 1 330 ? 0.371 2.341 4.389 1.00 90.69 330 LEU A C 1
ATOM 2707 O O . LEU A 1 330 ? -0.621 3.066 4.306 1.00 90.69 330 LEU A O 1
ATOM 2711 N N . LYS A 1 331 ? 0.273 1.010 4.486 1.00 87.88 331 LYS A N 1
ATOM 2712 C CA . LYS A 1 331 ? -0.980 0.269 4.267 1.00 87.88 331 LYS A CA 1
ATOM 2713 C C . LYS A 1 331 ? -2.129 0.724 5.166 1.00 87.88 331 LYS A C 1
ATOM 2715 O O . LYS A 1 331 ? -3.281 0.622 4.749 1.00 87.88 331 LYS A O 1
ATOM 2720 N N . MET A 1 332 ? -1.821 1.243 6.355 1.00 83.00 332 MET A N 1
ATOM 2721 C CA . MET A 1 332 ? -2.806 1.755 7.312 1.00 83.00 332 MET A CA 1
ATOM 2722 C C . MET A 1 332 ? -3.483 3.058 6.866 1.00 83.00 332 MET A C 1
ATOM 2724 O O . MET A 1 332 ? -4.637 3.296 7.202 1.00 83.00 332 MET A O 1
ATOM 2728 N N . 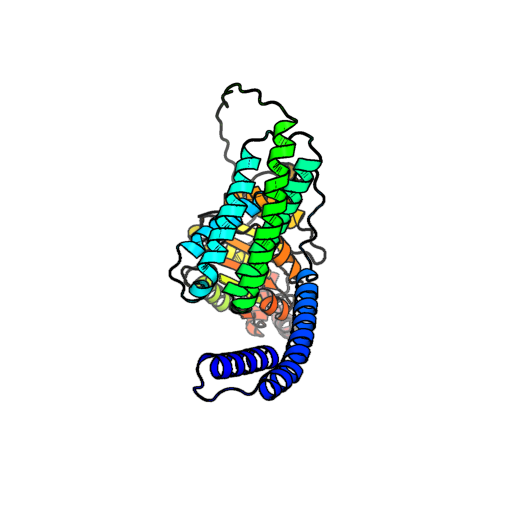TYR A 1 333 ? -2.812 3.870 6.046 1.00 88.81 333 TYR A N 1
ATOM 2729 C CA . TYR A 1 333 ? -3.363 5.118 5.506 1.00 88.81 333 TYR A CA 1
ATOM 2730 C C . TYR A 1 333 ? -4.124 4.916 4.189 1.00 88.81 333 TYR A C 1
ATOM 2732 O O . TYR A 1 333 ? -4.581 5.879 3.577 1.00 88.81 333 TYR A O 1
ATOM 2740 N N . ILE A 1 334 ? -4.257 3.667 3.728 1.00 90.44 334 ILE A N 1
ATOM 2741 C CA . ILE A 1 334 ? -4.885 3.320 2.453 1.00 90.44 334 ILE A CA 1
ATOM 2742 C C . ILE A 1 334 ? -6.245 2.632 2.707 1.00 90.44 334 ILE A C 1
ATOM 2744 O O . ILE A 1 334 ? -6.270 1.446 3.067 1.00 90.44 334 ILE A O 1
ATOM 2748 N N . PRO A 1 335 ? -7.383 3.324 2.472 1.00 88.69 335 PRO A N 1
ATOM 2749 C CA . PRO A 1 335 ? -8.730 2.857 2.816 1.00 88.69 335 PRO A CA 1
ATOM 2750 C C . PRO A 1 335 ? -9.084 1.495 2.243 1.00 88.69 335 PRO A C 1
ATOM 2752 O O . PRO A 1 335 ? -8.681 1.160 1.119 1.00 88.69 335 PRO A O 1
ATOM 2755 N N . LYS A 1 336 ? -9.858 0.713 3.009 1.00 83.75 336 LYS A N 1
ATOM 2756 C CA . LYS A 1 336 ? -10.171 -0.688 2.697 1.00 83.75 336 LYS A CA 1
ATOM 2757 C C . LYS A 1 336 ? -11.450 -0.969 1.926 1.00 83.75 336 LYS A C 1
ATOM 2759 O O . LYS A 1 336 ? -11.811 -2.127 1.737 1.00 83.75 336 LYS A O 1
ATOM 2764 N N . ASP A 1 337 ? -12.034 0.087 1.393 1.00 81.06 337 ASP A N 1
ATOM 2765 C CA . ASP A 1 337 ? -13.325 0.073 0.727 1.00 81.06 337 ASP A CA 1
ATOM 2766 C C . ASP A 1 337 ? -13.355 -0.872 -0.491 1.00 81.06 337 ASP A C 1
ATOM 2768 O O . ASP A 1 337 ? -12.358 -1.068 -1.201 1.00 81.06 337 ASP A O 1
ATOM 2772 N N . LYS A 1 338 ? -14.529 -1.454 -0.763 1.00 80.31 338 LYS A N 1
ATOM 2773 C CA . LYS A 1 338 ? -14.786 -2.319 -1.929 1.00 80.31 338 LYS A CA 1
ATOM 2774 C C . LYS A 1 338 ? -15.043 -1.479 -3.191 1.00 80.31 338 LYS A C 1
ATOM 2776 O O . LYS A 1 338 ? -16.074 -1.603 -3.841 1.00 80.31 338 LYS A O 1
ATOM 2781 N N . THR A 1 339 ? -14.108 -0.587 -3.522 1.00 83.44 339 THR A N 1
ATOM 2782 C CA . THR A 1 339 ? -14.230 0.393 -4.619 1.00 83.44 339 THR A CA 1
ATOM 2783 C C . THR A 1 339 ? -13.523 -0.036 -5.910 1.00 83.44 339 THR A C 1
ATOM 2785 O O . THR A 1 339 ? -13.342 0.783 -6.811 1.00 83.44 339 THR A O 1
ATOM 2788 N N . ARG A 1 340 ? -13.132 -1.316 -6.045 1.00 88.50 340 ARG A N 1
ATOM 2789 C CA . ARG A 1 340 ? -12.297 -1.837 -7.153 1.00 88.50 340 ARG A CA 1
ATOM 2790 C C . ARG A 1 340 ? -10.920 -1.169 -7.284 1.00 88.50 340 ARG A C 1
ATOM 2792 O O . ARG A 1 340 ? -10.320 -1.196 -8.356 1.00 88.50 340 ARG A O 1
ATOM 2799 N N . SER A 1 341 ? -10.383 -0.587 -6.213 1.00 94.00 341 SER A N 1
ATOM 2800 C CA . SER A 1 341 ? -9.057 0.043 -6.257 1.00 94.00 341 SER A CA 1
ATOM 2801 C C . SER A 1 341 ? -7.936 -0.945 -6.611 1.00 94.00 341 SER A C 1
ATOM 2803 O O . SER A 1 341 ? -8.037 -2.156 -6.381 1.00 94.00 341 SER A O 1
ATOM 2805 N N . ARG A 1 342 ? -6.844 -0.431 -7.180 1.00 95.38 342 ARG A N 1
ATOM 2806 C CA . ARG A 1 342 ? -5.675 -1.220 -7.594 1.00 95.38 342 ARG A CA 1
ATOM 2807 C C . ARG A 1 342 ? -4.391 -0.628 -7.030 1.00 95.38 342 ARG A C 1
ATOM 2809 O O . ARG A 1 342 ? -4.264 0.583 -6.864 1.00 95.38 342 ARG A O 1
ATOM 2816 N N . LYS A 1 343 ? -3.426 -1.497 -6.749 1.00 96.00 343 LYS A N 1
ATOM 2817 C CA . LYS A 1 343 ? -2.069 -1.110 -6.359 1.00 96.00 343 LYS A CA 1
ATOM 2818 C C . LYS A 1 343 ? -1.098 -1.813 -7.296 1.00 96.00 343 LYS A C 1
ATOM 2820 O O . LYS A 1 343 ? -1.235 -3.016 -7.492 1.00 96.00 343 LYS A O 1
ATOM 2825 N N . LEU A 1 344 ? -0.169 -1.079 -7.895 1.00 97.69 344 LEU A N 1
ATOM 2826 C CA . LEU A 1 344 ? 0.860 -1.626 -8.773 1.00 97.69 344 LEU A CA 1
ATOM 2827 C C . LEU A 1 344 ? 2.225 -1.410 -8.137 1.00 97.69 344 LEU A C 1
ATOM 2829 O O . LEU A 1 344 ? 2.679 -0.279 -7.999 1.00 97.69 344 LEU A O 1
ATOM 2833 N N . PHE A 1 345 ? 2.882 -2.491 -7.752 1.00 97.44 345 PHE A N 1
ATOM 2834 C CA . PHE A 1 345 ? 4.187 -2.438 -7.111 1.00 97.44 345 PHE A CA 1
ATOM 2835 C C . PHE A 1 345 ? 5.247 -2.963 -8.063 1.00 97.44 345 PHE A C 1
ATOM 2837 O O . PHE A 1 345 ? 5.047 -3.990 -8.710 1.00 97.44 345 PHE A O 1
ATOM 2844 N N . THR A 1 346 ? 6.388 -2.288 -8.154 1.00 95.94 346 THR A N 1
ATOM 2845 C CA . THR A 1 346 ? 7.539 -2.837 -8.878 1.00 95.94 346 THR A CA 1
ATOM 2846 C C . THR A 1 346 ? 8.600 -3.287 -7.882 1.00 95.94 346 THR A C 1
ATOM 2848 O O . THR A 1 346 ? 8.818 -2.642 -6.861 1.00 95.94 346 THR A O 1
ATOM 2851 N N . SER A 1 347 ? 9.249 -4.424 -8.133 1.00 93.12 347 SER A N 1
ATOM 2852 C CA . SER A 1 347 ? 10.344 -4.903 -7.280 1.00 93.12 347 SER A CA 1
ATOM 2853 C C . SER A 1 347 ? 11.363 -5.710 -8.074 1.00 93.12 347 SER A C 1
ATOM 2855 O O . SER A 1 347 ? 11.054 -6.336 -9.087 1.00 93.12 347 SER A O 1
ATOM 2857 N N . ARG A 1 348 ? 12.614 -5.708 -7.617 1.00 89.31 348 ARG A N 1
ATOM 2858 C CA . ARG A 1 348 ? 13.665 -6.591 -8.149 1.00 89.31 348 ARG A CA 1
ATOM 2859 C C . ARG A 1 348 ? 13.596 -7.990 -7.550 1.00 89.31 348 ARG A C 1
ATOM 2861 O O . ARG A 1 348 ? 14.089 -8.931 -8.160 1.00 89.31 348 ARG A O 1
ATOM 2868 N N . ASN A 1 349 ? 12.996 -8.121 -6.368 1.00 85.50 349 ASN A N 1
ATOM 2869 C CA . ASN A 1 349 ? 12.968 -9.361 -5.616 1.00 85.50 349 ASN A CA 1
ATOM 2870 C C . ASN A 1 349 ? 11.541 -9.909 -5.550 1.00 85.50 349 ASN A C 1
ATOM 2872 O O . ASN A 1 349 ? 10.679 -9.372 -4.860 1.00 85.50 349 ASN A O 1
ATOM 2876 N N . LYS A 1 350 ? 11.309 -11.030 -6.234 1.00 86.88 350 LYS A N 1
ATOM 2877 C CA . LYS A 1 350 ? 10.019 -11.730 -6.234 1.00 86.88 350 LYS A CA 1
ATOM 2878 C C . LYS A 1 350 ? 9.559 -12.144 -4.831 1.00 86.88 350 LYS A C 1
ATOM 2880 O O . LYS A 1 350 ? 8.360 -12.167 -4.580 1.00 86.88 350 LYS A O 1
ATOM 2885 N N . HIS A 1 351 ? 10.484 -12.409 -3.906 1.00 85.56 351 HIS A N 1
ATOM 2886 C CA . HIS A 1 351 ? 10.141 -12.767 -2.527 1.00 85.56 351 HIS A CA 1
ATOM 2887 C C . HIS A 1 351 ? 9.466 -11.616 -1.779 1.00 85.56 351 HIS A C 1
ATOM 2889 O O . HIS A 1 351 ? 8.565 -11.867 -0.988 1.00 85.56 351 HIS A O 1
ATOM 2895 N N . VAL A 1 352 ? 9.830 -10.363 -2.078 1.00 86.94 352 VAL A N 1
ATOM 2896 C CA . VAL A 1 352 ? 9.166 -9.190 -1.486 1.00 86.94 352 VAL A CA 1
ATOM 2897 C C . VAL A 1 352 ? 7.694 -9.162 -1.892 1.00 86.94 352 VAL A C 1
ATOM 2899 O O . VAL A 1 352 ? 6.837 -8.916 -1.053 1.00 86.94 352 VAL A O 1
ATOM 2902 N N . ALA A 1 353 ? 7.377 -9.486 -3.151 1.00 85.88 353 ALA A N 1
ATOM 2903 C CA . ALA A 1 353 ? 5.991 -9.546 -3.615 1.00 85.88 353 ALA A CA 1
ATOM 2904 C C . ALA A 1 353 ? 5.162 -10.590 -2.849 1.00 85.88 353 ALA A C 1
ATOM 2906 O O . ALA A 1 353 ? 4.065 -10.284 -2.390 1.00 85.88 353 ALA A O 1
ATOM 2907 N N . LEU A 1 354 ? 5.726 -11.787 -2.657 1.00 81.88 354 LEU A N 1
ATOM 2908 C CA . LEU A 1 354 ? 5.080 -12.884 -1.929 1.00 81.88 354 LEU A CA 1
ATOM 2909 C C . LEU A 1 354 ? 4.856 -12.564 -0.444 1.00 81.88 354 LEU A C 1
ATOM 2911 O O . LEU A 1 354 ? 3.872 -13.013 0.130 1.00 81.88 354 LEU A O 1
ATOM 2915 N N . GLN A 1 355 ? 5.753 -11.792 0.173 1.00 83.25 355 GLN A N 1
ATOM 2916 C CA . GLN A 1 355 ? 5.615 -11.364 1.567 1.00 83.25 355 GLN A CA 1
ATOM 2917 C C . GLN A 1 355 ? 4.622 -10.208 1.738 1.00 83.25 355 GLN A C 1
ATOM 2919 O O . GLN A 1 355 ? 3.926 -10.143 2.744 1.00 83.25 355 GLN A O 1
ATOM 2924 N N . VAL A 1 356 ? 4.547 -9.294 0.764 1.00 82.81 356 VAL A N 1
ATOM 2925 C CA . VAL A 1 356 ? 3.616 -8.155 0.796 1.00 82.81 356 VAL A CA 1
ATOM 2926 C C . VAL A 1 356 ? 2.162 -8.613 0.644 1.00 82.81 356 VAL A C 1
ATOM 2928 O O . VAL A 1 356 ? 1.266 -8.017 1.243 1.00 82.81 356 VAL A O 1
ATOM 2931 N N . SER A 1 357 ? 1.900 -9.626 -0.188 1.00 81.75 357 SER A N 1
ATOM 2932 C CA . SER A 1 357 ? 0.553 -10.168 -0.377 1.00 81.75 357 SER A CA 1
ATOM 2933 C C . SER A 1 357 ? 0.585 -11.578 -0.962 1.00 81.75 357 SER A C 1
ATOM 2935 O O . SER A 1 357 ? 1.074 -11.783 -2.073 1.00 81.75 357 SER A O 1
ATOM 2937 N N . SER A 1 358 ? -0.022 -12.527 -0.249 1.00 75.94 358 SER A N 1
ATOM 2938 C CA . SER A 1 358 ? -0.230 -13.909 -0.704 1.00 75.94 358 SER A CA 1
ATOM 2939 C C . SER A 1 358 ? -1.201 -14.009 -1.890 1.00 75.94 358 SER A C 1
ATOM 2941 O O . SER A 1 358 ? -1.043 -14.872 -2.748 1.00 75.94 358 SER A O 1
ATOM 2943 N N . GLU A 1 359 ? -2.167 -13.093 -1.979 1.00 81.38 359 GLU A N 1
ATOM 2944 C CA . GLU A 1 359 ? -3.170 -13.010 -3.055 1.00 81.38 359 GLU A CA 1
ATOM 2945 C C . GLU A 1 359 ? -2.741 -12.100 -4.225 1.00 81.38 359 GLU A C 1
ATOM 2947 O O . GLU A 1 359 ? -3.500 -11.863 -5.170 1.00 81.38 359 GLU A O 1
ATOM 2952 N N . GLY A 1 360 ? -1.529 -11.544 -4.158 1.00 86.38 360 GLY A N 1
ATOM 2953 C CA . GLY A 1 360 ? -1.009 -10.622 -5.156 1.00 86.38 360 GLY A CA 1
ATOM 2954 C C . GLY A 1 360 ? -0.746 -11.288 -6.507 1.00 86.38 360 GLY A C 1
ATOM 2955 O O . GLY A 1 360 ? -0.167 -12.371 -6.583 1.00 86.38 360 GLY A O 1
ATOM 2956 N N . ILE A 1 361 ? -1.097 -10.610 -7.604 1.00 93.12 361 ILE A N 1
ATOM 2957 C CA . ILE A 1 361 ? -0.772 -11.100 -8.951 1.00 93.12 361 ILE A CA 1
ATOM 2958 C C . ILE A 1 361 ? 0.670 -10.721 -9.282 1.00 93.12 361 ILE A C 1
ATOM 2960 O O . ILE A 1 361 ? 0.995 -9.538 -9.364 1.00 93.12 361 ILE A O 1
ATOM 2964 N N . ILE A 1 362 ? 1.529 -11.708 -9.533 1.00 95.06 362 ILE A N 1
ATOM 2965 C CA . ILE A 1 362 ? 2.930 -11.477 -9.901 1.00 95.06 362 ILE A CA 1
ATOM 2966 C C . ILE A 1 362 ? 3.099 -11.554 -11.420 1.00 95.06 362 ILE A C 1
ATOM 2968 O O . ILE A 1 362 ? 2.867 -12.597 -12.025 1.00 95.06 362 ILE A O 1
ATOM 2972 N N . ASN A 1 363 ? 3.567 -10.460 -12.024 1.00 95.69 363 ASN A N 1
ATOM 2973 C CA . ASN A 1 363 ? 3.963 -10.383 -13.428 1.00 95.69 363 ASN A CA 1
ATOM 2974 C C . ASN A 1 363 ? 5.488 -10.235 -13.504 1.00 95.69 363 ASN A C 1
ATOM 2976 O O . ASN A 1 363 ? 6.037 -9.153 -13.284 1.00 95.69 363 ASN A O 1
ATOM 2980 N N . GLU A 1 364 ? 6.178 -11.334 -13.785 1.00 94.06 364 GLU A N 1
ATOM 2981 C CA . GLU A 1 364 ? 7.633 -11.354 -13.934 1.00 94.06 364 GLU A CA 1
ATOM 2982 C C . GLU A 1 364 ? 8.009 -10.965 -15.366 1.00 94.06 364 GLU A C 1
ATOM 2984 O O . GLU A 1 364 ? 7.556 -11.595 -16.321 1.00 94.06 364 GLU A O 1
ATOM 2989 N N . LEU A 1 365 ? 8.792 -9.896 -15.526 1.00 91.31 365 LEU A N 1
ATOM 2990 C CA . LEU A 1 365 ? 9.153 -9.412 -16.856 1.00 91.31 365 LEU A CA 1
ATOM 2991 C C . LEU A 1 365 ? 10.191 -10.322 -17.514 1.00 91.31 365 LEU A C 1
ATOM 2993 O O . LEU A 1 365 ? 11.210 -10.622 -16.885 1.00 91.31 365 LEU A O 1
ATOM 2997 N N . PRO A 1 366 ? 9.998 -10.687 -18.792 1.00 88.06 366 PRO A N 1
ATOM 2998 C CA . PRO A 1 366 ? 10.988 -11.451 -19.526 1.00 88.06 366 PRO A CA 1
ATOM 2999 C C . PRO A 1 366 ? 12.156 -10.571 -19.982 1.00 88.06 366 PRO A C 1
ATOM 3001 O O . PRO A 1 366 ? 12.062 -9.338 -20.115 1.00 88.06 366 PRO A O 1
ATOM 3004 N N . PHE A 1 367 ? 13.269 -11.238 -20.270 1.00 84.38 367 PHE A N 1
ATOM 3005 C CA . PHE A 1 367 ? 14.363 -10.669 -21.049 1.00 84.38 367 PHE A CA 1
ATOM 3006 C C . PHE A 1 367 ? 13.902 -10.374 -22.478 1.00 84.38 367 PHE A C 1
ATOM 3008 O O . PHE A 1 367 ? 13.027 -11.057 -23.006 1.00 84.38 367 PHE A O 1
ATOM 3015 N N . LEU A 1 368 ? 14.506 -9.367 -23.103 1.00 82.38 368 LEU A N 1
ATOM 3016 C CA . LEU A 1 368 ? 14.362 -9.146 -24.537 1.00 82.38 368 LEU A CA 1
ATOM 3017 C C . LEU A 1 368 ? 14.994 -10.299 -25.320 1.00 82.38 368 LEU A C 1
ATOM 3019 O O . LEU A 1 368 ? 16.069 -10.794 -24.965 1.00 82.38 368 LEU A O 1
ATOM 3023 N N . SER A 1 369 ? 14.366 -10.659 -26.433 1.00 83.25 369 SER A N 1
ATOM 3024 C CA . SER A 1 369 ? 15.006 -11.449 -27.480 1.00 83.25 369 SER A CA 1
ATOM 3025 C C . SER A 1 369 ? 16.126 -10.657 -28.170 1.00 83.25 369 SER A C 1
ATOM 3027 O O . SER A 1 369 ? 16.228 -9.434 -28.059 1.00 83.25 369 SER A O 1
ATOM 3029 N N . VAL A 1 370 ? 16.983 -11.358 -28.916 1.00 79.94 370 VAL A N 1
ATOM 3030 C CA . VAL A 1 370 ? 18.090 -10.741 -29.668 1.00 79.94 370 VAL A CA 1
ATOM 3031 C C . VAL A 1 370 ? 17.582 -9.710 -30.680 1.00 79.94 370 VAL A C 1
ATOM 3033 O O . VAL A 1 370 ? 18.216 -8.668 -30.865 1.00 79.94 370 VAL A O 1
ATOM 3036 N N . ASP A 1 371 ? 16.440 -9.979 -31.306 1.00 82.75 371 ASP A N 1
ATOM 3037 C CA . ASP A 1 371 ? 15.841 -9.085 -32.295 1.00 82.75 371 ASP A CA 1
ATOM 3038 C C . ASP A 1 371 ? 15.206 -7.867 -31.624 1.00 82.75 371 ASP A C 1
ATOM 3040 O O . ASP A 1 371 ? 15.435 -6.740 -32.049 1.00 82.75 371 ASP A O 1
ATOM 3044 N N . GLU A 1 372 ? 14.539 -8.041 -30.484 1.00 83.69 372 GLU A N 1
ATOM 3045 C CA . GLU A 1 372 ? 14.020 -6.902 -29.725 1.00 83.69 372 GLU A CA 1
ATOM 3046 C C . GLU A 1 372 ? 15.136 -6.038 -29.110 1.00 83.69 372 GLU A C 1
ATOM 3048 O O . GLU A 1 372 ? 15.001 -4.816 -29.007 1.00 83.69 372 GLU A O 1
ATOM 3053 N N . CYS A 1 373 ? 16.267 -6.639 -28.720 1.00 80.06 373 CYS A N 1
ATOM 3054 C CA . CYS A 1 373 ? 17.473 -5.897 -28.345 1.00 80.06 373 CYS A CA 1
ATOM 3055 C C . CYS A 1 373 ? 17.984 -5.041 -29.507 1.00 80.06 373 CYS A C 1
ATOM 3057 O O . CYS A 1 373 ? 18.396 -3.898 -29.293 1.00 80.06 373 CYS A O 1
ATOM 3059 N N . TRP A 1 374 ? 17.962 -5.586 -30.724 1.00 80.38 374 TRP A N 1
ATOM 3060 C CA . TRP A 1 374 ? 18.366 -4.867 -31.926 1.00 80.38 374 TRP A CA 1
ATOM 3061 C C . TRP A 1 374 ? 17.422 -3.710 -32.241 1.00 80.38 374 TRP A C 1
ATOM 3063 O O . TRP A 1 374 ? 17.881 -2.580 -32.403 1.00 80.38 374 TRP A O 1
ATOM 3073 N N . ASP A 1 375 ? 16.116 -3.960 -32.222 1.00 81.06 375 ASP A N 1
ATOM 3074 C CA . ASP A 1 375 ? 15.086 -2.945 -32.434 1.00 81.06 375 ASP A CA 1
ATOM 3075 C C . ASP A 1 375 ? 15.203 -1.803 -31.418 1.00 81.06 375 ASP A C 1
ATOM 3077 O O . ASP A 1 375 ? 15.123 -0.624 -31.775 1.00 81.06 375 ASP A O 1
ATOM 3081 N N . LEU A 1 376 ? 15.437 -2.131 -30.142 1.00 79.88 376 LEU A N 1
ATOM 3082 C CA . LEU A 1 376 ? 15.632 -1.132 -29.094 1.00 79.88 376 LEU A CA 1
ATOM 3083 C C . LEU A 1 376 ? 16.892 -0.295 -29.341 1.00 79.88 376 LEU A C 1
ATOM 3085 O O . LEU A 1 376 ? 16.847 0.932 -29.214 1.00 79.88 376 LEU A O 1
ATOM 3089 N N . LEU A 1 377 ? 18.006 -0.940 -29.701 1.00 78.12 377 LEU A N 1
ATOM 3090 C CA . LEU A 1 377 ? 19.267 -0.263 -30.003 1.00 78.12 377 LEU A CA 1
ATOM 3091 C C . LEU A 1 377 ? 19.111 0.675 -31.204 1.00 78.12 377 LEU A C 1
ATOM 3093 O O . LEU A 1 377 ? 19.524 1.832 -31.131 1.00 78.12 377 LEU A O 1
ATOM 3097 N N . GLN A 1 378 ? 18.461 0.212 -32.274 1.00 77.31 378 GLN A N 1
ATOM 3098 C CA . GLN A 1 378 ? 18.212 1.027 -33.457 1.00 77.31 378 GLN A CA 1
ATOM 3099 C C . GLN A 1 378 ? 17.363 2.254 -33.133 1.00 77.31 378 GLN A C 1
ATOM 3101 O O . GLN A 1 378 ? 17.697 3.371 -33.529 1.00 77.31 378 GLN A O 1
ATOM 3106 N N . GLN A 1 379 ? 16.285 2.073 -32.370 1.00 78.56 379 GLN A N 1
ATOM 3107 C CA . GLN A 1 379 ? 15.416 3.183 -31.999 1.00 78.56 379 GLN A CA 1
ATOM 3108 C C . GLN A 1 379 ? 16.119 4.193 -31.085 1.00 78.56 379 GLN A C 1
ATOM 3110 O O . GLN A 1 379 ? 15.914 5.393 -31.263 1.00 78.56 379 GLN A O 1
ATOM 3115 N N . LYS A 1 380 ? 16.968 3.743 -30.151 1.00 74.88 380 LYS A N 1
ATOM 3116 C CA . LYS A 1 380 ? 17.730 4.644 -29.272 1.00 74.88 380 LYS A CA 1
ATOM 3117 C C . LYS A 1 380 ? 18.822 5.415 -30.010 1.00 74.88 380 LYS A C 1
ATOM 3119 O O . LYS A 1 380 ? 18.902 6.631 -29.866 1.00 74.88 380 LYS A O 1
ATOM 3124 N N . VAL A 1 381 ? 19.645 4.723 -30.798 1.00 78.56 381 VAL A N 1
ATOM 3125 C CA . VAL A 1 381 ? 20.816 5.321 -31.462 1.00 78.56 381 VAL A CA 1
ATOM 3126 C C . VAL A 1 381 ? 20.398 6.159 -32.667 1.00 78.56 381 VAL A C 1
ATOM 3128 O O . VAL A 1 381 ? 20.867 7.281 -32.835 1.00 78.56 381 VAL A O 1
ATOM 3131 N N . PHE A 1 382 ? 19.485 5.643 -33.490 1.00 78.62 382 PHE A N 1
ATOM 3132 C CA . PHE A 1 382 ? 19.130 6.258 -34.770 1.00 78.62 382 PHE A CA 1
ATOM 3133 C C . PHE A 1 382 ? 17.782 6.987 -34.744 1.00 78.62 382 PHE A C 1
ATOM 3135 O O . PHE A 1 382 ? 17.362 7.515 -35.768 1.00 78.62 382 PHE A O 1
ATOM 3142 N N . ARG A 1 383 ? 17.081 7.046 -33.600 1.00 74.00 383 ARG A N 1
ATOM 3143 C CA . ARG A 1 383 ? 15.791 7.757 -33.445 1.00 74.00 383 ARG A CA 1
ATOM 3144 C C . ARG A 1 383 ? 14.767 7.401 -34.534 1.00 74.00 383 ARG A C 1
ATOM 3146 O O . ARG A 1 383 ? 14.063 8.273 -35.035 1.00 74.00 383 ARG A O 1
ATOM 3153 N N . LYS A 1 384 ? 14.672 6.106 -34.864 1.00 67.62 384 LYS A N 1
ATOM 3154 C CA . LYS A 1 384 ? 13.837 5.516 -35.938 1.00 67.62 384 LYS A CA 1
ATOM 3155 C C . LYS A 1 384 ? 14.361 5.692 -37.375 1.00 67.62 384 LYS A C 1
ATOM 3157 O O . LYS A 1 384 ? 13.690 5.241 -38.299 1.00 67.62 384 LYS A O 1
ATOM 3162 N N . ALA A 1 385 ? 15.536 6.285 -37.588 1.00 72.06 385 ALA A N 1
ATOM 3163 C CA . ALA A 1 385 ? 16.235 6.183 -38.868 1.00 72.06 385 ALA A CA 1
ATOM 3164 C C . ALA A 1 385 ? 16.850 4.783 -39.047 1.00 72.06 385 ALA A C 1
ATOM 3166 O O . ALA A 1 385 ? 17.107 4.069 -38.074 1.00 72.06 385 ALA A O 1
ATOM 3167 N N . LEU A 1 386 ? 17.082 4.386 -40.299 1.00 73.88 386 LEU A N 1
ATOM 3168 C CA . LEU A 1 386 ? 17.741 3.118 -40.609 1.00 73.88 386 LEU A CA 1
ATOM 3169 C C . LEU A 1 386 ? 19.203 3.150 -40.148 1.00 73.88 386 LEU A C 1
ATOM 3171 O O . LEU A 1 386 ? 19.899 4.150 -40.321 1.00 73.88 386 LEU A O 1
ATOM 3175 N N . CYS A 1 387 ? 19.665 2.035 -39.580 1.00 75.56 387 CYS A N 1
ATOM 3176 C CA . CYS A 1 387 ? 21.071 1.852 -39.238 1.00 75.56 387 CYS A CA 1
ATOM 3177 C C . CYS A 1 387 ? 21.922 1.866 -40.524 1.00 75.56 387 CYS A C 1
ATOM 3179 O O . CYS A 1 387 ? 21.643 1.056 -41.418 1.00 75.56 387 CYS A O 1
ATOM 3181 N N . PRO A 1 388 ? 22.945 2.740 -40.626 1.00 79.56 388 PRO A N 1
ATOM 3182 C CA . PRO A 1 388 ? 23.869 2.747 -41.755 1.00 79.56 388 PRO A CA 1
ATOM 3183 C C . PRO A 1 388 ? 24.515 1.364 -41.950 1.00 79.56 388 PRO A C 1
ATOM 3185 O O . PRO A 1 388 ? 24.876 0.733 -40.947 1.00 79.56 388 PRO A O 1
ATOM 3188 N N . PRO A 1 389 ? 24.670 0.871 -43.194 1.00 79.81 389 PRO A N 1
ATOM 3189 C CA . PRO A 1 389 ? 25.242 -0.449 -43.473 1.00 79.81 389 PRO A CA 1
ATOM 3190 C C . PRO A 1 389 ? 26.595 -0.695 -42.790 1.00 79.81 389 PRO A C 1
ATOM 3192 O O . PRO A 1 389 ? 26.865 -1.800 -42.323 1.00 79.81 389 PRO A O 1
ATOM 3195 N N . GLU A 1 390 ? 27.413 0.348 -42.651 1.00 79.31 390 GLU A N 1
ATOM 3196 C CA . GLU A 1 390 ? 28.753 0.311 -42.059 1.00 79.31 390 GLU A CA 1
ATOM 3197 C C . GLU A 1 390 ? 28.731 -0.028 -40.560 1.00 79.31 390 GLU A C 1
ATOM 3199 O O . GLU A 1 390 ? 29.704 -0.549 -40.017 1.00 79.31 390 GLU A O 1
ATOM 3204 N N . LEU A 1 391 ? 27.614 0.250 -39.881 1.00 76.81 391 LEU A N 1
ATOM 3205 C CA . LEU A 1 391 ? 27.440 0.030 -38.445 1.00 76.81 391 LEU A CA 1
ATOM 3206 C C . LEU A 1 391 ? 26.648 -1.244 -38.124 1.00 76.81 391 LEU A C 1
ATOM 3208 O O . LEU A 1 391 ? 26.518 -1.593 -36.948 1.00 76.81 391 LEU A O 1
ATOM 3212 N N . GLN A 1 392 ? 26.146 -1.970 -39.131 1.00 78.75 392 GLN A N 1
ATOM 3213 C CA . GLN A 1 392 ? 25.350 -3.182 -38.911 1.00 78.75 392 GLN A CA 1
ATOM 3214 C C . GLN A 1 392 ? 26.152 -4.302 -38.242 1.00 78.75 392 GLN A C 1
ATOM 3216 O O . GLN A 1 392 ? 25.637 -4.957 -37.335 1.00 78.75 392 GLN A O 1
ATOM 3221 N N . ASP A 1 393 ? 27.417 -4.501 -38.625 1.00 78.00 393 ASP A N 1
ATOM 3222 C CA . ASP A 1 393 ? 28.257 -5.557 -38.041 1.00 78.00 393 ASP A CA 1
ATOM 3223 C C . ASP A 1 393 ? 28.585 -5.273 -36.562 1.00 78.00 393 ASP A C 1
ATOM 3225 O O . ASP A 1 393 ? 28.471 -6.146 -35.697 1.00 78.00 393 ASP A O 1
ATOM 3229 N N . VAL A 1 394 ? 28.893 -4.011 -36.242 1.00 76.06 394 VAL A N 1
ATOM 3230 C CA . VAL A 1 394 ? 29.090 -3.541 -34.859 1.00 76.06 394 VAL A CA 1
ATOM 3231 C C . VAL A 1 394 ? 27.800 -3.706 -34.055 1.00 76.06 394 VAL A C 1
ATOM 3233 O O . VAL A 1 394 ? 27.808 -4.228 -32.940 1.00 76.06 394 VAL A O 1
ATOM 3236 N N . GLY A 1 395 ? 26.673 -3.321 -34.646 1.00 74.06 395 GLY A N 1
ATOM 3237 C CA . GLY A 1 395 ? 25.355 -3.460 -34.056 1.00 74.06 395 GLY A CA 1
ATOM 3238 C C . GLY A 1 395 ? 24.953 -4.907 -33.744 1.00 74.06 395 GLY A C 1
ATOM 3239 O O . GLY A 1 395 ? 24.436 -5.194 -32.661 1.00 74.06 395 GLY A O 1
ATOM 3240 N N . SER A 1 396 ? 25.264 -5.836 -34.652 1.00 71.12 396 SER A N 1
ATOM 3241 C CA . SER A 1 396 ? 25.007 -7.271 -34.490 1.00 71.12 396 SER A CA 1
ATOM 3242 C C . SER A 1 396 ? 25.829 -7.892 -33.351 1.00 71.12 396 SER A C 1
ATOM 3244 O O . SER A 1 396 ? 25.341 -8.755 -32.619 1.00 71.12 396 SER A O 1
ATOM 3246 N N . LYS A 1 397 ? 27.056 -7.407 -33.128 1.00 73.19 397 LYS A N 1
ATOM 3247 C CA . LYS A 1 397 ? 27.877 -7.801 -31.972 1.00 73.19 397 LYS A CA 1
ATOM 3248 C C . LYS A 1 397 ? 27.330 -7.210 -30.668 1.00 73.19 397 LYS A C 1
ATOM 3250 O O . LYS A 1 397 ? 27.217 -7.919 -29.669 1.00 73.19 397 LYS A O 1
ATOM 3255 N N . LEU A 1 398 ? 26.913 -5.942 -30.676 1.00 70.94 398 LEU A N 1
ATOM 3256 C CA . LEU A 1 398 ? 26.365 -5.263 -29.494 1.00 70.94 398 LEU A CA 1
ATOM 3257 C C . LEU A 1 398 ? 25.055 -5.889 -28.992 1.00 70.94 398 LEU A C 1
ATOM 3259 O O . LEU A 1 398 ? 24.883 -6.024 -27.780 1.00 70.94 398 LEU A O 1
ATOM 3263 N N . LYS A 1 399 ? 24.155 -6.338 -29.883 1.00 70.56 399 LYS A N 1
ATOM 3264 C CA . LYS A 1 399 ? 22.906 -7.003 -29.456 1.00 70.56 399 LYS A CA 1
ATOM 3265 C C . LYS A 1 399 ? 23.152 -8.324 -28.717 1.00 70.56 399 LYS A C 1
ATOM 3267 O O . LYS A 1 399 ? 22.412 -8.638 -27.789 1.00 70.56 399 LYS A O 1
ATOM 3272 N N . GLN A 1 400 ? 24.214 -9.061 -29.058 1.00 67.62 400 GLN A N 1
ATOM 3273 C CA . GLN A 1 400 ? 24.600 -10.279 -28.330 1.00 67.62 400 GLN A CA 1
ATOM 3274 C C . GLN A 1 400 ? 25.138 -9.955 -26.926 1.00 67.62 400 GLN A C 1
ATOM 3276 O O . GLN A 1 400 ? 24.880 -10.686 -25.969 1.00 67.62 400 GLN A O 1
ATOM 3281 N N . VAL A 1 401 ? 25.839 -8.826 -26.780 1.00 66.00 401 VAL A N 1
ATOM 3282 C CA . VAL A 1 401 ? 26.384 -8.354 -25.495 1.00 66.00 401 VAL A CA 1
ATOM 3283 C C . VAL A 1 401 ? 25.297 -7.782 -24.577 1.00 66.00 401 VAL A C 1
ATOM 3285 O O . VAL A 1 401 ? 25.415 -7.891 -23.358 1.00 66.00 401 VAL A O 1
ATOM 3288 N N . ALA A 1 402 ? 24.213 -7.232 -25.131 1.00 62.81 402 ALA A N 1
ATOM 3289 C CA . ALA A 1 402 ? 23.118 -6.630 -24.364 1.00 62.81 402 ALA A CA 1
ATOM 3290 C C . ALA A 1 402 ? 22.343 -7.624 -23.469 1.00 62.81 402 ALA A C 1
ATOM 3292 O O . ALA A 1 402 ? 21.596 -7.188 -22.591 1.00 62.81 402 ALA A O 1
ATO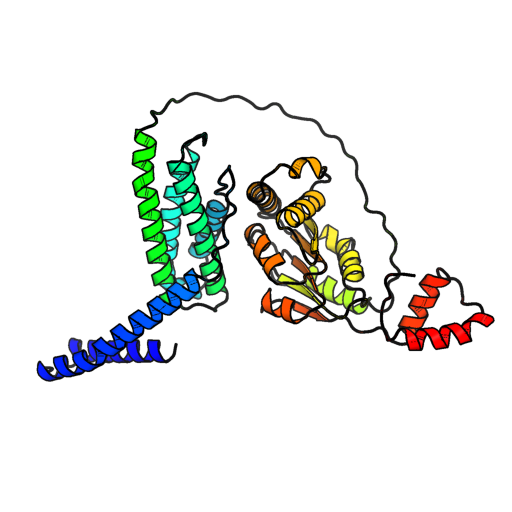M 3293 N N . ARG A 1 403 ? 22.534 -8.945 -23.649 1.00 65.06 403 ARG A N 1
ATOM 3294 C CA . ARG A 1 403 ? 22.022 -10.029 -22.777 1.00 65.06 403 ARG A CA 1
ATOM 3295 C C . ARG A 1 403 ? 20.533 -9.903 -22.404 1.00 65.06 403 ARG A C 1
ATOM 3297 O O . ARG A 1 403 ? 20.135 -10.291 -21.309 1.00 65.06 403 ARG A O 1
ATOM 3304 N N . GLY A 1 404 ? 19.709 -9.346 -23.291 1.00 68.81 404 GLY A N 1
ATOM 3305 C CA . GLY A 1 404 ? 18.265 -9.236 -23.079 1.00 68.81 404 GLY A CA 1
ATOM 3306 C C . GLY A 1 404 ? 17.810 -8.110 -22.137 1.00 68.81 404 GLY A C 1
ATOM 3307 O O . GLY A 1 404 ? 16.653 -8.106 -21.716 1.00 68.81 404 GLY A O 1
ATOM 3308 N N . TYR A 1 405 ? 18.676 -7.153 -21.783 1.00 72.94 405 TYR A N 1
ATOM 3309 C CA . TYR A 1 405 ? 18.319 -6.033 -20.904 1.00 72.94 405 TYR A CA 1
ATOM 3310 C C . TYR A 1 405 ? 17.828 -4.799 -21.676 1.00 72.94 405 TYR A C 1
ATOM 3312 O O . TYR A 1 405 ? 18.397 -4.389 -22.688 1.00 72.94 405 TYR A O 1
ATOM 3320 N N . ARG A 1 406 ? 16.805 -4.135 -21.130 1.00 69.50 406 ARG A N 1
ATOM 3321 C CA . ARG A 1 406 ? 16.303 -2.818 -21.548 1.00 69.50 406 ARG A CA 1
ATOM 3322 C C . ARG A 1 406 ? 17.144 -1.741 -20.842 1.00 69.50 406 ARG A C 1
ATOM 3324 O O . ARG A 1 406 ? 16.721 -1.148 -19.853 1.00 69.50 406 ARG A O 1
ATOM 3331 N N . LEU A 1 407 ? 18.387 -1.549 -21.290 1.00 56.28 407 LEU A N 1
ATOM 3332 C CA . LEU A 1 407 ? 19.349 -0.604 -20.697 1.00 56.28 407 LEU A CA 1
ATOM 3333 C C . LEU A 1 407 ? 18.739 0.807 -20.549 1.00 56.28 407 LEU A C 1
ATOM 3335 O O . LEU A 1 407 ? 18.278 1.398 -21.530 1.00 56.28 407 LEU A O 1
ATOM 3339 N N . GLN A 1 408 ? 18.749 1.361 -19.330 1.00 47.44 408 GLN A N 1
ATOM 3340 C CA . GLN A 1 408 ? 18.161 2.672 -19.001 1.00 47.44 408 GLN A CA 1
ATOM 3341 C C . GLN A 1 408 ? 19.127 3.864 -19.135 1.00 47.44 408 GLN A C 1
ATOM 3343 O O . GLN A 1 408 ? 18.711 4.993 -18.914 1.00 47.44 408 GLN A O 1
ATOM 3348 N N . SER A 1 409 ? 20.372 3.661 -19.567 1.00 31.58 409 SER A N 1
ATOM 3349 C CA . SER A 1 409 ? 21.339 4.755 -19.735 1.00 31.58 409 SER A CA 1
ATOM 3350 C C . SER A 1 409 ? 22.271 4.506 -20.921 1.00 31.58 409 SER A C 1
ATOM 3352 O O . SER A 1 409 ? 23.284 3.820 -20.792 1.00 31.58 409 SER A O 1
ATOM 3354 N N . LEU A 1 410 ? 21.885 5.055 -22.068 1.00 29.58 410 LEU A N 1
ATOM 3355 C CA . LEU A 1 410 ? 22.779 5.602 -23.086 1.00 29.58 410 LEU A CA 1
ATOM 3356 C C . LEU A 1 410 ? 22.167 6.930 -23.514 1.00 29.58 410 LEU A C 1
ATOM 3358 O O . LEU A 1 410 ? 20.926 6.922 -23.717 1.00 29.58 410 LEU A O 1
#

Mean predicted aligned error: 17.04 Å

Sequence (410 aa):
MAEIESIANEAGIFLHSFFFATDLVRDWKIAEALSVLLPKFKMMQEKIKKHCITVSNLPSVTTPNTALVSIFIVDSVLDYLNHLINSRDRLIVDVKDQITTLHEELHFSRSFLSDIEVQQDRELIECLKQLRDLAYETDYIINWYVAGEVFDWYLALRFSNFIQKNKLIRNALPEIKLNHGIHDLEVGESPREVSSQVTKSIPIVDDIIVGLKDEKMNIQRQLLRGPDHRQIIFITGMPGLGKTTLAKKLYNDSSVFNHFDKCLWCVVSQTYQRKRLLIDLLCSMTNLNEDNYKNMEDDKLGEILYKSLKERRYFIVMDDIWKVEAWDDLKMYIPKDKTRSRKLFTSRNKHVALQVSSEGIINELPFLSVDECWDLLQQKVFRKALCPPELQDVGSKLKQVARGYRLQSL

Foldseek 3Di:
DVLVVVLVVLVVVLVCCVPPPPDPPPPVNVVVSCVVNVVSVVVVVVVVVVVVVVVVVPPLVPDPPDPDQDLVLLVLLLVVLVCVLPDPDPLCPLVNVLSVLLSVLSVLLVVLLVVDPDDDDPLVRVLSVLSSSLSSVSVVVVVCSVVVNDHSVVSNVVSVVSSVSSVVSVVVSVVVVVVPDDDDDDDDDDDDDDDDDDDDDDDPPVPDDFPCPVVLVVVLCVLQDDALFEAEAEEEAAPQLCLVVSVVCSLPPPVNVVRWPEEFEDEADPPDDLLRRLLRRVCSGDVDDSVVRPPDDSVVSLQVLLVVQPPTAYEYEYEADPALVSCVSNVSSHRGDSRSHYYYYYYHDPVRQCVNDVRHHYDYRDFADLVSLLVLVCCVPVVPDDDDPVCVVVSSVVSVVCRRGNDPDD

Nearest PDB structures (foldseek):
  8bv0-assembly2_C  TM=8.985E-01  e=4.733E-15  Solanum lycopersicum
  8rfh-assembly1_B  TM=8.981E-01  e=1.614E-14  Nicotiana benthamiana
  8xuo-assembly1_G  TM=8.349E-01  e=4.273E-15  Solanum lycopersicum
  9fp6-assembly1_F  TM=6.101E-01  e=2.325E-17  Nicotiana benthamiana
  9cc9-assembly1_L  TM=5.632E-01  e=1.891E-16  Nicotiana benthamiana

Organism: NCBI:txid158383

Solvent-accessible surface area (backbone atoms only — not comparable to full-atom values): 23982 Å² total; per-residue (Å²): 107,73,66,57,55,51,51,51,50,54,52,49,52,49,52,47,50,68,77,68,46,90,64,86,77,52,70,66,60,54,53,52,51,47,64,58,47,51,59,54,50,52,54,47,50,52,50,49,50,49,50,50,51,52,60,65,63,43,81,60,78,77,69,79,92,59,96,68,78,71,48,64,59,38,57,57,37,44,55,48,45,52,51,55,73,72,47,89,59,75,82,52,61,91,45,39,69,55,49,52,51,40,39,54,54,52,49,51,50,52,57,65,57,70,77,48,87,91,75,88,56,68,68,58,53,49,45,44,47,54,50,31,53,51,28,52,56,48,49,54,54,50,52,42,35,76,70,67,76,50,58,69,70,58,50,53,53,48,43,53,51,48,44,51,55,49,50,54,49,48,64,50,49,59,63,61,52,69,76,53,78,88,77,90,82,84,91,83,89,85,88,80,88,83,90,84,92,78,90,80,77,74,82,82,71,83,71,88,78,61,87,49,66,67,60,48,54,51,50,51,42,58,68,79,45,76,64,59,50,62,48,48,37,35,36,26,34,63,86,42,53,40,53,68,60,51,52,52,52,50,62,71,26,66,73,51,47,75,70,30,84,41,58,32,46,33,75,43,53,94,84,62,50,71,56,58,48,47,46,37,34,47,40,50,65,62,82,49,64,66,76,80,51,71,84,54,54,56,65,58,48,32,48,54,47,21,66,74,40,50,95,42,27,34,35,39,34,41,36,51,45,78,54,51,61,72,50,66,77,44,53,84,37,50,63,87,55,73,48,44,24,37,34,43,35,26,23,62,47,63,66,43,53,54,72,68,33,84,88,40,48,78,45,71,56,68,67,40,51,60,64,42,35,40,54,43,50,41,39,69,77,45,71,72,46,81,80,56,78,87,49,46,67,61,48,60,54,48,27,66,70,48,73,25,48,48,73,88,81,130

Radius of gyration: 28.42 Å; Cα contacts (8 Å, |Δi|>4): 429; chains: 1; bounding box: 54×77×87 Å

Secondary structure (DSSP, 8-state):
-HHHHHHHHHHHHHHHHHHH-SS---HHHHHHHHHHHHHHHHHHHHHHHHHHHHHHSS--------SS---HHHHHHHHHHHHHHH---SGGGGGHHHHHHHHHHHHHHHHHHHTS--SS-HHHHHHHHHHHHHHHHHHHHHHHHHTT-S-HHHHHHHHHHHHHHHHHHHHHHHHHHHTS--------PPPP--------PPP-------S-HHHHHHHHHHHHSS-SS-EEEEEE-STTS-HHHHHHHHHT-HHHHTT-SEEEEEE--TT--HHHHHHHHHHHHH---THHHHTS-HHHHHHHHHHHHTTS-EEEEEES--STHHHHTTGGGS---SS--EEEEEES-HHHHHHH-TTPEEEEPPPPPHHHHHHHHHHHHHTTSPPPGGGHHHHHHHHHHTTT---S--

InterPro domains:
  IPR002182 NB-ARC [PF00931] (214-386)
  IPR027417 P-loop containing nucleoside triphosphate hydrolase [G3DSA:3.40.50.300] (192-362)
  IPR027417 P-loop containing nucleoside triphosphate hydrolase [SSF52540] (199-405)
  IPR038005 Virus X resistance protein-like, coiled-coil domain [cd14798] (73-177)
  IPR041118 Disease resistance, N-terminal [PF18052] (73-143)

pLDDT: mean 74.6, std 17.45, range [23.88, 97.69]